Protein AF-0000000085037641 (afdb_homodimer)

Foldseek 3Di:
DDLLPDPQNLQELVLLLLLLLLLLQQQLLCCVQAVHAGQAPLVSLVVQLVVCVVVVVVLSN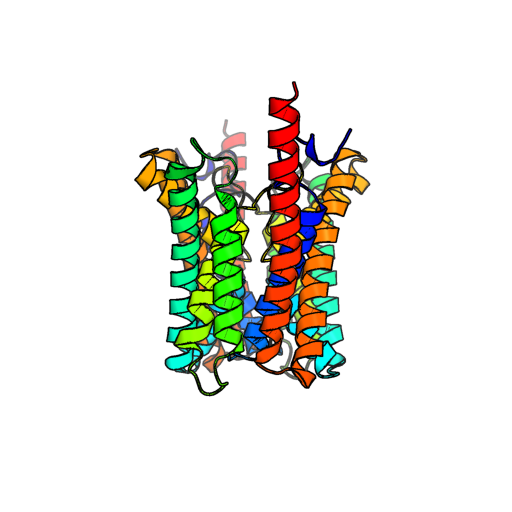LLSVLSVVLLVVLLVVLVVLCVPPVVPDPCSLLVLLVQLLVLLVVQLPDDSPPHSSPNRNSSSNSQSNNQNSSQHHPRDGDGSNDQPVLQVLLVVLVVCCVVVVDPVSPVSNVSSVSSNVSSVNSSVVSNVCCVPSPRNSSNVSSVSSCVSSVVSVVSVVVSVVVVVVD/DDLLPDPQNLQELVLLLLLLLLLLQQQLQCCVQAPHAGQAPLVSLVVQLVVCVVVVVVLSNLLSVLSVVLLVVLLVVLVVLCVPPVVPDPCSLLVLLVQLLVLLVVQLPDDSPPHSSPNRNSSSNSQSNNQNSSQHHPRDGDGSNDQPVLQVLLVVLVVCCVVVVDPVSPVSNVSSVSSNVSSVNSSVVSNVCCVPSPRNSSNVSSVSSCVSSVVSVVSVVVSVVVVVVD

Sequence (460 aa):
MRRYQQAQLFQLREIAMGLTFIGGFIDAYTFGQRGGVLAAGQTGNLIFLSVDIAQHNLPGVLTKLLTVVFFILGVVTVGLLNYRLRPTSHYWRLPTLLAEFVVCLVVGGLPETVPNLIVTPPLAFVMAMQTTAFGHIEGHGYNNVFSTGNLKKATSALTDYFIYRQPGTLTTGIIYGGLVVSFAGGAIISALLQGWLLGRTIWCAAGLLLIVGGYYTWLLFKRQDDAFDQMRRYQQAQLFQLREIAMGLTFIGGFIDAYTFGQRGGVLAAGQTGNLIFLSVDIAQHNLPGVLTKLLTVVFFILGVVTVGLLNYRLRPTSHYWRLPTLLAEFVVCLVVGGLPETVPNLIVTPPLAFVMAMQTTAFGHIEGHGYNNVFSTGNLKKATSALTDYFIYRQPGTLTTGIIYGGLVVSFAGGAIISALLQGWLLGRTIWCAAGLLLIVGGYYTWLLFKRQDDAFDQ

Structure (mmCIF, N/CA/C/O backbone):
data_AF-0000000085037641-model_v1
#
loop_
_entity.id
_entity.type
_entity.pdbx_description
1 polymer 'Predicted membrane protein'
#
loop_
_atom_site.group_PDB
_atom_site.id
_atom_site.type_symbol
_atom_site.label_atom_id
_atom_site.label_alt_id
_atom_site.label_comp_id
_atom_site.label_asym_id
_atom_site.label_entity_id
_atom_site.label_seq_id
_atom_site.pdbx_PDB_ins_code
_atom_site.Cartn_x
_atom_site.Cartn_y
_atom_site.Cartn_z
_atom_site.occupancy
_atom_site.B_iso_or_equiv
_atom_site.auth_seq_id
_atom_site.auth_comp_id
_atom_site.auth_asym_id
_atom_site.auth_atom_id
_atom_site.pdbx_PDB_model_num
ATOM 1 N N . MET A 1 1 ? 13.078 30.5 -12.562 1 53.22 1 MET A N 1
ATOM 2 C CA . MET A 1 1 ? 13.828 30.031 -11.398 1 53.22 1 MET A CA 1
ATOM 3 C C . MET A 1 1 ? 14.445 28.656 -11.664 1 53.22 1 MET A C 1
ATOM 5 O O . MET A 1 1 ? 13.781 27.766 -12.195 1 53.22 1 MET A O 1
ATOM 9 N N . ARG A 1 2 ? 15.719 28.531 -11.617 1 61.59 2 ARG A N 1
ATOM 10 C CA . ARG A 1 2 ? 16.453 27.312 -11.938 1 61.59 2 ARG A CA 1
ATOM 11 C C . ARG A 1 2 ? 16.078 26.188 -10.977 1 61.59 2 ARG A C 1
ATOM 13 O O . ARG A 1 2 ? 15.82 26.422 -9.797 1 61.59 2 ARG A O 1
ATOM 20 N N . ARG A 1 3 ? 15.789 25.031 -11.484 1 70.12 3 ARG A N 1
ATOM 21 C CA . ARG A 1 3 ? 15.344 23.875 -10.711 1 70.12 3 ARG A CA 1
ATOM 22 C C . ARG A 1 3 ? 16.188 23.688 -9.461 1 70.12 3 ARG A C 1
ATOM 24 O O . ARG A 1 3 ? 15.68 23.328 -8.398 1 70.12 3 ARG A O 1
ATOM 31 N N . TYR A 1 4 ? 17.469 24.031 -9.633 1 70.5 4 TYR A N 1
ATOM 32 C CA . TYR A 1 4 ? 18.375 23.812 -8.508 1 70.5 4 TYR A CA 1
ATOM 33 C C . TYR A 1 4 ? 18.156 24.859 -7.426 1 70.5 4 TYR A C 1
ATOM 35 O O . TYR A 1 4 ? 18.672 24.734 -6.316 1 70.5 4 TYR A O 1
ATOM 43 N N . GLN A 1 5 ? 17.359 25.75 -7.719 1 63.84 5 GLN A N 1
ATOM 44 C CA . GLN A 1 5 ? 17.078 26.812 -6.754 1 63.84 5 GLN A CA 1
ATOM 45 C C . GLN A 1 5 ? 15.906 26.422 -5.852 1 63.84 5 GLN A C 1
ATOM 47 O O . GLN A 1 5 ? 15.609 27.125 -4.879 1 63.84 5 GLN A O 1
ATOM 52 N N . GLN A 1 6 ? 15.367 25.297 -6.164 1 70.69 6 GLN A N 1
ATOM 53 C CA . GLN A 1 6 ? 14.273 24.844 -5.301 1 70.69 6 GLN A CA 1
ATOM 54 C C . GLN A 1 6 ? 14.805 24.406 -3.939 1 70.69 6 GLN A C 1
ATOM 56 O O . GLN A 1 6 ? 15.852 23.766 -3.852 1 70.69 6 GLN A O 1
ATOM 61 N N . ALA A 1 7 ? 14.203 24.844 -2.936 1 65.31 7 ALA A N 1
ATOM 62 C CA . ALA A 1 7 ? 14.672 24.672 -1.562 1 65.31 7 ALA A CA 1
ATOM 63 C C . ALA A 1 7 ? 14.828 23.203 -1.219 1 65.31 7 ALA A C 1
ATOM 65 O O . ALA A 1 7 ? 15.797 22.812 -0.568 1 65.31 7 ALA A O 1
ATOM 66 N N . GLN A 1 8 ? 13.906 22.391 -1.736 1 75.75 8 GLN A N 1
ATOM 67 C CA . GLN A 1 8 ? 13.969 20.969 -1.418 1 75.75 8 GLN A CA 1
ATOM 68 C C . GLN A 1 8 ? 14.094 20.141 -2.686 1 75.75 8 GLN A C 1
ATOM 70 O O . GLN A 1 8 ? 13.094 19.656 -3.227 1 75.75 8 GLN A O 1
ATOM 75 N N . LEU A 1 9 ? 15.398 19.906 -3.145 1 77.75 9 LEU A N 1
ATOM 76 C CA . LEU A 1 9 ? 15.719 19.25 -4.406 1 77.75 9 LEU A CA 1
ATOM 77 C C . LEU A 1 9 ? 15.172 17.828 -4.43 1 77.75 9 LEU A C 1
ATOM 79 O O . LEU A 1 9 ? 14.773 17.328 -5.48 1 77.75 9 LEU A O 1
ATOM 83 N N . PHE A 1 10 ? 15.086 17.188 -3.23 1 80.12 10 PHE A N 1
ATOM 84 C CA . PHE A 1 10 ? 14.617 15.805 -3.152 1 80.12 10 PHE A CA 1
ATOM 85 C C . PHE A 1 10 ? 13.109 15.734 -3.361 1 80.12 10 PHE A C 1
ATOM 87 O O . PHE A 1 10 ? 12.547 14.656 -3.543 1 80.12 10 PHE A O 1
ATOM 94 N N . GLN A 1 11 ? 12.516 16.875 -3.502 1 80.56 11 GLN A N 1
ATOM 95 C CA . GLN A 1 11 ? 11.07 16.953 -3.664 1 80.56 11 GLN A CA 1
ATOM 96 C C . GLN A 1 11 ? 10.695 17.266 -5.109 1 80.56 11 GLN A C 1
ATOM 98 O O . GLN A 1 11 ? 9.523 17.5 -5.414 1 80.56 11 GLN A O 1
ATOM 103 N N . LEU A 1 12 ? 11.633 17.266 -5.965 1 86.06 12 LEU A N 1
ATOM 104 C CA . LEU A 1 12 ? 11.352 17.516 -7.375 1 86.06 12 LEU A CA 1
ATOM 105 C C . LEU A 1 12 ? 10.516 16.391 -7.977 1 86.06 12 LEU A C 1
ATOM 107 O O . LEU A 1 12 ? 10.75 15.219 -7.684 1 86.06 12 LEU A O 1
ATOM 111 N N . ARG A 1 13 ? 9.664 16.781 -8.828 1 89.06 13 ARG A N 1
ATOM 112 C CA . ARG A 1 13 ? 8.695 15.867 -9.414 1 89.06 13 ARG A CA 1
ATOM 113 C C . ARG A 1 13 ? 9.383 14.805 -10.25 1 89.06 13 ARG A C 1
ATOM 115 O O . ARG A 1 13 ? 9 13.633 -10.227 1 89.06 13 ARG A O 1
ATOM 122 N N . GLU A 1 14 ? 10.383 15.18 -10.969 1 92.81 14 GLU A N 1
ATOM 123 C CA . GLU A 1 14 ? 11.07 14.242 -11.852 1 92.81 14 GLU A CA 1
ATOM 124 C C . GLU A 1 14 ? 11.797 13.164 -11.047 1 92.81 14 GLU A C 1
ATOM 126 O O . GLU A 1 14 ? 11.859 12.008 -11.469 1 92.81 14 GLU A O 1
ATOM 131 N N . ILE A 1 15 ? 12.336 13.555 -9.906 1 93.94 15 ILE A N 1
ATOM 132 C CA . ILE A 1 15 ? 13.016 12.602 -9.039 1 93.94 15 ILE A CA 1
ATOM 133 C C . ILE A 1 15 ? 12 11.641 -8.438 1 93.94 15 ILE A C 1
ATOM 135 O O . ILE A 1 15 ? 12.211 10.422 -8.422 1 93.94 15 ILE A O 1
ATOM 139 N N . ALA A 1 16 ? 10.891 12.203 -8.008 1 95.12 16 ALA A N 1
ATOM 140 C CA . ALA A 1 16 ? 9.828 11.391 -7.426 1 95.12 16 ALA A CA 1
ATOM 141 C C . ALA A 1 16 ? 9.281 10.391 -8.445 1 95.12 16 ALA A C 1
ATOM 143 O O . ALA A 1 16 ? 9.086 9.219 -8.117 1 95.12 16 ALA A O 1
ATOM 144 N N . MET A 1 17 ? 9.094 10.82 -9.68 1 96.31 17 MET A N 1
ATOM 145 C CA . MET A 1 17 ? 8.578 9.953 -10.734 1 96.31 17 MET A CA 1
ATOM 146 C C . MET A 1 17 ? 9.586 8.867 -11.078 1 96.31 17 MET A C 1
ATOM 148 O O . MET A 1 17 ? 9.211 7.715 -11.312 1 96.31 17 MET A O 1
ATOM 152 N N . GLY A 1 18 ? 10.828 9.258 -11.141 1 97.5 18 GLY A N 1
ATOM 153 C CA . GLY A 1 18 ? 11.883 8.289 -11.414 1 97.5 18 GLY A CA 1
ATOM 154 C C . GLY A 1 18 ? 11.992 7.211 -10.352 1 97.5 18 GLY A C 1
ATOM 155 O O . GLY A 1 18 ? 12.07 6.023 -10.672 1 97.5 18 GLY A O 1
ATOM 156 N N . LEU A 1 19 ? 11.984 7.641 -9.109 1 97.5 19 LEU A N 1
ATOM 157 C CA . LEU A 1 19 ? 12.078 6.695 -8 1 97.5 19 LEU A CA 1
ATOM 158 C C . LEU A 1 19 ? 10.859 5.785 -7.949 1 97.5 19 LEU A C 1
ATOM 160 O O . LEU A 1 19 ? 10.977 4.598 -7.652 1 97.5 19 LEU A O 1
ATOM 164 N N . THR A 1 20 ? 9.688 6.352 -8.25 1 98.12 20 THR A N 1
ATOM 165 C CA . THR A 1 20 ? 8.453 5.566 -8.258 1 98.12 20 THR A CA 1
ATOM 166 C C . THR A 1 20 ? 8.477 4.531 -9.383 1 98.12 20 THR A C 1
ATOM 168 O O . THR A 1 20 ? 8.039 3.396 -9.195 1 98.12 20 THR A O 1
ATOM 171 N N . PHE A 1 21 ? 8.984 4.926 -10.523 1 98.56 21 PHE A N 1
ATOM 172 C CA . PHE A 1 21 ? 9.172 4.004 -11.641 1 98.56 21 PHE A CA 1
ATOM 173 C C . PHE A 1 21 ? 10.086 2.848 -11.234 1 98.56 21 PHE A C 1
ATOM 175 O O . PHE A 1 21 ? 9.773 1.686 -11.508 1 98.56 21 PHE A O 1
ATOM 182 N N . ILE A 1 22 ? 11.156 3.172 -10.594 1 98.62 22 ILE A N 1
ATOM 183 C CA . ILE A 1 22 ? 12.117 2.176 -10.133 1 98.62 22 ILE A CA 1
ATOM 184 C C . ILE A 1 22 ? 11.461 1.259 -9.109 1 98.62 22 ILE A C 1
ATOM 186 O O . ILE A 1 22 ? 11.719 0.053 -9.086 1 98.62 22 ILE A O 1
ATOM 190 N N . GLY A 1 23 ? 10.641 1.843 -8.219 1 98.25 23 GLY A N 1
ATOM 191 C CA . GLY A 1 23 ? 9.914 1.038 -7.254 1 98.25 23 GLY A CA 1
ATOM 192 C C . GLY A 1 23 ? 9.062 -0.041 -7.898 1 98.25 23 GLY A C 1
ATOM 193 O O . GLY A 1 23 ? 9.164 -1.217 -7.543 1 98.25 23 GLY A O 1
ATOM 194 N N . GLY A 1 24 ? 8.219 0.347 -8.875 1 98.62 24 GLY A N 1
ATOM 195 C CA . GLY A 1 24 ? 7.426 -0.625 -9.609 1 98.62 24 GLY A CA 1
ATOM 196 C C . GLY A 1 24 ? 8.266 -1.638 -10.367 1 98.62 24 GLY A C 1
ATOM 197 O O . GLY A 1 24 ? 7.93 -2.824 -10.406 1 98.62 24 GLY A O 1
ATOM 198 N N . PHE A 1 25 ? 9.359 -1.181 -10.914 1 98.81 25 PHE A N 1
ATOM 199 C CA . PHE A 1 25 ? 10.266 -2.021 -11.695 1 98.81 25 PHE A CA 1
ATOM 200 C C . PHE A 1 25 ? 10.844 -3.137 -10.828 1 98.81 25 PHE A C 1
ATOM 202 O O . PHE A 1 25 ? 10.805 -4.309 -11.211 1 98.81 25 PHE A O 1
ATOM 209 N N . ILE A 1 26 ? 11.328 -2.793 -9.672 1 98.62 26 ILE A N 1
ATOM 210 C CA . ILE A 1 26 ? 12.008 -3.748 -8.805 1 98.62 26 ILE A CA 1
ATOM 211 C C . ILE A 1 26 ? 10.992 -4.727 -8.219 1 98.62 26 ILE A C 1
ATOM 213 O O . ILE A 1 26 ? 11.258 -5.93 -8.133 1 98.62 26 ILE A O 1
ATOM 217 N N . ASP A 1 27 ? 9.828 -4.27 -7.809 1 98.62 27 ASP A N 1
ATOM 218 C CA . ASP A 1 27 ? 8.82 -5.168 -7.266 1 98.62 27 ASP A CA 1
ATOM 219 C C . ASP A 1 27 ? 8.344 -6.164 -8.32 1 98.62 27 ASP A C 1
ATOM 221 O O . ASP A 1 27 ? 8.148 -7.344 -8.023 1 98.62 27 ASP A O 1
ATOM 225 N N . ALA A 1 28 ? 8.133 -5.648 -9.539 1 98.31 28 ALA A N 1
ATOM 226 C CA . ALA A 1 28 ? 7.75 -6.57 -10.602 1 98.31 28 ALA A CA 1
ATOM 227 C C . ALA A 1 28 ? 8.844 -7.602 -10.852 1 98.31 28 ALA A C 1
ATOM 229 O O . ALA A 1 28 ? 8.555 -8.781 -11.094 1 98.31 28 ALA A O 1
ATOM 230 N N . TYR A 1 29 ? 10.086 -7.184 -10.805 1 98.19 29 TYR A N 1
ATOM 231 C CA . TYR A 1 29 ? 11.227 -8.078 -10.977 1 98.19 29 TYR A CA 1
ATOM 232 C C . TYR A 1 29 ? 11.227 -9.172 -9.914 1 98.19 29 TYR A C 1
ATOM 234 O O . TYR A 1 29 ? 11.344 -10.352 -10.234 1 98.19 29 TYR A O 1
ATOM 242 N N . THR A 1 30 ? 11.125 -8.758 -8.641 1 97.62 30 THR A N 1
ATOM 243 C CA . THR A 1 30 ? 11.195 -9.75 -7.57 1 97.62 30 THR A CA 1
ATOM 244 C C . THR A 1 30 ? 9.992 -10.68 -7.613 1 97.62 30 THR A C 1
ATOM 246 O O . THR A 1 30 ? 10.117 -11.875 -7.336 1 97.62 30 THR A O 1
ATOM 249 N N . PHE A 1 31 ? 8.883 -10.172 -7.965 1 97.12 31 PHE A N 1
ATOM 250 C CA . PHE A 1 31 ? 7.695 -11.016 -8.047 1 97.12 31 PHE A CA 1
ATOM 251 C C . PHE A 1 31 ? 7.84 -12.047 -9.164 1 97.12 31 PHE A C 1
ATOM 253 O O . PHE A 1 31 ? 7.465 -13.211 -9 1 97.12 31 PHE A O 1
ATOM 260 N N . GLY A 1 32 ? 8.359 -11.703 -10.242 1 94.94 32 GLY A N 1
ATOM 261 C CA . GLY A 1 32 ? 8.461 -12.578 -11.398 1 94.94 32 GLY A CA 1
ATOM 262 C C . GLY A 1 32 ? 9.633 -13.539 -11.32 1 94.94 32 GLY A C 1
ATOM 263 O O . GLY A 1 32 ? 9.508 -14.711 -11.695 1 94.94 32 GLY A O 1
ATOM 264 N N . GLN A 1 33 ? 10.75 -13.031 -10.789 1 95.19 33 GLN A N 1
ATOM 265 C CA . GLN A 1 33 ? 11.977 -13.797 -10.922 1 95.19 33 GLN A CA 1
ATOM 266 C C . GLN A 1 33 ? 12.391 -14.406 -9.586 1 95.19 33 GLN A C 1
ATOM 268 O O . GLN A 1 33 ? 13.234 -15.312 -9.539 1 95.19 33 GLN A O 1
ATOM 273 N N . ARG A 1 34 ? 11.758 -13.906 -8.547 1 94.56 34 ARG A N 1
ATOM 274 C CA . ARG A 1 34 ? 12.297 -14.305 -7.25 1 94.56 34 ARG A CA 1
ATOM 275 C C . ARG A 1 34 ? 11.195 -14.875 -6.359 1 94.56 34 ARG A C 1
ATOM 277 O O . ARG A 1 34 ? 11.133 -14.555 -5.168 1 94.56 34 ARG A O 1
ATOM 284 N N . GLY A 1 35 ? 10.312 -15.648 -6.887 1 91.06 35 GLY A N 1
ATOM 285 C CA . GLY A 1 35 ? 9.422 -16.516 -6.125 1 91.06 35 GLY A CA 1
ATOM 286 C C . GLY A 1 35 ? 8.156 -15.805 -5.684 1 91.06 35 GLY A C 1
ATOM 287 O O . GLY A 1 35 ? 7.574 -16.156 -4.652 1 91.06 35 GLY A O 1
ATOM 288 N N . GLY A 1 36 ? 7.793 -14.773 -6.336 1 93.44 36 GLY A N 1
ATOM 289 C CA . GLY A 1 36 ? 6.52 -14.133 -6.043 1 93.44 36 GLY A CA 1
ATOM 290 C C . GLY A 1 36 ? 6.562 -13.258 -4.805 1 93.44 36 GLY A C 1
ATOM 291 O O . GLY A 1 36 ? 5.559 -13.117 -4.102 1 93.44 36 GLY A O 1
ATOM 292 N N . VAL A 1 37 ? 7.664 -12.766 -4.453 1 95.56 37 VAL A N 1
ATOM 293 C CA . VAL A 1 37 ? 7.859 -11.867 -3.316 1 95.56 37 VAL A CA 1
ATOM 294 C C . VAL A 1 37 ? 7.961 -10.422 -3.807 1 95.56 37 VAL A C 1
ATOM 296 O O . VAL A 1 37 ? 8.5 -10.164 -4.887 1 95.56 37 VAL A O 1
ATOM 299 N N . LEU A 1 38 ? 7.387 -9.562 -3.076 1 97.38 38 LEU A N 1
ATOM 300 C CA . LEU A 1 38 ? 7.559 -8.141 -3.373 1 97.38 38 LEU A CA 1
ATOM 301 C C . LEU A 1 38 ? 8.648 -7.531 -2.502 1 97.38 38 LEU A C 1
ATOM 303 O O . LEU A 1 38 ? 8.664 -7.727 -1.283 1 97.38 38 LEU A O 1
ATOM 307 N N . ALA A 1 39 ? 9.5 -6.766 -3.107 1 97.19 39 ALA A N 1
ATOM 308 C CA . ALA A 1 39 ? 10.578 -6.133 -2.355 1 97.19 39 ALA A CA 1
ATOM 309 C C . ALA A 1 39 ? 10.047 -5.023 -1.452 1 97.19 39 ALA A C 1
ATOM 311 O O . ALA A 1 39 ? 10.445 -4.914 -0.291 1 97.19 39 ALA A O 1
ATOM 312 N N . ALA A 1 40 ? 9.148 -4.262 -1.976 1 95.5 40 ALA A N 1
ATOM 313 C CA . ALA A 1 40 ? 8.68 -3.107 -1.209 1 95.5 40 ALA A CA 1
ATOM 314 C C . ALA A 1 40 ? 7.219 -3.268 -0.812 1 95.5 40 ALA A C 1
ATOM 316 O O . ALA A 1 40 ? 6.773 -2.703 0.191 1 95.5 40 ALA A O 1
ATOM 317 N N . GLY A 1 41 ? 6.379 -3.863 -1.601 1 96.44 41 GLY A N 1
ATOM 318 C CA . GLY A 1 41 ? 4.961 -4.035 -1.333 1 96.44 41 GLY A CA 1
ATOM 319 C C . GLY A 1 41 ? 4.684 -5.016 -0.208 1 96.44 41 GLY A C 1
ATOM 320 O O . GLY A 1 41 ? 4.191 -6.121 -0.448 1 96.44 41 GLY A O 1
ATOM 321 N N . GLN A 1 42 ? 4.824 -4.527 1.034 1 97.19 42 GLN A N 1
ATOM 322 C CA . GLN A 1 42 ? 4.723 -5.426 2.18 1 97.19 42 GLN A CA 1
ATOM 323 C C . GLN A 1 42 ? 3.277 -5.871 2.402 1 97.19 42 GLN A C 1
ATOM 325 O O . GLN A 1 42 ? 3.031 -6.957 2.928 1 97.19 42 GLN A O 1
ATOM 330 N N . THR A 1 43 ? 2.316 -5.066 1.962 1 97.31 43 THR A N 1
ATOM 331 C CA . THR A 1 43 ? 0.929 -5.516 1.985 1 97.31 43 THR A CA 1
ATOM 332 C C . THR A 1 43 ? 0.774 -6.84 1.242 1 97.31 43 THR A C 1
ATOM 334 O O . THR A 1 43 ? 0.216 -7.797 1.78 1 97.31 43 THR A O 1
ATOM 337 N N . GLY A 1 44 ? 1.285 -6.871 0.073 1 97 44 GLY A N 1
ATOM 338 C CA . GLY A 1 44 ? 1.263 -8.102 -0.698 1 97 44 GLY A CA 1
ATOM 339 C C . GLY A 1 44 ? 1.972 -9.25 -0.007 1 97 44 GLY A C 1
ATOM 340 O O . GLY A 1 44 ? 1.444 -10.359 0.06 1 97 44 GLY A O 1
ATOM 341 N N . ASN A 1 45 ? 3.129 -8.969 0.608 1 97.88 45 ASN A N 1
ATOM 342 C CA . ASN A 1 45 ? 3.904 -10.016 1.269 1 97.88 45 ASN A CA 1
ATOM 343 C C . ASN A 1 45 ? 3.158 -10.602 2.465 1 97.88 45 ASN A C 1
ATOM 345 O O . ASN A 1 45 ? 3.279 -11.789 2.756 1 97.88 45 ASN A O 1
ATOM 349 N N . LEU A 1 46 ? 2.418 -9.734 3.152 1 98 46 LEU A N 1
ATOM 350 C CA . LEU A 1 46 ? 1.626 -10.234 4.273 1 98 46 LEU A CA 1
ATOM 351 C C . LEU A 1 46 ? 0.526 -11.172 3.787 1 98 46 LEU A C 1
ATOM 353 O O . LEU A 1 46 ? 0.233 -12.18 4.434 1 98 46 LEU A O 1
ATOM 357 N N . ILE A 1 47 ? -0.047 -10.828 2.658 1 97.94 47 ILE A N 1
ATOM 358 C CA . ILE A 1 47 ? -1.071 -11.688 2.074 1 97.94 47 ILE A CA 1
ATOM 359 C C . ILE A 1 47 ? -0.436 -12.984 1.578 1 97.94 47 ILE A C 1
ATOM 361 O O . ILE A 1 47 ? -0.948 -14.07 1.84 1 97.94 47 ILE A O 1
ATOM 365 N N . PHE A 1 48 ? 0.761 -12.898 0.906 1 97.69 48 PHE A N 1
ATOM 366 C CA . PHE A 1 48 ? 1.464 -14.086 0.429 1 97.69 48 PHE A CA 1
ATOM 367 C C . PHE A 1 48 ? 1.886 -14.969 1.596 1 97.69 48 PHE A C 1
ATOM 369 O O . PHE A 1 48 ? 1.824 -16.188 1.505 1 97.69 48 PHE A O 1
ATOM 376 N N . LEU A 1 49 ? 2.299 -14.312 2.625 1 97.5 49 LEU A N 1
ATOM 377 C CA . LEU A 1 49 ? 2.688 -15.016 3.844 1 97.5 49 LEU A CA 1
ATOM 378 C C . LEU A 1 49 ? 1.529 -15.844 4.387 1 97.5 49 LEU A C 1
ATOM 380 O O . LEU A 1 49 ? 1.722 -16.984 4.805 1 97.5 49 LEU A O 1
ATOM 384 N N . SER A 1 50 ? 0.367 -15.242 4.43 1 97.75 50 SER A N 1
ATOM 385 C CA . SER A 1 50 ? -0.81 -15.945 4.934 1 97.75 50 SER A CA 1
ATOM 386 C C . SER A 1 50 ? -1.1 -17.203 4.117 1 97.75 50 SER A C 1
ATOM 388 O O . SER A 1 50 ? -1.459 -18.234 4.672 1 97.75 50 SER A O 1
ATOM 390 N N . VAL A 1 51 ? -0.922 -17.141 2.83 1 96.12 51 VAL A N 1
ATOM 391 C CA . VAL A 1 51 ? -1.136 -18.281 1.943 1 96.12 51 VAL A CA 1
ATOM 392 C C . VAL A 1 51 ? -0.069 -19.344 2.199 1 96.12 51 VAL A C 1
ATOM 394 O O . VAL A 1 51 ? -0.376 -20.547 2.266 1 96.12 51 VAL A O 1
ATOM 397 N N . ASP A 1 52 ? 1.161 -18.906 2.357 1 97.31 52 ASP A N 1
ATOM 398 C CA . ASP A 1 52 ? 2.254 -19.828 2.629 1 97.31 52 ASP A CA 1
ATOM 399 C C . ASP A 1 52 ? 2.033 -20.562 3.945 1 97.31 52 ASP A C 1
ATOM 401 O O . ASP A 1 52 ? 2.344 -21.75 4.059 1 97.31 52 ASP A O 1
ATOM 405 N N . ILE A 1 53 ? 1.54 -19.859 4.914 1 97.19 53 ILE A N 1
ATOM 406 C CA . ILE A 1 53 ? 1.239 -20.469 6.199 1 97.19 53 ILE A CA 1
ATOM 407 C C . ILE A 1 53 ? 0.158 -21.531 6.02 1 97.19 53 ILE A C 1
ATOM 409 O O . ILE A 1 53 ? 0.311 -22.672 6.48 1 97.19 53 ILE A O 1
ATOM 413 N N . ALA A 1 54 ? -0.891 -21.234 5.324 1 96.69 54 ALA A N 1
ATOM 414 C CA . ALA A 1 54 ? -2.01 -22.141 5.105 1 96.69 54 ALA A CA 1
ATOM 415 C C . ALA A 1 54 ? -1.566 -23.375 4.32 1 96.69 54 ALA A C 1
ATOM 417 O O . ALA A 1 54 ? -2.088 -24.469 4.527 1 96.69 54 ALA A O 1
ATOM 418 N N . GLN A 1 55 ? -0.554 -23.203 3.465 1 96.19 55 GLN A N 1
ATOM 419 C CA . GLN A 1 55 ? -0.093 -24.297 2.602 1 96.19 55 GLN A CA 1
ATOM 420 C C . GLN A 1 55 ? 1.132 -24.984 3.193 1 96.19 55 GLN A C 1
ATOM 422 O O . GLN A 1 55 ? 1.722 -25.859 2.559 1 96.19 55 GLN A O 1
ATOM 427 N N . HIS A 1 56 ? 1.584 -24.578 4.312 1 96.75 56 HIS A N 1
ATOM 428 C CA . HIS A 1 56 ? 2.723 -25.156 5.027 1 96.75 56 HIS A CA 1
ATOM 429 C C . HIS A 1 56 ? 4 -25.047 4.203 1 96.75 56 HIS A C 1
ATOM 431 O O . HIS A 1 56 ? 4.793 -25.984 4.148 1 96.75 56 HIS A O 1
ATOM 437 N N . ASN A 1 57 ? 4.098 -23.953 3.469 1 96.44 57 ASN A N 1
ATOM 438 C CA . ASN A 1 57 ? 5.309 -23.625 2.723 1 96.44 57 ASN A CA 1
ATOM 439 C C . ASN A 1 57 ? 6.305 -22.859 3.582 1 96.44 57 ASN A C 1
ATOM 441 O O . ASN A 1 57 ? 6.398 -21.641 3.484 1 96.44 57 ASN A O 1
ATOM 445 N N . LEU A 1 58 ? 7.113 -23.516 4.305 1 95.81 58 LEU A N 1
ATOM 446 C CA . LEU A 1 58 ? 7.992 -22.922 5.309 1 95.81 58 LEU A CA 1
ATOM 447 C C . LEU A 1 58 ? 9.023 -22.016 4.652 1 95.81 58 LEU A C 1
ATOM 449 O O . LEU A 1 58 ? 9.266 -20.906 5.117 1 95.81 58 LEU A O 1
ATOM 453 N N . PRO A 1 59 ? 9.664 -22.484 3.482 1 94.5 59 PRO A N 1
ATOM 454 C CA . PRO A 1 59 ? 10.609 -21.578 2.834 1 94.5 59 PRO A CA 1
ATOM 455 C C . PRO A 1 59 ? 9.969 -20.266 2.4 1 94.5 59 PRO A C 1
ATOM 457 O O . PRO A 1 59 ? 10.578 -19.203 2.527 1 94.5 59 PRO A O 1
ATOM 460 N N . GLY A 1 60 ? 8.75 -20.328 1.92 1 95.81 60 GLY A N 1
ATOM 461 C CA . GLY A 1 60 ? 8.023 -19.125 1.547 1 95.81 60 GLY A CA 1
ATOM 462 C C . GLY A 1 60 ? 7.727 -18.219 2.727 1 95.81 60 GLY A C 1
ATOM 463 O O . GLY A 1 60 ? 7.867 -17 2.631 1 95.81 60 GLY A O 1
ATOM 464 N N . VAL A 1 61 ? 7.355 -18.859 3.84 1 97.38 61 VAL A N 1
ATOM 465 C CA . VAL A 1 61 ? 7.055 -18.125 5.062 1 97.38 61 VAL A CA 1
ATOM 466 C C . VAL A 1 61 ? 8.297 -17.375 5.531 1 97.38 61 VAL A C 1
ATOM 468 O O . VAL A 1 61 ? 8.227 -16.172 5.812 1 97.38 61 VAL A O 1
ATOM 471 N N . LEU A 1 62 ? 9.391 -18.031 5.543 1 97.38 62 LEU A N 1
ATOM 472 C CA . LEU A 1 62 ? 10.633 -17.438 6.035 1 97.38 62 LEU A CA 1
ATOM 473 C C . LEU A 1 62 ? 11.094 -16.297 5.125 1 97.38 62 LEU A C 1
ATOM 475 O O . LEU A 1 62 ? 11.57 -15.273 5.605 1 97.38 62 LEU A O 1
ATOM 479 N N . THR A 1 63 ? 10.945 -16.516 3.852 1 97.44 63 THR A N 1
ATOM 480 C CA . THR A 1 63 ? 11.359 -15.5 2.893 1 97.44 63 THR A CA 1
ATOM 481 C C . THR A 1 63 ? 10.547 -14.227 3.082 1 97.44 63 THR A C 1
ATOM 483 O O . THR A 1 63 ? 11.109 -13.125 3.123 1 97.44 63 THR A O 1
ATOM 486 N N . LYS A 1 64 ? 9.219 -14.398 3.205 1 97.56 64 LYS A N 1
ATOM 487 C CA . LYS A 1 64 ? 8.359 -13.227 3.363 1 97.56 64 LYS A CA 1
ATOM 488 C C . LYS A 1 64 ? 8.602 -12.547 4.707 1 97.56 64 LYS A C 1
ATOM 490 O O . LYS A 1 64 ? 8.641 -11.32 4.789 1 97.56 64 LYS A O 1
ATOM 495 N N . LEU A 1 65 ? 8.805 -13.305 5.758 1 97.62 65 LEU A N 1
ATOM 496 C CA . LEU A 1 65 ? 9.062 -12.75 7.078 1 97.62 65 LEU A CA 1
ATOM 497 C C . LEU A 1 65 ? 10.367 -11.961 7.086 1 97.62 65 LEU A C 1
ATOM 499 O O . LEU A 1 65 ? 10.43 -10.852 7.621 1 97.62 65 LEU A O 1
ATOM 503 N N . LEU A 1 66 ? 11.375 -12.523 6.492 1 98.19 66 LEU A N 1
ATOM 504 C CA . LEU A 1 66 ? 12.664 -11.852 6.461 1 98.19 66 LEU A CA 1
ATOM 505 C C . LEU A 1 66 ? 12.602 -10.594 5.605 1 98.19 66 LEU A C 1
ATOM 507 O O . LEU A 1 66 ? 13.266 -9.594 5.906 1 98.19 66 LEU A O 1
ATOM 511 N N . THR A 1 67 ? 11.852 -10.672 4.539 1 98.31 67 THR A N 1
ATOM 512 C CA . THR A 1 67 ? 11.68 -9.508 3.68 1 98.31 67 THR A CA 1
ATOM 513 C C . THR A 1 67 ? 11.023 -8.359 4.449 1 98.31 67 THR A C 1
ATOM 515 O O . THR A 1 67 ? 11.461 -7.211 4.359 1 98.31 67 THR A O 1
ATOM 518 N N . VAL A 1 68 ? 10.039 -8.68 5.27 1 98.44 68 VAL A N 1
ATOM 519 C CA . VAL A 1 68 ? 9.352 -7.672 6.074 1 98.44 68 VAL A CA 1
ATOM 520 C C . VAL A 1 68 ? 10.305 -7.113 7.125 1 98.44 68 VAL A C 1
ATOM 522 O O . VAL A 1 68 ? 10.352 -5.898 7.34 1 98.44 68 VAL A O 1
ATOM 525 N N . VAL A 1 69 ? 11.078 -7.961 7.742 1 98.56 69 VAL A N 1
ATOM 526 C CA . VAL A 1 69 ? 12.023 -7.547 8.773 1 98.56 69 VAL A CA 1
ATOM 527 C C . VAL A 1 69 ? 13.07 -6.609 8.172 1 98.56 69 VAL A C 1
ATOM 529 O O . VAL A 1 69 ? 13.406 -5.582 8.766 1 98.56 69 VAL A O 1
ATOM 532 N N . PHE A 1 70 ? 13.594 -6.938 7.023 1 98.75 70 PHE A N 1
ATOM 533 C CA . PHE A 1 70 ? 14.609 -6.109 6.387 1 98.75 70 PHE A CA 1
ATOM 534 C C . PHE A 1 70 ? 14.016 -4.781 5.922 1 98.75 70 PHE A C 1
ATOM 536 O O . PHE A 1 70 ? 14.703 -3.758 5.922 1 98.75 70 PHE A O 1
ATOM 543 N N . PHE A 1 71 ? 12.734 -4.809 5.539 1 98.69 71 PHE A N 1
ATOM 544 C CA . PHE A 1 71 ? 12.055 -3.553 5.262 1 98.69 71 PHE A CA 1
ATOM 545 C C . PHE A 1 71 ? 12.047 -2.656 6.496 1 98.69 71 PHE A C 1
ATOM 547 O O . PHE A 1 71 ? 12.375 -1.472 6.41 1 98.69 71 PHE A O 1
ATOM 554 N N . ILE A 1 72 ? 11.68 -3.244 7.609 1 98.69 72 ILE A N 1
ATOM 555 C CA . ILE A 1 72 ? 11.664 -2.521 8.875 1 98.69 72 ILE A CA 1
ATOM 556 C C . ILE A 1 72 ? 13.055 -1.954 9.164 1 98.69 72 ILE A C 1
ATOM 558 O O . ILE A 1 72 ? 13.188 -0.772 9.492 1 98.69 72 ILE A O 1
ATOM 562 N N . LEU A 1 73 ? 14.047 -2.73 8.984 1 98.69 73 LEU A N 1
ATOM 563 C CA . LEU A 1 73 ? 15.422 -2.312 9.242 1 98.69 73 LEU A CA 1
ATOM 564 C C . LEU A 1 73 ? 15.828 -1.18 8.305 1 98.69 73 LEU A C 1
ATOM 566 O O . LEU A 1 73 ? 16.594 -0.299 8.688 1 98.69 73 LEU A O 1
ATOM 570 N N . GLY A 1 74 ? 15.359 -1.244 7.059 1 98.62 74 GLY A N 1
ATOM 571 C CA . GLY A 1 74 ? 15.625 -0.156 6.133 1 98.62 74 GLY A CA 1
ATOM 572 C C . GLY A 1 74 ? 15.07 1.176 6.602 1 98.62 74 GLY A C 1
ATOM 573 O O . GLY A 1 74 ? 15.758 2.197 6.543 1 98.62 74 GLY A O 1
ATOM 574 N N . VAL A 1 75 ? 13.867 1.148 7.086 1 98.06 75 VAL A N 1
ATOM 575 C CA . VAL A 1 75 ? 13.234 2.359 7.602 1 98.06 75 VAL A CA 1
ATOM 576 C C . VAL A 1 75 ? 14.023 2.879 8.805 1 98.06 75 VAL A C 1
ATOM 578 O O . VAL A 1 75 ? 14.297 4.078 8.898 1 98.06 75 VAL A O 1
ATOM 581 N N . VAL A 1 76 ? 14.422 1.988 9.727 1 98.12 76 VAL A N 1
ATOM 582 C CA . VAL A 1 76 ? 15.195 2.346 10.914 1 98.12 76 VAL A CA 1
ATOM 583 C C . VAL A 1 76 ? 16.516 2.996 10.508 1 98.12 76 VAL A C 1
ATOM 585 O O . VAL A 1 76 ? 16.922 4.008 11.078 1 98.12 76 VAL A O 1
ATOM 588 N N . THR A 1 77 ? 17.125 2.428 9.547 1 97.94 77 THR A N 1
ATOM 589 C CA . THR A 1 77 ? 18.422 2.912 9.094 1 97.94 77 THR A CA 1
ATOM 590 C C . THR A 1 77 ? 18.312 4.352 8.602 1 97.94 77 THR A C 1
ATOM 592 O O . THR A 1 77 ? 19.188 5.18 8.898 1 97.94 77 THR A O 1
ATOM 595 N N . VAL A 1 78 ? 17.297 4.668 7.855 1 96.94 78 VAL A N 1
ATOM 596 C CA . VAL A 1 78 ? 17.141 6.023 7.348 1 96.94 78 VAL A CA 1
ATOM 597 C C . VAL A 1 78 ? 16.875 6.984 8.508 1 96.94 78 VAL A C 1
ATOM 599 O O . VAL A 1 78 ? 17.328 8.125 8.492 1 96.94 78 VAL A O 1
ATOM 602 N N . GLY A 1 79 ? 16.062 6.52 9.516 1 94.94 79 GLY A N 1
ATOM 603 C CA . GLY A 1 79 ? 15.891 7.336 10.703 1 94.94 79 GLY A CA 1
ATOM 604 C C . GLY A 1 79 ? 17.203 7.672 11.391 1 94.94 79 GLY A C 1
ATOM 605 O O . GLY A 1 79 ? 17.422 8.82 11.797 1 94.94 79 GLY A O 1
ATOM 606 N N . LEU A 1 80 ? 18.094 6.758 11.445 1 94.94 80 LEU A N 1
ATOM 607 C CA . LEU A 1 80 ? 19.391 6.949 12.07 1 94.94 80 LEU A CA 1
ATOM 608 C C . LEU A 1 80 ? 20.281 7.84 11.211 1 94.94 80 LEU A C 1
ATOM 610 O O . LEU A 1 80 ? 21 8.695 11.734 1 94.94 80 LEU A O 1
ATOM 614 N N . LEU A 1 81 ? 20.234 7.602 9.922 1 93.88 81 LEU A N 1
ATOM 615 C CA . LEU A 1 81 ? 21.016 8.43 9 1 93.88 81 LEU A CA 1
ATOM 616 C C . LEU A 1 81 ? 20.578 9.883 9.078 1 93.88 81 LEU A C 1
ATOM 618 O O . LEU A 1 81 ? 21.406 10.789 9.086 1 93.88 81 LEU A O 1
ATOM 622 N N . ASN A 1 82 ? 19.281 10.039 9.047 1 91.44 82 ASN A N 1
ATOM 623 C CA . ASN A 1 82 ? 18.734 11.391 9.164 1 91.44 82 ASN A CA 1
ATOM 624 C C . ASN A 1 82 ? 19.188 12.062 10.453 1 91.44 82 ASN A C 1
ATOM 626 O O . ASN A 1 82 ? 19.547 13.25 10.453 1 91.44 82 ASN A O 1
ATOM 630 N N . TYR A 1 83 ? 19.188 11.344 11.555 1 91.06 83 TYR A N 1
ATOM 631 C CA . TYR A 1 83 ? 19.562 11.859 12.867 1 91.06 83 TYR A CA 1
ATOM 632 C C . TYR A 1 83 ? 21.047 12.211 12.906 1 91.06 83 TYR A C 1
ATOM 634 O O . TYR A 1 83 ? 21.422 13.258 13.438 1 91.06 83 TYR A O 1
ATOM 642 N N . ARG A 1 84 ? 21.828 11.5 12.25 1 90.88 84 ARG A N 1
ATOM 643 C CA . ARG A 1 84 ? 23.266 11.648 12.375 1 90.88 84 ARG A CA 1
ATOM 644 C C . ARG A 1 84 ? 23.828 12.562 11.289 1 90.88 84 ARG A C 1
ATOM 646 O O . ARG A 1 84 ? 24.75 13.344 11.531 1 90.88 84 ARG A O 1
ATOM 653 N N . LEU A 1 85 ? 23.281 12.484 10.094 1 87.31 85 LEU A N 1
ATOM 654 C CA . LEU A 1 85 ? 23.953 13.109 8.961 1 87.31 85 LEU A CA 1
ATOM 655 C C . LEU A 1 85 ? 23.219 14.352 8.5 1 87.31 85 LEU A C 1
ATOM 657 O O . LEU A 1 85 ? 23.828 15.289 7.977 1 87.31 85 LEU A O 1
ATOM 661 N N . ARG A 1 86 ? 21.938 14.398 8.672 1 80.25 86 ARG A N 1
ATOM 662 C CA . ARG A 1 86 ? 21.141 15.484 8.125 1 80.25 86 ARG A CA 1
ATOM 663 C C . ARG A 1 86 ? 21.625 16.828 8.648 1 80.25 86 ARG A C 1
ATOM 665 O O . ARG A 1 86 ? 21.75 17.797 7.887 1 80.25 86 ARG A O 1
ATOM 672 N N . PRO A 1 87 ? 21.906 16.875 9.922 1 79 87 PRO A N 1
ATOM 673 C CA . PRO A 1 87 ? 22.359 18.156 10.445 1 79 87 PRO A CA 1
ATOM 674 C C . PRO A 1 87 ? 23.688 18.609 9.836 1 79 87 PRO A C 1
ATOM 676 O O . PRO A 1 87 ? 23.984 19.812 9.836 1 79 87 PRO A O 1
ATOM 679 N N . THR A 1 88 ? 24.375 17.766 9.203 1 78.38 88 THR A N 1
ATOM 680 C CA . THR A 1 88 ? 25.719 18.141 8.805 1 78.38 88 THR A CA 1
ATOM 681 C C . THR A 1 88 ? 25.891 18.016 7.297 1 78.38 88 THR A C 1
ATOM 683 O O . THR A 1 88 ? 26.906 18.453 6.746 1 78.38 88 THR A O 1
ATOM 686 N N . SER A 1 89 ? 24.953 17.422 6.684 1 79.56 89 SER A N 1
ATOM 687 C CA . SER A 1 89 ? 25.188 17.188 5.262 1 79.56 89 SER A CA 1
ATOM 688 C C . SER A 1 89 ? 23.906 17.297 4.457 1 79.56 89 SER A C 1
ATOM 690 O O . SER A 1 89 ? 22.891 16.703 4.824 1 79.56 89 SER A O 1
ATOM 692 N N . HIS A 1 90 ? 24.047 17.953 3.35 1 79.56 90 HIS A N 1
ATOM 693 C CA . HIS A 1 90 ? 22.938 18.047 2.398 1 79.56 90 HIS A CA 1
ATOM 694 C C . HIS A 1 90 ? 22.844 16.781 1.546 1 79.56 90 HIS A C 1
ATOM 696 O O . HIS A 1 90 ? 21.859 16.594 0.834 1 79.56 90 HIS A O 1
ATOM 702 N N . TYR A 1 91 ? 23.828 15.859 1.745 1 83.69 91 TYR A N 1
ATOM 703 C CA . TYR A 1 91 ? 23.938 14.672 0.916 1 83.69 91 TYR A CA 1
ATOM 704 C C . TYR A 1 91 ? 23.484 13.43 1.672 1 83.69 91 TYR A C 1
ATOM 706 O O . TYR A 1 91 ? 23.75 12.305 1.255 1 83.69 91 TYR A O 1
ATOM 714 N N . TRP A 1 92 ? 22.719 13.594 2.691 1 88.44 92 TRP A N 1
ATOM 715 C CA . TRP A 1 92 ? 22.453 12.5 3.619 1 88.44 92 TRP A CA 1
ATOM 716 C C . TRP A 1 92 ? 21.547 11.453 2.98 1 88.44 92 TRP A C 1
ATOM 718 O O . TRP A 1 92 ? 21.469 10.312 3.457 1 88.44 92 TRP A O 1
ATOM 728 N N . ARG A 1 93 ? 20.938 11.75 1.831 1 91.81 93 ARG A N 1
ATOM 729 C CA . ARG A 1 93 ? 20.047 10.82 1.157 1 91.81 93 ARG A CA 1
ATOM 730 C C . ARG A 1 93 ? 20.797 9.977 0.139 1 91.81 93 ARG A C 1
ATOM 732 O O . ARG A 1 93 ? 20.312 8.922 -0.281 1 91.81 93 ARG A O 1
ATOM 739 N N . LEU A 1 94 ? 21.953 10.375 -0.309 1 91.88 94 LEU A N 1
ATOM 740 C CA . LEU A 1 94 ? 22.703 9.758 -1.397 1 91.88 94 LEU A CA 1
ATOM 741 C C . LEU A 1 94 ? 23.141 8.344 -1.029 1 91.88 94 LEU A C 1
ATOM 743 O O . LEU A 1 94 ? 23.125 7.445 -1.875 1 91.88 94 LEU A O 1
ATOM 747 N N . PRO A 1 95 ? 23.453 8.109 0.226 1 93.38 95 PRO A N 1
ATOM 748 C CA . PRO A 1 95 ? 23.828 6.746 0.598 1 93.38 95 PRO A CA 1
ATOM 749 C C . PRO A 1 95 ? 22.703 5.742 0.368 1 93.38 95 PRO A C 1
ATOM 751 O O . PRO A 1 95 ? 22.953 4.57 0.085 1 93.38 95 PRO A O 1
ATOM 754 N N . THR A 1 96 ? 21.453 6.137 0.503 1 95.5 96 THR A N 1
ATOM 755 C CA . THR A 1 96 ? 20.328 5.23 0.277 1 95.5 96 THR A CA 1
ATOM 756 C C . THR A 1 96 ? 20.266 4.801 -1.186 1 95.5 96 THR A C 1
ATOM 758 O O . THR A 1 96 ? 20.062 3.623 -1.483 1 95.5 96 THR A O 1
ATOM 761 N N . LEU A 1 97 ? 20.469 5.723 -2.115 1 96.5 97 LEU A N 1
ATOM 762 C CA . LEU A 1 97 ? 20.453 5.418 -3.543 1 96.5 97 LEU A CA 1
ATOM 763 C C . LEU A 1 97 ? 21.656 4.57 -3.938 1 96.5 97 LEU A C 1
ATOM 765 O O . LEU A 1 97 ? 21.531 3.66 -4.762 1 96.5 97 LEU A O 1
ATOM 769 N N . LEU A 1 98 ? 22.797 4.891 -3.307 1 97.06 98 LEU A N 1
ATOM 770 C CA . LEU A 1 98 ? 24.016 4.125 -3.58 1 97.06 98 LEU A CA 1
ATOM 771 C C . LEU A 1 98 ? 23.875 2.684 -3.107 1 97.06 98 LEU A C 1
ATOM 773 O O . LEU A 1 98 ? 24.281 1.753 -3.805 1 97.06 98 LEU A O 1
ATOM 777 N N . ALA A 1 99 ? 23.344 2.527 -1.915 1 98.12 99 ALA A N 1
ATOM 778 C CA . ALA A 1 99 ? 23.109 1.182 -1.395 1 98.12 99 ALA A CA 1
ATOM 779 C C . ALA A 1 99 ? 22.188 0.388 -2.316 1 98.12 99 ALA A C 1
ATOM 781 O O . ALA A 1 99 ? 22.438 -0.795 -2.574 1 98.12 99 ALA A O 1
ATOM 782 N N . GLU A 1 100 ? 21.156 1.02 -2.787 1 98.38 100 GLU A N 1
ATOM 783 C CA . GLU A 1 100 ? 20.219 0.365 -3.691 1 98.38 100 GLU A CA 1
ATOM 784 C C . GLU A 1 100 ? 20.891 -0.013 -5.008 1 98.38 100 GLU A C 1
ATOM 786 O O . GLU A 1 100 ? 20.656 -1.103 -5.539 1 98.38 100 GLU A O 1
ATOM 791 N N . PHE A 1 101 ? 21.719 0.914 -5.52 1 98.19 101 PHE A N 1
ATOM 792 C CA . PHE A 1 101 ? 22.469 0.653 -6.738 1 98.19 101 PHE A CA 1
ATOM 793 C C . PHE A 1 101 ? 23.344 -0.584 -6.578 1 98.19 101 PHE A C 1
ATOM 795 O O . PHE A 1 101 ? 23.328 -1.483 -7.422 1 98.19 101 PHE A O 1
ATOM 802 N N . VAL A 1 102 ? 24.047 -0.671 -5.508 1 98.62 102 VAL A N 1
ATOM 803 C CA . VAL A 1 102 ? 25 -1.759 -5.254 1 98.62 102 VAL A CA 1
ATOM 804 C C . VAL A 1 102 ? 24.234 -3.074 -5.098 1 98.62 102 VAL A C 1
ATOM 806 O O . VAL A 1 102 ? 24.625 -4.098 -5.66 1 98.62 102 VAL A O 1
ATOM 809 N N . VAL A 1 103 ? 23.156 -3.1 -4.328 1 98.69 103 VAL A N 1
ATOM 810 C CA . VAL A 1 103 ? 22.359 -4.309 -4.109 1 98.69 103 VAL A CA 1
ATOM 811 C C . VAL A 1 103 ? 21.812 -4.809 -5.441 1 98.69 103 VAL A C 1
ATOM 813 O O . VAL A 1 103 ? 21.844 -6.008 -5.723 1 98.69 103 VAL A O 1
ATOM 816 N N . CYS A 1 104 ? 21.297 -3.879 -6.297 1 98.44 104 CYS A N 1
ATOM 817 C CA . CYS A 1 104 ? 20.781 -4.27 -7.602 1 98.44 104 CYS A CA 1
ATOM 818 C C . CYS A 1 104 ? 21.859 -4.895 -8.461 1 98.44 104 CYS A C 1
ATOM 820 O O . CYS A 1 104 ? 21.625 -5.883 -9.156 1 98.44 104 CYS A O 1
ATOM 822 N N . LEU A 1 105 ? 23.094 -4.312 -8.414 1 98.19 105 LEU A N 1
ATOM 823 C CA . LEU A 1 105 ? 24.219 -4.855 -9.18 1 98.19 105 LEU A CA 1
ATOM 824 C C . LEU A 1 105 ? 24.547 -6.273 -8.719 1 98.19 105 LEU A C 1
ATOM 826 O O . LEU A 1 105 ? 24.734 -7.168 -9.547 1 98.19 105 LEU A O 1
ATOM 830 N N . VAL A 1 106 ? 24.625 -6.461 -7.441 1 98.25 106 VAL A N 1
ATOM 831 C CA . VAL A 1 106 ? 25 -7.75 -6.871 1 98.25 106 VAL A CA 1
ATOM 832 C C . VAL A 1 106 ? 23.922 -8.789 -7.188 1 98.25 106 VAL A C 1
ATOM 834 O O . VAL A 1 106 ? 24.234 -9.906 -7.621 1 98.25 106 VAL A O 1
ATOM 837 N N . VAL A 1 107 ? 22.688 -8.469 -6.996 1 97.75 107 VAL A N 1
ATOM 838 C CA . VAL A 1 107 ? 21.562 -9.391 -7.219 1 97.75 107 VAL A CA 1
ATOM 839 C C . VAL A 1 107 ? 21.531 -9.82 -8.688 1 97.75 107 VAL A C 1
ATOM 841 O O . VAL A 1 107 ? 21.297 -10.984 -8.992 1 97.75 107 VAL A O 1
ATOM 844 N N . GLY A 1 108 ? 21.781 -8.867 -9.617 1 96.69 108 GLY A N 1
ATOM 845 C CA . GLY A 1 108 ? 21.766 -9.18 -11.039 1 96.69 108 GLY A CA 1
ATOM 846 C C . GLY A 1 108 ? 22.859 -10.164 -11.438 1 96.69 108 GLY A C 1
ATOM 847 O O . GLY A 1 108 ? 22.75 -10.836 -12.461 1 96.69 108 GLY A O 1
ATOM 848 N N . GLY A 1 109 ? 23.906 -10.266 -10.633 1 96.31 109 GLY A N 1
ATOM 849 C CA . GLY A 1 109 ? 25.016 -11.172 -10.914 1 96.31 109 GLY A CA 1
ATOM 850 C C . GLY A 1 109 ? 24.844 -12.539 -10.273 1 96.31 109 GLY A C 1
ATOM 851 O O . GLY A 1 109 ? 25.609 -13.461 -10.555 1 96.31 109 GLY A O 1
ATOM 852 N N . LEU A 1 110 ? 23.828 -12.695 -9.438 1 95.44 110 LEU A N 1
ATOM 853 C CA . LEU A 1 110 ? 23.594 -13.969 -8.766 1 95.44 110 LEU A CA 1
ATOM 854 C C . LEU A 1 110 ? 22.812 -14.922 -9.664 1 95.44 110 LEU A C 1
ATOM 856 O O . LEU A 1 110 ? 21.875 -14.516 -10.352 1 95.44 110 LEU A O 1
ATOM 860 N N . PRO A 1 111 ? 23.25 -16.203 -9.672 1 92.38 111 PRO A N 1
ATOM 861 C CA . PRO A 1 111 ? 22.469 -17.172 -10.438 1 92.38 111 PRO A CA 1
ATOM 862 C C . PRO A 1 111 ? 21.062 -17.359 -9.875 1 92.38 111 PRO A C 1
ATOM 864 O O . PRO A 1 111 ? 20.797 -17.047 -8.711 1 92.38 111 PRO A O 1
ATOM 867 N N . GLU A 1 112 ? 20.188 -17.844 -10.648 1 87.56 112 GLU A N 1
ATOM 868 C CA . GLU A 1 112 ? 18.781 -18.047 -10.273 1 87.56 112 GLU A CA 1
ATOM 869 C C . GLU A 1 112 ? 18.656 -19.125 -9.203 1 87.56 112 GLU A C 1
ATOM 871 O O . GLU A 1 112 ? 17.625 -19.219 -8.539 1 87.56 112 GLU A O 1
ATOM 876 N N . THR A 1 113 ? 19.734 -19.859 -8.953 1 91.12 113 THR A N 1
ATOM 877 C CA . THR A 1 113 ? 19.703 -20.969 -8.008 1 91.12 113 THR A CA 1
ATOM 878 C C . THR A 1 113 ? 19.844 -20.453 -6.578 1 91.12 113 THR A C 1
ATOM 880 O O . THR A 1 113 ? 19.547 -21.172 -5.621 1 91.12 113 THR A O 1
ATOM 883 N N . VAL A 1 114 ? 20.312 -19.25 -6.523 1 93.94 114 VAL A N 1
ATOM 884 C CA . VAL A 1 114 ? 20.453 -18.688 -5.188 1 93.94 114 VAL A CA 1
ATOM 885 C C . VAL A 1 114 ? 19.062 -18.516 -4.559 1 93.94 114 VAL A C 1
ATOM 887 O O . VAL A 1 114 ? 18.156 -17.984 -5.195 1 93.94 114 VAL A O 1
ATOM 890 N N . PRO A 1 115 ? 18.922 -18.984 -3.354 1 94.88 115 PRO A N 1
ATOM 891 C CA . PRO A 1 115 ? 17.609 -18.922 -2.707 1 94.88 115 PRO A CA 1
ATOM 892 C C . PRO A 1 115 ? 17.078 -17.5 -2.58 1 94.88 115 PRO A C 1
ATOM 894 O O . PRO A 1 115 ? 17.859 -16.562 -2.33 1 94.88 115 PRO A O 1
ATOM 897 N N . ASN A 1 116 ? 15.797 -17.297 -2.715 1 95.06 116 ASN A N 1
ATOM 898 C CA . ASN A 1 116 ? 15.133 -16 -2.602 1 95.06 116 ASN A CA 1
ATOM 899 C C . ASN A 1 116 ? 15.312 -15.398 -1.213 1 95.06 116 ASN A C 1
ATOM 901 O O . ASN A 1 116 ? 15.297 -14.18 -1.057 1 95.06 116 ASN A O 1
ATOM 905 N N . LEU A 1 117 ? 15.562 -16.25 -0.254 1 94.12 117 LEU A N 1
ATOM 906 C CA . LEU A 1 117 ? 15.797 -15.859 1.13 1 94.12 117 LEU A CA 1
ATOM 907 C C . LEU A 1 117 ? 17 -14.922 1.232 1 94.12 117 LEU A C 1
ATOM 909 O O . LEU A 1 117 ? 17.078 -14.094 2.143 1 94.12 117 LEU A O 1
ATOM 913 N N . ILE A 1 118 ? 17.859 -15.008 0.281 1 94.62 118 ILE A N 1
ATOM 914 C CA . ILE A 1 118 ? 19.094 -14.227 0.295 1 94.62 118 ILE A CA 1
ATOM 915 C C . ILE A 1 118 ? 18.938 -13 -0.604 1 94.62 118 ILE A C 1
ATOM 917 O O . ILE A 1 118 ? 19.609 -11.992 -0.403 1 94.62 118 ILE A O 1
ATOM 921 N N . VAL A 1 119 ? 18.062 -13.023 -1.513 1 96.94 119 VAL A N 1
ATOM 922 C CA . VAL A 1 119 ? 17.984 -12.023 -2.574 1 96.94 119 VAL A CA 1
ATOM 923 C C . VAL A 1 119 ? 16.969 -10.953 -2.213 1 96.94 119 VAL A C 1
ATOM 925 O O . VAL A 1 119 ? 17.25 -9.758 -2.312 1 96.94 119 VAL A O 1
ATOM 928 N N . THR A 1 120 ? 15.805 -11.336 -1.718 1 97.75 120 THR A N 1
ATOM 929 C CA . THR A 1 120 ? 14.688 -10.414 -1.594 1 97.75 120 THR A CA 1
ATOM 930 C C . THR A 1 120 ? 14.844 -9.523 -0.36 1 97.75 120 THR A C 1
ATOM 932 O O . THR A 1 120 ? 14.516 -8.336 -0.394 1 97.75 120 THR A O 1
ATOM 935 N N . PRO A 1 121 ? 15.414 -10.016 0.779 1 98.25 121 PRO A N 1
ATOM 936 C CA . PRO A 1 121 ? 15.516 -9.164 1.968 1 98.25 121 PRO A CA 1
ATOM 937 C C . PRO A 1 121 ? 16.422 -7.957 1.754 1 98.25 121 PRO A C 1
ATOM 939 O O . PRO A 1 121 ? 16.047 -6.832 2.088 1 98.25 121 PRO A O 1
ATOM 942 N N . PRO A 1 122 ? 17.609 -8.086 1.124 1 98.56 122 PRO A N 1
ATOM 943 C CA . PRO A 1 122 ? 18.422 -6.895 0.875 1 98.56 122 PRO A CA 1
ATOM 944 C C . PRO A 1 122 ? 17.719 -5.883 -0.029 1 98.56 122 PRO A C 1
ATOM 946 O O . PRO A 1 122 ? 17.891 -4.672 0.139 1 98.56 122 PRO A O 1
ATOM 949 N N . LEU A 1 123 ? 16.969 -6.402 -0.973 1 98.62 123 LEU A N 1
ATOM 950 C CA . LEU A 1 123 ? 16.219 -5.504 -1.84 1 98.62 123 LEU A CA 1
ATOM 951 C C . LEU A 1 123 ? 15.141 -4.773 -1.054 1 98.62 123 LEU A C 1
ATOM 953 O O . LEU A 1 123 ? 14.914 -3.576 -1.256 1 98.62 123 LEU A O 1
ATOM 957 N N . ALA A 1 124 ? 14.461 -5.484 -0.142 1 98.75 124 ALA A N 1
ATOM 958 C CA . ALA A 1 124 ? 13.469 -4.855 0.723 1 98.75 124 ALA A CA 1
ATOM 959 C C . ALA A 1 124 ? 14.102 -3.773 1.591 1 98.75 124 ALA A C 1
ATOM 961 O O . ALA A 1 124 ? 13.523 -2.699 1.773 1 98.75 124 ALA A O 1
ATOM 962 N N . PHE A 1 125 ? 15.281 -4.07 2.064 1 98.75 125 PHE A N 1
ATOM 963 C CA . PHE A 1 125 ? 16.031 -3.15 2.91 1 98.75 125 PHE A CA 1
ATOM 964 C C . PHE A 1 125 ? 16.297 -1.839 2.182 1 98.75 125 PHE A C 1
ATOM 966 O O . PHE A 1 125 ? 15.961 -0.765 2.68 1 98.75 125 PHE A O 1
ATOM 973 N N . VAL A 1 126 ? 16.797 -1.891 0.984 1 98.56 126 VAL A N 1
ATOM 974 C CA . VAL A 1 126 ? 17.234 -0.686 0.28 1 98.56 126 VAL A CA 1
ATOM 975 C C . VAL A 1 126 ? 16.016 0.045 -0.281 1 98.56 126 VAL A C 1
ATOM 977 O O . VAL A 1 126 ? 16 1.275 -0.371 1 98.56 126 VAL A O 1
ATOM 980 N N . MET A 1 127 ? 14.938 -0.656 -0.643 1 98.19 127 MET A N 1
ATOM 981 C CA . MET A 1 127 ? 13.719 -0.008 -1.108 1 98.19 127 MET A CA 1
ATOM 982 C C . MET A 1 127 ? 13.039 0.752 0.026 1 98.19 127 MET A C 1
ATOM 984 O O . MET A 1 127 ? 12.461 1.819 -0.194 1 98.19 127 MET A O 1
ATOM 988 N N . ALA A 1 128 ? 13.102 0.15 1.214 1 98.31 128 ALA A N 1
ATOM 989 C CA . ALA A 1 128 ? 12.586 0.85 2.387 1 98.31 128 ALA A CA 1
ATOM 990 C C . ALA A 1 128 ? 13.391 2.119 2.664 1 98.31 128 ALA A C 1
ATOM 992 O O . ALA A 1 128 ? 12.82 3.152 3.023 1 98.31 128 ALA A O 1
ATOM 993 N N . MET A 1 129 ? 14.703 2.01 2.492 1 97.88 129 MET A N 1
ATOM 994 C CA . MET A 1 129 ? 15.547 3.189 2.664 1 97.88 129 MET A CA 1
ATOM 995 C C . MET A 1 129 ? 15.164 4.281 1.669 1 97.88 129 MET A C 1
ATOM 997 O O . MET A 1 129 ? 15.039 5.449 2.041 1 97.88 129 MET A O 1
ATOM 1001 N N . GLN A 1 130 ? 14.914 3.855 0.426 1 96.44 130 GLN A N 1
ATOM 1002 C CA . GLN A 1 130 ? 14.547 4.797 -0.625 1 96.44 130 GLN A CA 1
ATOM 1003 C C . GLN A 1 130 ? 13.25 5.523 -0.283 1 96.44 130 GLN A C 1
ATOM 1005 O O . GLN A 1 130 ? 13.203 6.758 -0.311 1 96.44 130 GLN A O 1
ATOM 1010 N N . THR A 1 131 ? 12.227 4.812 0.078 1 96.06 131 THR A N 1
ATOM 1011 C CA . THR A 1 131 ? 10.906 5.418 0.269 1 96.06 131 THR A CA 1
ATOM 1012 C C . THR A 1 131 ? 10.891 6.277 1.528 1 96.06 131 THR A C 1
ATOM 1014 O O . THR A 1 131 ? 10.148 7.258 1.604 1 96.06 131 THR A O 1
ATOM 1017 N N . THR A 1 132 ? 11.688 5.969 2.484 1 95.75 132 THR A N 1
ATOM 1018 C CA . THR A 1 132 ? 11.734 6.738 3.723 1 95.75 132 THR A CA 1
ATOM 1019 C C . THR A 1 132 ? 12.555 8.016 3.533 1 95.75 132 THR A C 1
ATOM 1021 O O . THR A 1 132 ? 12.188 9.07 4.047 1 95.75 132 THR A O 1
ATOM 1024 N N . ALA A 1 133 ? 13.625 7.949 2.756 1 94.5 133 ALA A N 1
ATOM 1025 C CA . ALA A 1 133 ? 14.5 9.094 2.533 1 94.5 133 ALA A CA 1
ATOM 1026 C C . ALA A 1 133 ? 13.867 10.094 1.57 1 94.5 133 ALA A C 1
ATOM 1028 O O . ALA A 1 133 ? 14.102 11.297 1.67 1 94.5 133 ALA A O 1
ATOM 1029 N N . PHE A 1 134 ? 13.086 9.578 0.632 1 92.75 134 PHE A N 1
ATOM 1030 C CA . PHE A 1 134 ? 12.453 10.406 -0.386 1 92.75 134 PHE A CA 1
ATOM 1031 C C . PHE A 1 134 ? 10.93 10.375 -0.25 1 92.75 134 PHE A C 1
ATOM 1033 O O . PHE A 1 134 ? 10.227 10.055 -1.208 1 92.75 134 PHE A O 1
ATOM 1040 N N . GLY A 1 135 ? 10.414 10.812 0.828 1 90 135 GLY A N 1
ATOM 1041 C CA . GLY A 1 135 ? 9.008 10.625 1.152 1 90 135 GLY A CA 1
ATOM 1042 C C . GLY A 1 135 ? 8.164 11.859 0.903 1 90 135 GLY A C 1
ATOM 1043 O O . GLY A 1 135 ? 6.973 11.883 1.218 1 90 135 GLY A O 1
ATOM 1044 N N . HIS A 1 136 ? 8.742 12.93 0.346 1 84.88 136 HIS A N 1
ATOM 1045 C CA . HIS A 1 136 ? 7.988 14.148 0.076 1 84.88 136 HIS A CA 1
ATOM 1046 C C . HIS A 1 136 ? 8.172 14.602 -1.368 1 84.88 136 HIS A C 1
ATOM 1048 O O . HIS A 1 136 ? 9.266 14.484 -1.928 1 84.88 136 HIS A O 1
ATOM 1054 N N . ILE A 1 137 ? 7.027 15.031 -1.964 1 78.44 137 ILE A N 1
ATOM 1055 C CA . ILE A 1 137 ? 7.027 15.594 -3.309 1 78.44 137 ILE A CA 1
ATOM 1056 C C . ILE A 1 137 ? 6.23 16.891 -3.32 1 78.44 137 ILE A C 1
ATOM 1058 O O . ILE A 1 137 ? 5.023 16.891 -3.072 1 78.44 137 ILE A O 1
ATOM 1062 N N . GLU A 1 138 ? 6.902 18.016 -3.598 1 78.06 138 GLU A N 1
ATOM 1063 C CA . GLU A 1 138 ? 6.293 19.344 -3.633 1 78.06 138 GLU A CA 1
ATOM 1064 C C . GLU A 1 138 ? 5.523 19.625 -2.35 1 78.06 138 GLU A C 1
ATOM 1066 O O . GLU A 1 138 ? 4.379 20.078 -2.395 1 78.06 138 GLU A O 1
ATOM 1071 N N . GLY A 1 139 ? 6.066 19.203 -1.247 1 75.25 139 GLY A N 1
ATOM 1072 C CA . GLY A 1 139 ? 5.484 19.531 0.049 1 75.25 139 GLY A C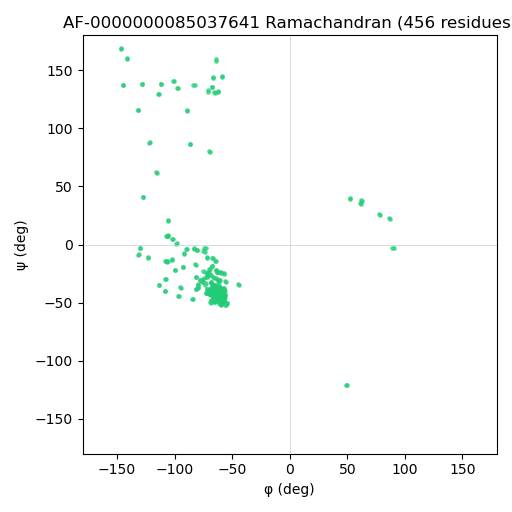A 1
ATOM 1073 C C . GLY A 1 139 ? 4.477 18.5 0.519 1 75.25 139 GLY A C 1
ATOM 1074 O O . GLY A 1 139 ? 3.967 18.578 1.638 1 75.25 139 GLY A O 1
ATOM 1075 N N . HIS A 1 140 ? 4.223 17.469 -0.345 1 80.5 140 HIS A N 1
ATOM 1076 C CA . HIS A 1 140 ? 3.232 16.453 -0.001 1 80.5 140 HIS A CA 1
ATOM 1077 C C . HIS A 1 140 ? 3.893 15.109 0.257 1 80.5 140 HIS A C 1
ATOM 1079 O O . HIS A 1 140 ? 4.812 14.719 -0.465 1 80.5 140 HIS A O 1
ATOM 1085 N N . GLY A 1 141 ? 3.395 14.484 1.275 1 87.25 141 GLY A N 1
ATOM 1086 C CA . GLY A 1 141 ? 3.848 13.125 1.504 1 87.25 141 GLY A CA 1
ATOM 1087 C C . GLY A 1 141 ? 3.389 12.148 0.431 1 87.25 141 GLY A C 1
ATOM 1088 O O . GLY A 1 141 ? 2.264 12.25 -0.06 1 87.25 141 GLY A O 1
ATOM 1089 N N . TYR A 1 142 ? 4.266 11.281 -0.045 1 85.19 142 TYR A N 1
ATOM 1090 C CA . TYR A 1 142 ? 3.914 10.266 -1.032 1 85.19 142 TYR A CA 1
ATOM 1091 C C . TYR A 1 142 ? 4.727 8.992 -0.816 1 85.19 142 TYR A C 1
ATOM 1093 O O . TYR A 1 142 ? 5.613 8.953 0.037 1 85.19 142 TYR A O 1
ATOM 1101 N N . ASN A 1 143 ? 4.332 7.984 -1.479 1 91.19 143 ASN A N 1
ATOM 1102 C CA . ASN A 1 143 ? 5.078 6.73 -1.475 1 91.19 143 ASN A CA 1
ATOM 1103 C C . ASN A 1 143 ? 5.66 6.418 -2.852 1 91.19 143 ASN A C 1
ATOM 1105 O O . ASN A 1 143 ? 4.938 6.434 -3.852 1 91.19 143 ASN A O 1
ATOM 1109 N N . ASN A 1 144 ? 6.926 6.121 -2.842 1 95.19 144 ASN A N 1
ATOM 1110 C CA . ASN A 1 144 ? 7.539 5.918 -4.148 1 95.19 144 ASN A CA 1
ATOM 1111 C C . ASN A 1 144 ? 7.832 4.441 -4.406 1 95.19 144 ASN A C 1
ATOM 1113 O O . ASN A 1 144 ? 8.469 4.094 -5.406 1 95.19 144 ASN A O 1
ATOM 1117 N N . VAL A 1 145 ? 7.355 3.568 -3.508 1 94.62 145 VAL A N 1
ATOM 1118 C CA . VAL A 1 145 ? 7.59 2.156 -3.793 1 94.62 145 VAL A CA 1
ATOM 1119 C C . VAL A 1 145 ? 6.281 1.379 -3.664 1 94.62 145 VAL A C 1
ATOM 1121 O O . VAL A 1 145 ? 6.254 0.163 -3.867 1 94.62 145 VAL A O 1
ATOM 1124 N N . PHE A 1 146 ? 5.227 1.997 -3.293 1 92.06 146 PHE A N 1
ATOM 1125 C CA . PHE A 1 146 ? 3.889 1.422 -3.35 1 92.06 146 PHE A CA 1
ATOM 1126 C C . PHE A 1 146 ? 2.865 2.471 -3.77 1 92.06 146 PHE A C 1
ATOM 1128 O O . PHE A 1 146 ? 3.107 3.672 -3.631 1 92.06 146 PHE A O 1
ATOM 1135 N N . SER A 1 147 ? 1.646 1.971 -4.285 1 95.69 147 SER A N 1
ATOM 1136 C CA . SER A 1 147 ? 0.877 2.928 -5.07 1 95.69 147 SER A CA 1
ATOM 1137 C C . SER A 1 147 ? -0.583 2.963 -4.629 1 95.69 147 SER A C 1
ATOM 1139 O O . SER A 1 147 ? -1.35 3.822 -5.066 1 95.69 147 SER A O 1
ATOM 1141 N N . THR A 1 148 ? -1.035 2.084 -3.762 1 96.5 148 THR A N 1
ATOM 1142 C CA . THR A 1 148 ? -2.445 2.096 -3.389 1 96.5 148 THR A CA 1
ATOM 1143 C C . THR A 1 148 ? -2.818 3.418 -2.729 1 96.5 148 THR A C 1
ATOM 1145 O O . THR A 1 148 ? -3.838 4.023 -3.07 1 96.5 148 THR A O 1
ATOM 1148 N N . GLY A 1 149 ? -1.999 3.826 -1.797 1 94.81 149 GLY A N 1
ATOM 1149 C CA . GLY A 1 149 ? -2.219 5.113 -1.155 1 94.81 149 GLY A CA 1
ATOM 1150 C C . GLY A 1 149 ? -2.176 6.277 -2.125 1 94.81 149 GLY A C 1
ATOM 1151 O O . GLY A 1 149 ? -2.971 7.215 -2.016 1 94.81 149 GLY A O 1
ATOM 1152 N N . ASN A 1 150 ? -1.24 6.25 -3.08 1 96.44 150 ASN A N 1
ATOM 1153 C CA . ASN A 1 150 ? -1.169 7.285 -4.105 1 96.44 150 ASN A CA 1
ATOM 1154 C C . ASN A 1 150 ? -2.436 7.32 -4.957 1 96.44 150 ASN A C 1
ATOM 1156 O O . ASN A 1 150 ? -2.918 8.391 -5.316 1 96.44 150 ASN A O 1
ATOM 1160 N N . LEU A 1 151 ? -2.9 6.152 -5.238 1 97.38 151 LEU A N 1
ATOM 1161 C CA . LEU A 1 151 ? -4.105 6.047 -6.055 1 97.38 151 LEU A CA 1
ATOM 1162 C C . LEU A 1 151 ? -5.309 6.633 -5.324 1 97.38 151 LEU A C 1
ATOM 1164 O O . LEU A 1 151 ? -6.094 7.383 -5.91 1 97.38 151 LEU A O 1
ATOM 1168 N N . LYS A 1 152 ? -5.434 6.262 -4.129 1 96.94 152 LYS A N 1
ATOM 1169 C CA . LYS A 1 152 ? -6.52 6.793 -3.314 1 96.94 152 LYS A CA 1
ATOM 1170 C C . LYS A 1 152 ? -6.43 8.312 -3.199 1 96.94 152 LYS A C 1
ATOM 1172 O O . LYS A 1 152 ? -7.43 9.016 -3.359 1 96.94 152 LYS A O 1
ATOM 1177 N N . LYS A 1 153 ? -5.223 8.82 -2.904 1 95.44 153 LYS A N 1
ATOM 1178 C CA . LYS A 1 153 ? -5.016 10.258 -2.766 1 95.44 153 LYS A CA 1
ATOM 1179 C C . LYS A 1 153 ? -5.309 10.984 -4.074 1 95.44 153 LYS A C 1
ATOM 1181 O O . LYS A 1 153 ? -5.922 12.055 -4.074 1 95.44 153 LYS A O 1
ATOM 1186 N N . ALA A 1 154 ? -4.852 10.445 -5.152 1 96.62 154 ALA A N 1
ATOM 1187 C CA . ALA A 1 154 ? -5.117 11.023 -6.465 1 96.62 154 ALA A CA 1
ATOM 1188 C C . ALA A 1 154 ? -6.617 11.125 -6.727 1 96.62 154 ALA A C 1
ATOM 1190 O O . ALA A 1 154 ? -7.117 12.172 -7.137 1 96.62 154 ALA A O 1
ATOM 1191 N N . THR A 1 155 ? -7.297 10.023 -6.484 1 97.88 155 THR A N 1
ATOM 1192 C CA . THR A 1 155 ? -8.727 9.938 -6.754 1 97.88 155 THR A CA 1
ATOM 1193 C C . THR A 1 155 ? -9.508 10.891 -5.848 1 97.88 155 THR A C 1
ATOM 1195 O O . THR A 1 155 ? -10.406 11.594 -6.305 1 97.88 155 THR A O 1
ATOM 1198 N N . SER A 1 156 ? -9.133 10.914 -4.586 1 96.31 156 SER A N 1
ATOM 1199 C CA . SER A 1 156 ? -9.797 11.812 -3.645 1 96.31 156 SER A CA 1
ATOM 1200 C C . SER A 1 156 ? -9.602 13.273 -4.043 1 96.31 156 SER A C 1
ATOM 1202 O O . SER A 1 156 ? -10.539 14.07 -4.004 1 96.31 156 SER A O 1
ATOM 1204 N N . ALA A 1 157 ? -8.367 13.617 -4.414 1 95.44 157 ALA A N 1
ATOM 1205 C CA . ALA A 1 157 ? -8.055 14.992 -4.797 1 95.44 157 ALA A CA 1
ATOM 1206 C C . ALA A 1 157 ? -8.828 15.398 -6.051 1 95.44 157 ALA A C 1
ATOM 1208 O O . ALA A 1 157 ? -9.352 16.516 -6.133 1 95.44 157 ALA A O 1
ATOM 1209 N N . LEU A 1 158 ? -8.914 14.555 -6.988 1 96.31 158 LEU A N 1
ATOM 1210 C CA . LEU A 1 158 ? -9.656 14.836 -8.211 1 96.31 158 LEU A CA 1
ATOM 1211 C C . LEU A 1 158 ? -11.148 14.938 -7.934 1 96.31 158 LEU A C 1
ATOM 1213 O O . LEU A 1 158 ? -11.836 15.781 -8.508 1 96.31 158 LEU A O 1
ATOM 1217 N N . THR A 1 159 ? -11.625 14.039 -7.094 1 96.25 159 THR A N 1
ATOM 1218 C CA . THR A 1 159 ? -13.031 14.109 -6.699 1 96.25 159 THR A CA 1
ATOM 1219 C C . THR A 1 159 ? -13.336 15.438 -6.02 1 96.25 159 THR A C 1
ATOM 1221 O O . THR A 1 159 ? -14.344 16.078 -6.332 1 96.25 159 THR A O 1
ATOM 1224 N N . ASP A 1 160 ? -12.453 15.828 -5.133 1 94.44 160 ASP A N 1
ATOM 1225 C CA . ASP A 1 160 ? -12.609 17.109 -4.449 1 94.44 160 ASP A CA 1
ATOM 1226 C C . ASP A 1 160 ? -12.594 18.266 -5.441 1 94.44 160 ASP A C 1
ATOM 1228 O O . ASP A 1 160 ? -13.336 19.234 -5.277 1 94.44 160 ASP A O 1
ATOM 1232 N N . TYR A 1 161 ? -11.75 18.188 -6.422 1 94.19 161 TYR A N 1
ATOM 1233 C CA . TYR A 1 161 ? -11.672 19.234 -7.438 1 94.19 161 TYR A CA 1
ATOM 1234 C C . TYR A 1 161 ? -12.992 19.359 -8.195 1 94.19 161 TYR A C 1
ATOM 1236 O O . TYR A 1 161 ? -13.477 20.469 -8.43 1 94.19 161 TYR A O 1
ATOM 1244 N N . PHE A 1 162 ? -13.594 18.297 -8.539 1 94.31 162 PHE A N 1
ATOM 1245 C CA . PHE A 1 162 ? -14.812 18.312 -9.336 1 94.31 162 PHE A CA 1
ATOM 1246 C C . PHE A 1 162 ? -16 18.734 -8.492 1 94.31 162 PHE A C 1
ATOM 1248 O O . PHE A 1 162 ? -16.938 19.391 -8.992 1 94.31 162 PHE A O 1
ATOM 1255 N N . ILE A 1 163 ? -15.961 18.438 -7.227 1 92.81 163 ILE A N 1
ATOM 1256 C CA . ILE A 1 163 ? -17.078 18.766 -6.34 1 92.81 163 ILE A CA 1
ATOM 1257 C C . ILE A 1 163 ? -16.953 20.219 -5.867 1 92.81 163 ILE A C 1
ATOM 1259 O O . ILE A 1 163 ? -17.906 20.984 -5.938 1 92.81 163 ILE A O 1
ATOM 1263 N N . TYR A 1 164 ? -15.719 20.547 -5.434 1 91.69 164 TYR A N 1
ATOM 1264 C CA . TYR A 1 164 ? -15.555 21.844 -4.766 1 91.69 164 TYR A CA 1
ATOM 1265 C C . TYR A 1 164 ? -14.859 22.844 -5.68 1 91.69 164 TYR A C 1
ATOM 1267 O O . TYR A 1 164 ? -14.797 24.031 -5.375 1 91.69 164 TYR A O 1
ATOM 1275 N N . ARG A 1 165 ? -14.258 22.5 -6.738 1 89.12 165 ARG A N 1
ATOM 1276 C CA . ARG A 1 165 ? -13.578 23.328 -7.727 1 89.12 165 ARG A CA 1
ATOM 1277 C C . ARG A 1 165 ? -12.406 24.078 -7.105 1 89.12 165 ARG A C 1
ATOM 1279 O O . ARG A 1 165 ? -12.234 25.281 -7.336 1 89.12 165 ARG A O 1
ATOM 1286 N N . GLN A 1 166 ? -11.695 23.438 -6.207 1 86.06 166 GLN A N 1
ATOM 1287 C CA . GLN A 1 166 ? -10.492 24.016 -5.629 1 86.06 166 GLN A CA 1
ATOM 1288 C C . GLN A 1 166 ? -9.258 23.672 -6.457 1 86.06 166 GLN A C 1
ATOM 1290 O O . GLN A 1 166 ? -8.898 22.5 -6.59 1 86.06 166 GLN A O 1
ATOM 1295 N N . PRO A 1 167 ? -8.672 24.672 -7.012 1 82.56 167 PRO A N 1
ATOM 1296 C CA . PRO A 1 167 ? -7.555 24.422 -7.93 1 82.56 167 PRO A CA 1
ATOM 1297 C C . PRO A 1 167 ? -6.422 23.641 -7.285 1 82.56 167 PRO A C 1
ATOM 1299 O O . PRO A 1 167 ? -5.805 22.797 -7.941 1 82.56 167 PRO A O 1
ATOM 1302 N N . GLY A 1 168 ? -6.031 23.812 -6.066 1 85.06 168 GLY A N 1
ATOM 1303 C CA . GLY A 1 168 ? -4.969 23.109 -5.383 1 85.06 168 GLY A CA 1
ATOM 1304 C C . GLY A 1 168 ? -5.168 21.594 -5.379 1 85.06 168 GLY A C 1
ATOM 1305 O O . GLY A 1 168 ? -4.199 20.844 -5.434 1 85.06 168 GLY A O 1
ATOM 1306 N N . THR A 1 169 ? -6.352 21.203 -5.492 1 89 169 THR A N 1
ATOM 1307 C CA . THR A 1 169 ? -6.652 19.781 -5.434 1 89 169 THR A CA 1
ATOM 1308 C C . THR A 1 169 ? -6.406 19.109 -6.785 1 89 169 THR A C 1
ATOM 1310 O O . THR A 1 169 ? -6.051 17.938 -6.848 1 89 169 THR A O 1
ATOM 1313 N N . LEU A 1 170 ? -6.539 19.891 -7.84 1 92.25 170 LEU A N 1
ATOM 1314 C CA . LEU A 1 170 ? -6.266 19.344 -9.164 1 92.25 170 LEU A CA 1
ATOM 1315 C C . LEU A 1 170 ? -4.789 18.984 -9.305 1 92.25 170 LEU A C 1
ATOM 1317 O O . LEU A 1 170 ? -4.457 17.891 -9.789 1 92.25 170 LEU A O 1
ATOM 1321 N N . THR A 1 171 ? -3.918 19.875 -8.938 1 91.56 171 THR A N 1
ATOM 1322 C CA . THR A 1 171 ? -2.48 19.641 -9 1 91.56 171 THR A CA 1
ATOM 1323 C C . THR A 1 171 ? -2.1 18.406 -8.172 1 91.56 171 THR A C 1
ATOM 1325 O O . THR A 1 171 ? -1.303 17.578 -8.617 1 91.56 171 THR A O 1
ATOM 1328 N N . THR A 1 172 ? -2.674 18.281 -7.02 1 93.12 172 THR A N 1
ATOM 1329 C CA . THR A 1 172 ? -2.434 17.125 -6.156 1 93.12 172 THR A CA 1
ATOM 1330 C C . THR A 1 172 ? -2.855 15.836 -6.848 1 93.12 172 THR A C 1
ATOM 1332 O O . THR A 1 172 ? -2.121 14.852 -6.824 1 93.12 172 THR A O 1
ATOM 1335 N N . GLY A 1 173 ? -4.027 15.867 -7.484 1 95.38 173 GLY A N 1
ATOM 1336 C CA . GLY A 1 173 ? -4.523 14.703 -8.203 1 95.38 173 GLY A CA 1
ATOM 1337 C C . GLY A 1 173 ? -3.623 14.281 -9.352 1 95.38 173 GLY A C 1
ATOM 1338 O O . GLY A 1 173 ? -3.361 13.094 -9.539 1 95.38 173 GLY A O 1
ATOM 1339 N N . ILE A 1 174 ? -3.129 15.242 -10.055 1 94.19 174 ILE A N 1
ATOM 1340 C CA . ILE A 1 174 ? -2.283 14.984 -11.211 1 94.19 174 ILE A CA 1
ATOM 1341 C C . ILE A 1 174 ? -0.937 14.43 -10.758 1 94.19 174 ILE A C 1
ATOM 1343 O O . ILE A 1 174 ? -0.411 13.492 -11.359 1 94.19 174 ILE A O 1
ATOM 1347 N N . ILE A 1 175 ? -0.413 14.961 -9.672 1 93.75 175 ILE A N 1
ATOM 1348 C CA . ILE A 1 175 ? 0.88 14.531 -9.148 1 93.75 175 ILE A CA 1
ATOM 1349 C C . ILE A 1 175 ? 0.789 13.086 -8.68 1 93.75 175 ILE A C 1
ATOM 1351 O O . ILE A 1 175 ? 1.568 12.234 -9.109 1 93.75 175 ILE A O 1
ATOM 1355 N N . TYR A 1 176 ? -0.192 12.773 -7.898 1 96.44 176 TYR A N 1
ATOM 1356 C CA . TYR A 1 176 ? -0.319 11.43 -7.352 1 96.44 176 TYR A CA 1
ATOM 1357 C C . TYR A 1 176 ? -0.74 10.438 -8.43 1 96.44 176 TYR A C 1
ATOM 1359 O O . TYR A 1 176 ? -0.31 9.281 -8.422 1 96.44 176 TYR A O 1
ATOM 1367 N N . GLY A 1 177 ? -1.628 10.906 -9.312 1 97.12 177 GLY A N 1
ATOM 1368 C CA . GLY A 1 177 ? -1.951 10.07 -10.461 1 97.12 177 GLY A CA 1
ATOM 1369 C C . GLY A 1 177 ? -0.743 9.734 -11.312 1 97.12 177 GLY A C 1
ATOM 1370 O O . GLY A 1 177 ? -0.607 8.602 -11.789 1 97.12 177 GLY A O 1
ATOM 1371 N N . GLY A 1 178 ? 0.109 10.734 -11.531 1 97.06 178 GLY A N 1
ATOM 1372 C CA . GLY A 1 178 ? 1.348 10.508 -12.258 1 97.06 178 GLY A CA 1
ATOM 1373 C C . GLY A 1 178 ? 2.258 9.5 -11.586 1 97.06 178 GLY A C 1
ATOM 1374 O O . GLY A 1 178 ? 2.912 8.703 -12.258 1 97.06 178 GLY A O 1
ATOM 1375 N N . LEU A 1 179 ? 2.301 9.516 -10.25 1 97.19 179 LEU A N 1
ATOM 1376 C CA . LEU A 1 179 ? 3.102 8.562 -9.492 1 97.19 179 LEU A CA 1
ATOM 1377 C C . LEU A 1 179 ? 2.596 7.137 -9.711 1 97.19 179 LEU A C 1
ATOM 1379 O O . LEU A 1 179 ? 3.391 6.211 -9.875 1 97.19 179 LEU A O 1
ATOM 1383 N N . VAL A 1 180 ? 1.268 6.98 -9.773 1 98.25 180 VAL A N 1
ATOM 1384 C CA . VAL A 1 180 ? 0.662 5.668 -9.984 1 98.25 180 VAL A CA 1
ATOM 1385 C C . VAL A 1 180 ? 1.017 5.152 -11.375 1 98.25 180 VAL A C 1
ATOM 1387 O O . VAL A 1 180 ? 1.396 3.992 -11.539 1 98.25 180 VAL A O 1
ATOM 1390 N N . VAL A 1 181 ? 0.915 6.031 -12.359 1 98.31 181 VAL A N 1
ATOM 1391 C CA . VAL A 1 181 ? 1.229 5.664 -13.734 1 98.31 181 VAL A CA 1
ATOM 1392 C C . VAL A 1 181 ? 2.713 5.328 -13.859 1 98.31 181 VAL A C 1
ATOM 1394 O O . VAL A 1 181 ? 3.088 4.387 -14.562 1 98.31 181 VAL A O 1
ATOM 1397 N N . SER A 1 182 ? 3.557 6.109 -13.195 1 98.38 182 SER A N 1
ATOM 1398 C CA . SER A 1 182 ? 4.992 5.848 -13.195 1 98.38 182 SER A CA 1
ATOM 1399 C C . SER A 1 182 ? 5.309 4.484 -12.594 1 98.38 182 SER A C 1
ATOM 1401 O O . SER A 1 182 ? 6.094 3.719 -13.156 1 98.38 182 SER A O 1
ATOM 1403 N N . PHE A 1 183 ? 4.684 4.18 -11.5 1 98.56 183 PHE A N 1
ATOM 1404 C CA . PHE A 1 183 ? 4.863 2.887 -10.844 1 98.56 183 PHE A CA 1
ATOM 1405 C C . PHE A 1 183 ? 4.453 1.751 -11.773 1 98.56 183 PHE A C 1
ATOM 1407 O O . PHE A 1 183 ? 5.203 0.788 -11.953 1 98.56 183 PHE A O 1
ATOM 1414 N N . ALA A 1 184 ? 3.244 1.882 -12.328 1 98.62 184 ALA A N 1
ATOM 1415 C CA . ALA A 1 184 ? 2.725 0.87 -13.25 1 98.62 184 ALA A CA 1
ATOM 1416 C C . ALA A 1 184 ? 3.627 0.718 -14.469 1 98.62 184 ALA A C 1
ATOM 1418 O O . ALA A 1 184 ? 3.885 -0.399 -14.922 1 98.62 184 ALA A O 1
ATOM 1419 N N . GLY A 1 185 ? 4.043 1.829 -14.977 1 98.62 185 GLY A N 1
ATOM 1420 C CA . GLY A 1 185 ? 4.957 1.789 -16.109 1 98.62 185 GLY A CA 1
ATOM 1421 C C . GLY A 1 185 ? 6.242 1.04 -15.82 1 98.62 185 GLY A C 1
ATOM 1422 O O . GLY A 1 185 ? 6.688 0.219 -16.625 1 98.62 185 GLY A O 1
ATOM 1423 N N . GLY A 1 186 ? 6.879 1.352 -14.688 1 98.75 186 GLY A N 1
ATOM 1424 C CA . GLY A 1 186 ? 8.062 0.613 -14.273 1 98.75 186 GLY A CA 1
ATOM 1425 C C . GLY A 1 186 ? 7.82 -0.88 -14.148 1 98.75 186 GLY A C 1
ATOM 1426 O O . GLY A 1 186 ? 8.641 -1.685 -14.594 1 98.75 186 GLY A O 1
ATOM 1427 N N . ALA A 1 187 ? 6.688 -1.233 -13.562 1 98.69 187 ALA A N 1
ATOM 1428 C CA . ALA A 1 187 ? 6.34 -2.641 -13.383 1 98.69 187 ALA A CA 1
ATOM 1429 C C . ALA A 1 187 ? 6.168 -3.338 -14.727 1 98.69 187 ALA A C 1
ATOM 1431 O O . ALA A 1 187 ? 6.68 -4.441 -14.93 1 98.69 187 ALA A O 1
ATOM 1432 N N . ILE A 1 188 ? 5.477 -2.68 -15.664 1 98.62 188 ILE A N 1
ATOM 1433 C CA . ILE A 1 188 ? 5.18 -3.266 -16.969 1 98.62 188 ILE A CA 1
ATOM 1434 C C . ILE A 1 188 ? 6.477 -3.447 -17.75 1 98.62 188 ILE A C 1
ATOM 1436 O O . ILE A 1 188 ? 6.723 -4.52 -18.312 1 98.62 188 ILE A O 1
ATOM 1440 N N . ILE A 1 189 ? 7.305 -2.445 -17.781 1 98.75 189 ILE A N 1
ATOM 1441 C CA . ILE A 1 189 ? 8.562 -2.529 -18.516 1 98.75 189 ILE A CA 1
ATOM 1442 C C . ILE A 1 189 ? 9.438 -3.625 -17.906 1 98.75 189 ILE A C 1
ATOM 1444 O O . ILE A 1 189 ? 10.07 -4.395 -18.641 1 98.75 189 ILE A O 1
ATOM 1448 N N . SER A 1 190 ? 9.5 -3.678 -16.594 1 98.75 190 SER A N 1
ATOM 1449 C CA . SER A 1 190 ? 10.25 -4.727 -15.922 1 98.75 190 SER A CA 1
ATOM 1450 C C . SER A 1 190 ? 9.758 -6.113 -16.328 1 98.75 190 SER A C 1
ATOM 1452 O O . SER A 1 190 ? 10.562 -6.977 -16.688 1 98.75 190 SER A O 1
ATOM 1454 N N . ALA A 1 191 ? 8.453 -6.34 -16.297 1 98.44 191 ALA A N 1
ATOM 1455 C CA . ALA A 1 191 ? 7.871 -7.641 -16.609 1 98.44 191 ALA A CA 1
ATOM 1456 C C . ALA A 1 191 ? 8.18 -8.039 -18.062 1 98.44 191 ALA A C 1
ATOM 1458 O O . ALA A 1 191 ? 8.492 -9.195 -18.344 1 98.44 191 ALA A O 1
ATOM 1459 N N . LEU A 1 192 ? 8.156 -7.059 -18.969 1 98.25 192 LEU A N 1
ATOM 1460 C CA . LEU A 1 192 ? 8.438 -7.328 -20.375 1 98.25 192 LEU A CA 1
ATOM 1461 C C . LEU A 1 192 ? 9.914 -7.684 -20.578 1 98.25 192 LEU A C 1
ATOM 1463 O O . LEU A 1 192 ? 10.234 -8.594 -21.344 1 98.25 192 LEU A O 1
ATOM 1467 N N . LEU A 1 193 ? 10.773 -7 -19.891 1 98.31 193 LEU A N 1
ATOM 1468 C CA . LEU A 1 193 ? 12.211 -7.219 -20.031 1 98.31 193 LEU A CA 1
ATOM 1469 C C . LEU A 1 193 ? 12.625 -8.555 -19.438 1 98.31 193 LEU A C 1
ATOM 1471 O O . LEU A 1 193 ? 13.625 -9.148 -19.844 1 98.31 193 LEU A O 1
ATOM 1475 N N . GLN A 1 194 ? 11.875 -9.055 -18.547 1 97.25 194 GLN A N 1
ATOM 1476 C CA . GLN A 1 194 ? 12.219 -10.297 -17.859 1 97.25 194 GLN A CA 1
ATOM 1477 C C . GLN A 1 194 ? 12.133 -11.492 -18.812 1 97.25 194 GLN A C 1
ATOM 1479 O O . GLN A 1 194 ? 12.766 -12.523 -18.578 1 97.25 194 GLN A O 1
ATOM 1484 N N . GLY A 1 195 ? 11.328 -11.398 -19.844 1 95.12 195 GLY A N 1
ATOM 1485 C CA . GLY A 1 195 ? 11.273 -12.445 -20.844 1 95.12 195 GLY A CA 1
ATOM 1486 C C . GLY A 1 195 ? 12.578 -12.633 -21.594 1 95.12 195 GLY A C 1
ATOM 1487 O O . GLY A 1 195 ? 12.859 -13.719 -22.109 1 95.12 195 GLY A O 1
ATOM 1488 N N . TRP A 1 196 ? 13.406 -11.508 -21.594 1 95.62 196 TRP A N 1
ATOM 1489 C CA . TRP A 1 196 ? 14.656 -11.531 -22.344 1 95.62 196 TRP A CA 1
ATOM 1490 C C . TRP A 1 196 ? 15.852 -11.602 -21.406 1 95.62 196 TRP A C 1
ATOM 1492 O O . TRP A 1 196 ? 16.781 -12.383 -21.641 1 95.62 196 TRP A O 1
ATOM 1502 N N . LEU A 1 197 ? 15.797 -10.867 -20.297 1 95.75 197 LEU A N 1
ATOM 1503 C CA . LEU A 1 197 ? 16.984 -10.695 -19.453 1 95.75 197 LEU A CA 1
ATOM 1504 C C . LEU A 1 197 ? 16.906 -11.578 -18.219 1 95.75 197 LEU A C 1
ATOM 1506 O O . LEU A 1 197 ? 17.891 -11.766 -17.516 1 95.75 197 LEU A O 1
ATOM 1510 N N . LEU A 1 198 ? 15.758 -12.141 -17.953 1 94.88 198 LEU A N 1
ATOM 1511 C CA . LEU A 1 198 ? 15.555 -13 -16.797 1 94.88 198 LEU A CA 1
ATOM 1512 C C . LEU A 1 198 ? 16.078 -12.352 -15.531 1 94.88 198 LEU A C 1
ATOM 1514 O O . LEU A 1 198 ? 15.703 -11.227 -15.195 1 94.88 198 LEU A O 1
ATOM 1518 N N . GLY A 1 199 ? 16.953 -12.93 -14.898 1 93.81 199 GLY A N 1
ATOM 1519 C CA . GLY A 1 199 ? 17.469 -12.43 -13.633 1 93.81 199 GLY A CA 1
ATOM 1520 C C . GLY A 1 199 ? 18.297 -11.172 -13.781 1 93.81 199 GLY A C 1
ATOM 1521 O O . GLY A 1 199 ? 18.438 -10.391 -12.836 1 93.81 199 GLY A O 1
ATOM 1522 N N . ARG A 1 200 ? 18.828 -10.867 -14.953 1 97 200 ARG A N 1
ATOM 1523 C CA . ARG A 1 200 ? 19.688 -9.711 -15.18 1 97 200 ARG A CA 1
ATOM 1524 C C . ARG A 1 200 ? 18.875 -8.453 -15.414 1 97 200 ARG A C 1
ATOM 1526 O O . ARG A 1 200 ? 19.422 -7.348 -15.477 1 97 200 ARG A O 1
ATOM 1533 N N . THR A 1 201 ? 17.547 -8.586 -15.438 1 98.12 201 THR A N 1
ATOM 1534 C CA . THR A 1 201 ? 16.656 -7.453 -15.617 1 98.12 201 THR A CA 1
ATOM 1535 C C . THR A 1 201 ? 16.906 -6.391 -14.555 1 98.12 201 THR A C 1
ATOM 1537 O O . THR A 1 201 ? 16.797 -5.191 -14.828 1 98.12 201 THR A O 1
ATOM 1540 N N . ILE A 1 202 ? 17.297 -6.785 -13.391 1 98.38 202 ILE A N 1
ATOM 1541 C CA . ILE A 1 202 ? 17.453 -5.879 -12.266 1 98.38 202 ILE A CA 1
ATOM 1542 C C . ILE A 1 202 ? 18.609 -4.922 -12.531 1 98.38 202 ILE A C 1
ATOM 1544 O O . ILE A 1 202 ? 18.719 -3.869 -11.898 1 98.38 202 ILE A O 1
ATOM 1548 N N . TRP A 1 203 ? 19.5 -5.242 -13.469 1 98.56 203 TRP A N 1
ATOM 1549 C CA . TRP A 1 203 ? 20.594 -4.332 -13.836 1 98.56 203 TRP A CA 1
ATOM 1550 C C . TRP A 1 203 ? 20.047 -3.072 -14.5 1 98.56 203 TRP A C 1
ATOM 1552 O O . TRP A 1 203 ? 20.656 -2.008 -14.43 1 98.56 203 TRP A O 1
ATOM 1562 N N . CYS A 1 204 ? 18.891 -3.176 -15.148 1 98.56 204 CYS A N 1
ATOM 1563 C CA . CYS A 1 204 ? 18.234 -1.992 -15.695 1 98.56 204 CYS A CA 1
ATOM 1564 C C . CYS A 1 204 ? 17.828 -1.031 -14.586 1 98.56 204 CYS A C 1
ATOM 1566 O O . CYS A 1 204 ? 17.922 0.187 -14.75 1 98.56 204 CYS A O 1
ATOM 1568 N N . ALA A 1 205 ? 17.359 -1.57 -13.461 1 98.5 205 ALA A N 1
ATOM 1569 C CA . ALA A 1 205 ? 17.047 -0.734 -12.305 1 98.5 205 ALA A CA 1
ATOM 1570 C C . ALA A 1 205 ? 18.297 -0.028 -11.789 1 98.5 205 ALA A C 1
ATOM 1572 O O . ALA A 1 205 ? 18.234 1.135 -11.383 1 98.5 205 ALA A O 1
ATOM 1573 N N . ALA A 1 206 ? 19.422 -0.753 -11.797 1 98.38 206 ALA A N 1
ATOM 1574 C CA . ALA A 1 206 ? 20.688 -0.146 -11.391 1 98.38 206 ALA A CA 1
ATOM 1575 C C . ALA A 1 206 ? 21.031 1.032 -12.297 1 98.38 206 ALA A C 1
ATOM 1577 O O . ALA A 1 206 ? 21.469 2.084 -11.812 1 98.38 206 ALA A O 1
ATOM 1578 N N . GLY A 1 207 ? 20.859 0.775 -13.594 1 98.31 207 GLY A N 1
ATOM 1579 C CA . GLY A 1 207 ? 21.094 1.858 -14.531 1 98.31 207 GLY A CA 1
ATOM 1580 C C . GLY A 1 207 ? 20.203 3.062 -14.289 1 98.31 207 GLY A C 1
ATOM 1581 O O . GLY A 1 207 ? 20.672 4.203 -14.328 1 98.31 207 GLY A O 1
ATOM 1582 N N . LEU A 1 208 ? 18.938 2.857 -14.062 1 98.19 208 LEU A N 1
ATOM 1583 C CA . LEU A 1 208 ? 17.984 3.93 -13.789 1 98.19 208 LEU A CA 1
ATOM 1584 C C . LEU A 1 208 ? 18.359 4.672 -12.508 1 98.19 208 LEU A C 1
ATOM 1586 O O . LEU A 1 208 ? 18.219 5.895 -12.438 1 98.19 208 LEU A O 1
ATOM 1590 N N . LEU A 1 209 ? 18.812 3.914 -11.516 1 98 209 LEU A N 1
ATOM 1591 C CA . LEU A 1 209 ? 19.25 4.516 -10.258 1 98 209 LEU A CA 1
ATOM 1592 C C . LEU A 1 209 ? 20.453 5.43 -10.469 1 98 209 LEU A C 1
ATOM 1594 O O . LEU A 1 209 ? 20.562 6.477 -9.828 1 98 209 LEU A O 1
ATOM 1598 N N . LEU A 1 210 ? 21.328 5.027 -11.336 1 96.94 210 LEU A N 1
ATOM 1599 C CA . LEU A 1 210 ? 22.484 5.859 -11.672 1 96.94 210 LEU A CA 1
ATOM 1600 C C . LEU A 1 210 ? 22.047 7.172 -12.305 1 96.94 210 LEU A C 1
ATOM 1602 O O . LEU A 1 210 ? 22.625 8.227 -12.023 1 96.94 210 LEU A O 1
ATOM 1606 N N . ILE A 1 211 ? 21.062 7.074 -13.141 1 97.06 211 ILE A N 1
ATOM 1607 C CA . ILE A 1 211 ? 20.578 8.258 -13.836 1 97.06 211 ILE A CA 1
ATOM 1608 C C . ILE A 1 211 ? 19.891 9.195 -12.836 1 97.06 211 ILE A C 1
ATOM 1610 O O . ILE A 1 211 ? 20.219 10.383 -12.773 1 97.06 211 ILE A O 1
ATOM 1614 N N . VAL A 1 212 ? 18.969 8.648 -12.016 1 95.94 212 VAL A N 1
ATOM 1615 C CA . VAL A 1 212 ? 18.219 9.453 -11.062 1 95.94 212 VAL A CA 1
ATOM 1616 C C . VAL A 1 212 ? 19.156 9.961 -9.969 1 95.94 212 VAL A C 1
ATOM 1618 O O . VAL A 1 212 ? 19.109 11.133 -9.594 1 95.94 212 VAL A O 1
ATOM 1621 N N . GLY A 1 213 ? 19.969 9.047 -9.422 1 94.25 213 GLY A N 1
ATOM 1622 C CA . GLY A 1 213 ? 20.938 9.438 -8.406 1 94.25 213 GLY A CA 1
ATOM 1623 C C . GLY A 1 213 ? 21.953 10.438 -8.914 1 94.25 213 GLY A C 1
ATOM 1624 O O . GLY A 1 213 ? 22.328 11.367 -8.195 1 94.25 213 GLY A O 1
ATOM 1625 N N . GLY A 1 214 ? 22.438 10.234 -10.117 1 93.94 214 GLY A N 1
ATOM 1626 C CA . GLY A 1 214 ? 23.359 11.188 -10.727 1 93.94 214 GLY A CA 1
ATOM 1627 C C . GLY A 1 214 ? 22.734 12.562 -10.914 1 93.94 214 GLY A C 1
ATOM 1628 O O . GLY A 1 214 ? 23.391 13.578 -10.664 1 93.94 214 GLY A O 1
ATOM 1629 N N . TYR A 1 215 ? 21.562 12.547 -11.43 1 93 215 TYR A N 1
ATOM 1630 C CA . TYR A 1 215 ? 20.844 13.805 -11.602 1 93 215 TYR A CA 1
ATOM 1631 C C . TYR A 1 215 ? 20.688 14.523 -10.273 1 93 215 TYR A C 1
ATOM 1633 O O . TYR A 1 215 ? 20.906 15.734 -10.18 1 93 215 TYR A O 1
ATOM 1641 N N . TYR A 1 216 ? 20.281 13.805 -9.234 1 91.12 216 TYR A N 1
ATOM 1642 C CA . TYR A 1 216 ? 20.125 14.367 -7.902 1 91.12 216 TYR A CA 1
ATOM 1643 C C . TYR A 1 216 ? 21.438 14.93 -7.379 1 91.12 216 TYR A C 1
ATOM 1645 O O . TYR A 1 216 ? 21.469 16.031 -6.828 1 91.12 216 TYR A O 1
ATOM 1653 N N . THR A 1 217 ? 22.516 14.234 -7.574 1 89.75 217 THR A N 1
ATOM 1654 C CA . THR A 1 217 ? 23.828 14.672 -7.137 1 89.75 217 THR A CA 1
ATOM 1655 C C . THR A 1 217 ? 24.266 15.93 -7.891 1 89.75 217 THR A C 1
ATOM 1657 O O . THR A 1 217 ? 24.859 16.828 -7.305 1 89.75 217 THR A O 1
ATOM 1660 N N . TRP A 1 218 ? 24 15.891 -9.133 1 90.44 218 TRP A N 1
ATOM 1661 C CA . TRP A 1 218 ? 24.328 17.031 -9.961 1 90.44 218 TRP A CA 1
ATOM 1662 C C . TRP A 1 218 ? 23.609 18.281 -9.484 1 90.44 218 TRP A C 1
ATOM 1664 O O . TRP A 1 218 ? 24.203 19.375 -9.406 1 90.44 218 TRP A O 1
ATOM 1674 N N . LEU A 1 219 ? 22.375 18.172 -9.164 1 88.38 219 LEU A N 1
ATOM 1675 C CA . LEU A 1 219 ? 21.578 19.297 -8.672 1 88.38 219 LEU A CA 1
ATOM 1676 C C . LEU A 1 219 ? 22.141 19.812 -7.344 1 88.38 219 LEU A C 1
ATOM 1678 O O . LEU A 1 219 ? 22.141 21.016 -7.094 1 88.38 219 LEU A O 1
ATOM 1682 N N . LEU A 1 220 ? 22.531 18.891 -6.48 1 86.44 220 LEU A N 1
ATOM 1683 C CA . LEU A 1 220 ? 23.094 19.266 -5.188 1 86.44 220 LEU A CA 1
ATOM 1684 C C . LEU A 1 220 ? 24.406 20.031 -5.363 1 86.44 220 LEU A C 1
ATOM 1686 O O . LEU A 1 220 ? 24.672 21 -4.652 1 86.44 220 LEU A O 1
ATOM 1690 N N . PHE A 1 221 ? 25.203 19.641 -6.254 1 85.12 221 PHE A N 1
ATOM 1691 C CA . PHE A 1 221 ? 26.484 20.281 -6.531 1 85.12 221 PHE A CA 1
ATOM 1692 C C . PHE A 1 221 ? 26.281 21.672 -7.086 1 85.12 221 PHE A C 1
ATOM 1694 O O . PHE A 1 221 ? 27 22.609 -6.727 1 85.12 221 PHE A O 1
ATOM 1701 N N . LYS A 1 222 ? 25.375 21.797 -7.969 1 85.5 222 LYS A N 1
ATOM 1702 C CA . LYS A 1 222 ? 25.109 23.094 -8.57 1 85.5 222 LYS A CA 1
ATOM 1703 C C . LYS A 1 222 ? 24.578 24.078 -7.535 1 85.5 222 LYS A C 1
ATOM 1705 O O . LYS A 1 222 ? 24.859 25.266 -7.605 1 85.5 222 LYS A O 1
ATOM 1710 N N . ARG A 1 223 ? 23.797 23.578 -6.648 1 82.25 223 ARG A N 1
ATOM 1711 C CA . ARG A 1 223 ? 23.281 24.422 -5.578 1 82.25 223 ARG A CA 1
ATOM 1712 C C . ARG A 1 223 ? 24.406 24.922 -4.676 1 82.25 223 ARG A C 1
ATOM 1714 O O . ARG A 1 223 ? 24.406 26.078 -4.242 1 82.25 223 ARG A O 1
ATOM 1721 N N . GLN A 1 224 ? 25.297 24.062 -4.332 1 79 224 GLN A N 1
ATOM 1722 C CA . GLN A 1 224 ? 26.438 24.438 -3.496 1 79 224 GLN A CA 1
ATOM 1723 C C . GLN A 1 224 ? 27.328 25.453 -4.207 1 79 224 GLN A C 1
ATOM 1725 O O . GLN A 1 224 ? 27.844 26.375 -3.58 1 79 224 GLN A O 1
ATOM 1730 N N . ASP A 1 225 ? 27.547 25.219 -5.461 1 75.81 225 ASP A N 1
ATOM 1731 C CA . ASP A 1 225 ? 28.359 26.141 -6.25 1 75.81 225 ASP A CA 1
ATOM 1732 C C . ASP A 1 225 ? 27.719 27.531 -6.316 1 75.81 225 ASP A C 1
ATOM 1734 O O . ASP A 1 225 ? 28.422 28.547 -6.27 1 75.81 225 ASP A O 1
ATOM 1738 N N . ASP A 1 226 ? 26.438 27.516 -6.52 1 72.31 226 ASP A N 1
ATOM 1739 C CA . ASP A 1 226 ? 25.719 28.781 -6.57 1 72.31 226 ASP A CA 1
ATOM 1740 C C . ASP A 1 226 ? 25.766 29.5 -5.219 1 72.31 226 ASP A C 1
ATOM 1742 O O . ASP A 1 226 ? 25.797 30.719 -5.156 1 72.31 226 ASP A O 1
ATOM 1746 N N . ALA A 1 227 ? 25.734 28.766 -4.152 1 69.38 227 ALA A N 1
ATOM 1747 C CA . ALA A 1 227 ? 25.797 29.359 -2.814 1 69.38 227 ALA A CA 1
ATOM 1748 C C . ALA A 1 227 ? 27.172 29.969 -2.549 1 69.38 227 ALA A C 1
ATOM 1750 O O . ALA A 1 227 ? 27.281 30.984 -1.862 1 69.38 227 ALA A O 1
ATOM 1751 N N . PHE A 1 228 ? 28.203 29.406 -3.08 1 68.81 228 PHE A N 1
ATOM 1752 C CA . PHE A 1 228 ? 29.562 29.922 -2.936 1 68.81 228 PHE A CA 1
ATOM 1753 C C . PHE A 1 228 ? 29.75 31.172 -3.785 1 68.81 228 PHE A C 1
ATOM 1755 O O . PHE A 1 228 ? 30.5 32.062 -3.416 1 68.81 228 PHE A O 1
ATOM 1762 N N . ASP A 1 229 ? 29.094 31.141 -4.887 1 63.66 229 ASP A N 1
ATOM 1763 C CA . ASP A 1 229 ? 29.234 32.312 -5.758 1 63.66 229 ASP A CA 1
ATOM 1764 C C . ASP A 1 229 ? 28.469 33.5 -5.203 1 63.66 229 ASP A C 1
ATOM 1766 O O . ASP A 1 229 ? 28.797 34.656 -5.508 1 63.66 229 ASP A O 1
ATOM 1770 N N . GLN A 1 230 ? 27.453 33.281 -4.375 1 53.88 230 GLN A N 1
ATOM 1771 C CA . GLN A 1 230 ? 26.797 34.406 -3.746 1 53.88 230 GLN A CA 1
ATOM 1772 C C . GLN A 1 230 ? 27.5 34.781 -2.445 1 53.88 230 GLN A C 1
ATOM 1774 O O . GLN A 1 230 ? 27.734 33.938 -1.584 1 53.88 230 GLN A O 1
ATOM 1779 N N . MET B 1 1 ? -14.484 8.711 30.938 1 51.25 1 MET B N 1
ATOM 1780 C CA . MET B 1 1 ? -15.242 9.258 29.812 1 51.25 1 MET B CA 1
ATOM 1781 C C . MET B 1 1 ? -15.75 8.148 28.906 1 51.25 1 MET B C 1
ATOM 1783 O O . MET B 1 1 ? -15 7.227 28.578 1 51.25 1 MET B O 1
ATOM 1787 N N . ARG B 1 2 ? -17.016 8 28.75 1 59.97 2 ARG B N 1
ATOM 1788 C CA . ARG B 1 2 ? -17.641 6.918 28 1 59.97 2 ARG B CA 1
ATOM 1789 C C . ARG B 1 2 ? -17.219 6.965 26.531 1 59.97 2 ARG B C 1
ATOM 1791 O O . ARG B 1 2 ? -17.016 8.047 25.969 1 59.97 2 ARG B O 1
ATOM 1798 N N . ARG B 1 3 ? -16.797 5.863 25.969 1 67.62 3 ARG B N 1
ATOM 1799 C CA . ARG B 1 3 ? -16.297 5.758 24.609 1 67.62 3 ARG B CA 1
ATOM 1800 C C . ARG B 1 3 ? -17.172 6.535 23.641 1 67.62 3 ARG B C 1
ATOM 1802 O O . ARG B 1 3 ? -16.656 7.164 22.703 1 67.62 3 ARG B O 1
ATOM 1809 N N . TYR B 1 4 ? -18.469 6.512 23.953 1 67.81 4 TYR B N 1
ATOM 1810 C CA . TYR B 1 4 ? -19.391 7.176 23.031 1 67.81 4 TYR B CA 1
ATOM 1811 C C . TYR B 1 4 ? -19.281 8.688 23.156 1 67.81 4 TYR B C 1
ATOM 1813 O O . TYR B 1 4 ? -19.812 9.422 22.328 1 67.81 4 TYR B O 1
ATOM 1821 N N . GLN B 1 5 ? -18.562 9.086 24.062 1 61.97 5 GLN B N 1
ATOM 1822 C CA . GLN B 1 5 ? -18.391 10.523 24.281 1 61.97 5 GLN B CA 1
ATOM 1823 C C . GLN B 1 5 ? -17.219 11.055 23.453 1 61.97 5 GLN B C 1
ATOM 1825 O O . GLN B 1 5 ? -17 12.266 23.391 1 61.97 5 GLN B O 1
ATOM 1830 N N . GLN B 1 6 ? -16.578 10.133 22.812 1 69.06 6 GLN B N 1
ATOM 1831 C CA . GLN B 1 6 ? -15.484 10.594 21.969 1 69.06 6 GLN B CA 1
ATOM 1832 C C . GLN B 1 6 ? -16.016 11.328 20.734 1 69.06 6 GLN B C 1
ATOM 1834 O O . GLN B 1 6 ? -17.016 10.914 20.141 1 69.06 6 GLN B O 1
ATOM 1839 N N . ALA B 1 7 ? -15.508 12.438 20.453 1 63.62 7 ALA B N 1
ATOM 1840 C CA . ALA B 1 7 ? -16 13.359 19.438 1 63.62 7 ALA B CA 1
ATOM 1841 C C . ALA B 1 7 ? -16.062 12.68 18.078 1 63.62 7 ALA B C 1
ATOM 1843 O O . ALA B 1 7 ? -17.016 12.867 17.312 1 63.62 7 ALA B O 1
ATOM 1844 N N . GLN B 1 8 ? -15.07 11.836 17.812 1 74.56 8 GLN B N 1
ATOM 1845 C CA . GLN B 1 8 ? -15.047 11.188 16.516 1 74.56 8 GLN B CA 1
ATOM 1846 C C . GLN B 1 8 ? -15.062 9.664 16.656 1 74.56 8 GLN B C 1
ATOM 1848 O O . GLN B 1 8 ? -14.016 9.023 16.672 1 74.56 8 GLN B O 1
ATOM 1853 N N . LEU B 1 9 ? -16.328 9.086 16.734 1 77.19 9 LEU B N 1
ATOM 1854 C CA . LEU B 1 9 ? -16.547 7.672 17.016 1 77.19 9 LEU B CA 1
ATOM 1855 C C . LEU B 1 9 ? -15.898 6.797 15.945 1 77.19 9 LEU B C 1
ATOM 1857 O O . LEU B 1 9 ? -15.43 5.699 16.25 1 77.19 9 LEU B O 1
ATOM 1861 N N . PHE B 1 10 ? -15.82 7.309 14.695 1 79.56 10 PHE B N 1
ATOM 1862 C CA . PHE B 1 10 ? -15.242 6.535 13.602 1 79.56 10 PHE B CA 1
ATOM 1863 C C . PHE B 1 10 ? -13.727 6.445 13.742 1 79.56 10 PHE B C 1
ATOM 1865 O O . PHE B 1 10 ? -13.086 5.66 13.039 1 79.56 10 PHE B O 1
ATOM 1872 N N . GLN B 1 11 ? -13.219 7.086 14.719 1 80.44 11 GLN B N 1
ATOM 1873 C CA . GLN B 1 11 ? -11.773 7.121 14.938 1 80.44 11 GLN B CA 1
ATOM 1874 C C . GLN B 1 11 ? -11.375 6.234 16.109 1 80.44 11 GLN B C 1
ATOM 1876 O O . GLN B 1 11 ? -10.219 6.25 16.547 1 80.44 11 GLN B O 1
ATOM 1881 N N . LEU B 1 12 ? -12.289 5.496 16.609 1 85.44 12 LEU B N 1
ATOM 1882 C CA . LEU B 1 12 ? -11.977 4.594 17.703 1 85.44 12 LEU B CA 1
ATOM 1883 C C . LEU B 1 12 ? -11.031 3.486 17.25 1 85.44 12 LEU B C 1
ATOM 1885 O O . LEU B 1 12 ? -11.18 2.951 16.141 1 85.44 12 LEU B O 1
ATOM 1889 N N . ARG B 1 13 ? -10.188 3.146 18.141 1 88.62 13 ARG B N 1
ATOM 1890 C CA . ARG B 1 13 ? -9.125 2.191 17.828 1 88.62 13 ARG B CA 1
ATOM 1891 C C . ARG B 1 13 ? -9.703 0.813 17.516 1 88.62 13 ARG B C 1
ATOM 1893 O O . ARG B 1 13 ? -9.219 0.123 16.625 1 88.62 13 ARG B O 1
ATOM 1900 N N . GLU B 1 14 ? -10.688 0.417 18.234 1 92.5 14 GLU B N 1
ATOM 1901 C CA . GLU B 1 14 ? -11.266 -0.91 18.047 1 92.5 14 GLU B CA 1
ATOM 1902 C C . GLU B 1 14 ? -11.938 -1.031 16.672 1 92.5 14 GLU B C 1
ATOM 1904 O O . GLU B 1 14 ? -11.898 -2.092 16.047 1 92.5 14 GLU B O 1
ATOM 1909 N N . ILE B 1 15 ? -12.555 0.053 16.234 1 93.69 15 ILE B N 1
ATOM 1910 C CA . ILE B 1 15 ? -13.188 0.057 14.922 1 93.69 15 ILE B CA 1
ATOM 1911 C C . ILE B 1 15 ? -12.125 -0.003 13.836 1 93.69 15 ILE B C 1
ATOM 1913 O O . ILE B 1 15 ? -12.242 -0.781 12.883 1 93.69 15 ILE B O 1
ATOM 1917 N N . ALA B 1 16 ? -11.078 0.777 14.047 1 94.88 16 ALA B N 1
ATOM 1918 C CA . ALA B 1 16 ? -9.977 0.795 13.086 1 94.88 16 ALA B CA 1
ATOM 1919 C C . ALA B 1 16 ? -9.32 -0.577 12.984 1 94.88 16 ALA B C 1
ATOM 1921 O O . ALA B 1 16 ? -9.039 -1.058 11.875 1 94.88 16 ALA B O 1
ATOM 1922 N N . MET B 1 17 ? -9.117 -1.245 14.102 1 96.19 17 MET B N 1
ATOM 1923 C CA . MET B 1 17 ? -8.492 -2.566 14.125 1 96.19 17 MET B CA 1
ATOM 1924 C C . MET B 1 17 ? -9.398 -3.604 13.469 1 96.19 17 MET B C 1
ATOM 1926 O O . MET B 1 17 ? -8.922 -4.484 12.75 1 96.19 17 MET B O 1
ATOM 1930 N N . GLY B 1 18 ? -10.672 -3.496 13.766 1 97.38 18 GLY B N 1
ATOM 1931 C CA . GLY B 1 18 ? -11.625 -4.406 13.156 1 97.38 18 GLY B CA 1
ATOM 1932 C C . GLY B 1 18 ? -11.695 -4.277 11.648 1 97.38 18 GLY B C 1
ATOM 1933 O O . GLY B 1 18 ? -11.664 -5.281 10.938 1 97.38 18 GLY B O 1
ATOM 1934 N N . LEU B 1 19 ? -11.773 -3.041 11.18 1 97.44 19 LEU B N 1
ATOM 1935 C CA . LEU B 1 19 ? -11.836 -2.793 9.742 1 97.44 19 LEU B CA 1
ATOM 1936 C C . LEU B 1 19 ? -10.547 -3.236 9.062 1 97.44 19 LEU B C 1
ATOM 1938 O O . LEU B 1 19 ? -10.586 -3.771 7.949 1 97.44 19 LEU B O 1
ATOM 1942 N N . THR B 1 20 ? -9.414 -3.021 9.727 1 98.06 20 THR B N 1
ATOM 1943 C CA . THR B 1 20 ? -8.125 -3.428 9.172 1 98.06 20 THR B CA 1
ATOM 1944 C C . THR B 1 20 ? -8.023 -4.949 9.094 1 98.06 20 THR B C 1
ATOM 1946 O O . THR B 1 20 ? -7.504 -5.492 8.117 1 98.06 20 THR B O 1
ATOM 1949 N N . PHE B 1 21 ? -8.516 -5.617 10.109 1 98.56 21 PHE B N 1
ATOM 1950 C CA . PHE B 1 21 ? -8.594 -7.074 10.109 1 98.56 21 PHE B CA 1
ATOM 1951 C C . PHE B 1 21 ? -9.422 -7.57 8.93 1 98.56 21 PHE B C 1
ATOM 1953 O O . PHE B 1 21 ? -9.016 -8.492 8.219 1 98.56 21 PHE B O 1
ATOM 1960 N N . ILE B 1 22 ? -10.539 -6.957 8.727 1 98.56 22 ILE B N 1
ATOM 1961 C CA . ILE B 1 22 ? -11.438 -7.312 7.633 1 98.56 22 ILE B CA 1
ATOM 1962 C C . ILE B 1 22 ? -10.75 -7.051 6.293 1 98.56 22 ILE B C 1
ATOM 1964 O O . ILE B 1 22 ? -10.914 -7.82 5.344 1 98.56 22 ILE B O 1
ATOM 1968 N N . GLY B 1 23 ? -10.008 -5.934 6.211 1 98.25 23 GLY B N 1
ATOM 1969 C CA . GLY B 1 23 ? -9.25 -5.641 5.004 1 98.25 23 GLY B CA 1
ATOM 1970 C C . GLY B 1 23 ? -8.297 -6.758 4.617 1 98.25 23 GLY B C 1
ATOM 1971 O O . GLY B 1 23 ? -8.328 -7.238 3.482 1 98.25 23 GLY B O 1
ATOM 1972 N N . GLY B 1 24 ? -7.453 -7.199 5.57 1 98.62 24 GLY B N 1
ATOM 1973 C CA . GLY B 1 24 ? -6.555 -8.32 5.32 1 98.62 24 GLY B CA 1
ATOM 1974 C C . GLY B 1 24 ? -7.285 -9.602 4.988 1 98.62 24 GLY B C 1
ATOM 1975 O O . GLY B 1 24 ? -6.855 -10.359 4.117 1 98.62 24 GLY B O 1
ATOM 1976 N N . PHE B 1 25 ? -8.398 -9.812 5.648 1 98.81 25 PHE B N 1
ATOM 1977 C CA . PHE B 1 25 ? -9.203 -11.016 5.465 1 98.81 25 PHE B CA 1
ATOM 1978 C C . PHE B 1 25 ? -9.719 -11.109 4.035 1 98.81 25 PHE B C 1
ATOM 1980 O O . PHE B 1 25 ? -9.57 -12.141 3.377 1 98.81 25 PHE B O 1
ATOM 1987 N N . ILE B 1 26 ? -10.281 -10.039 3.543 1 98.62 26 ILE B N 1
ATOM 1988 C CA . ILE B 1 26 ? -10.914 -10.031 2.23 1 98.62 26 ILE B CA 1
ATOM 1989 C C . ILE B 1 26 ? -9.844 -10.125 1.142 1 98.62 26 ILE B C 1
ATOM 1991 O O . ILE B 1 26 ? -10.016 -10.836 0.152 1 98.62 26 ILE B O 1
ATOM 1995 N N . ASP B 1 27 ? -8.742 -9.422 1.276 1 98.62 27 ASP B N 1
ATOM 1996 C CA . ASP B 1 27 ? -7.68 -9.5 0.277 1 98.62 27 ASP B CA 1
ATOM 1997 C C . ASP B 1 27 ? -7.094 -10.906 0.2 1 98.62 27 ASP B C 1
ATOM 1999 O O . ASP B 1 27 ? -6.816 -11.406 -0.89 1 98.62 27 ASP B O 1
ATOM 2003 N N . ALA B 1 28 ? -6.871 -11.5 1.375 1 98.31 28 ALA B N 1
ATOM 2004 C CA . ALA B 1 28 ? -6.379 -12.875 1.362 1 98.31 28 ALA B CA 1
ATOM 2005 C C . ALA B 1 28 ? -7.379 -13.805 0.688 1 98.31 28 ALA B C 1
ATOM 2007 O O . ALA B 1 28 ? -6.988 -14.719 -0.048 1 98.31 28 ALA B O 1
ATOM 2008 N N . TYR B 1 29 ? -8.656 -13.594 0.931 1 98.12 29 TYR B N 1
ATOM 2009 C CA . TYR B 1 29 ? -9.711 -14.391 0.3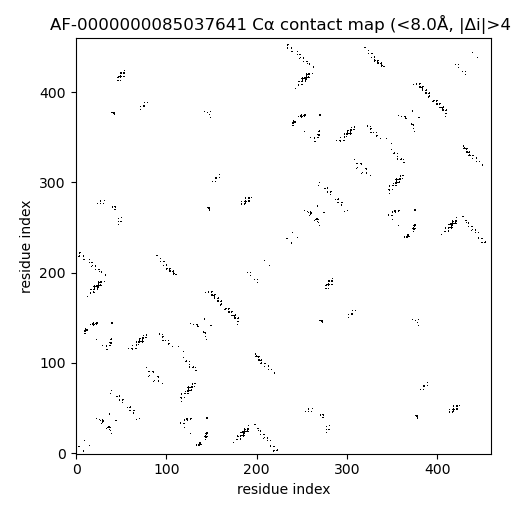13 1 98.12 29 TYR B CA 1
ATOM 2010 C C . TYR B 1 29 ? -9.672 -14.266 -1.205 1 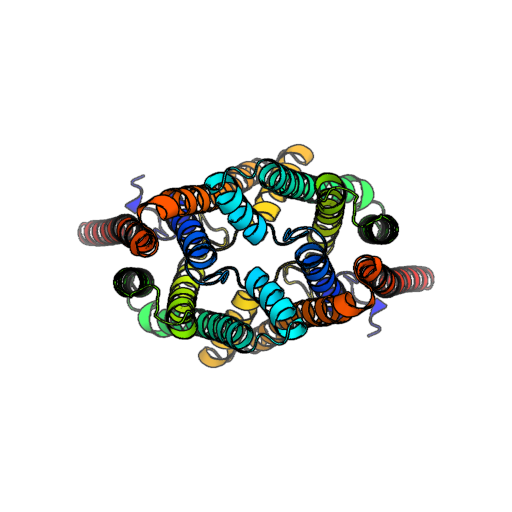98.12 29 TYR B C 1
ATOM 2012 O O . TYR B 1 29 ? -9.68 -15.273 -1.917 1 98.12 29 TYR B O 1
ATOM 2020 N N . THR B 1 30 ? -9.641 -13.016 -1.697 1 97.62 30 THR B N 1
ATOM 2021 C CA . THR B 1 30 ? -9.68 -12.828 -3.143 1 97.62 30 THR B CA 1
ATOM 2022 C C . THR B 1 30 ? -8.406 -13.359 -3.789 1 97.62 30 THR B C 1
ATOM 2024 O O . THR B 1 30 ? -8.445 -13.914 -4.891 1 97.62 30 THR B O 1
ATOM 2027 N N . PHE B 1 31 ? -7.32 -13.219 -3.135 1 97.06 31 PHE B N 1
ATOM 2028 C CA . PHE B 1 31 ? -6.07 -13.727 -3.689 1 97.06 31 PHE B CA 1
ATOM 2029 C C . PHE B 1 31 ? -6.098 -15.25 -3.771 1 97.06 31 PHE B C 1
ATOM 2031 O O . PHE B 1 31 ? -5.637 -15.828 -4.758 1 97.06 31 PHE B O 1
ATOM 2038 N N . GLY B 1 32 ? -6.598 -15.906 -2.838 1 94.88 32 GLY B N 1
ATOM 2039 C CA . GLY B 1 32 ? -6.59 -17.359 -2.773 1 94.88 32 GLY B CA 1
ATOM 2040 C C . GLY B 1 32 ? -7.688 -18 -3.605 1 94.88 32 GLY B C 1
ATOM 2041 O O . GLY B 1 32 ? -7.457 -19.016 -4.27 1 94.88 32 GLY B O 1
ATOM 2042 N N . GLN B 1 33 ? -8.859 -17.359 -3.596 1 95.25 33 GLN B N 1
ATOM 2043 C CA . GLN B 1 33 ? -10.023 -18.031 -4.152 1 95.25 33 GLN B CA 1
ATOM 2044 C C . GLN B 1 33 ? -10.43 -17.422 -5.488 1 95.25 33 GLN B C 1
ATOM 2046 O O . GLN B 1 33 ? -11.203 -18.031 -6.242 1 95.25 33 GLN B O 1
ATOM 2051 N N . ARG B 1 34 ? -9.875 -16.266 -5.738 1 94.56 34 ARG B N 1
ATOM 2052 C CA . ARG B 1 34 ? -10.422 -15.562 -6.895 1 94.56 34 ARG B CA 1
ATOM 2053 C C . ARG B 1 34 ? -9.312 -15.148 -7.855 1 94.56 34 ARG B C 1
ATOM 2055 O O . ARG B 1 34 ? -9.32 -14.023 -8.375 1 94.56 34 ARG B O 1
ATOM 2062 N N . GLY B 1 35 ? -8.367 -15.969 -8.086 1 91 35 GLY B N 1
ATOM 2063 C CA . GLY B 1 35 ? -7.434 -15.859 -9.195 1 91 35 GLY B CA 1
ATOM 2064 C C . GLY B 1 35 ? -6.238 -14.977 -8.891 1 91 35 GLY B C 1
ATOM 2065 O O . GLY B 1 35 ? -5.676 -14.352 -9.797 1 91 35 GLY B O 1
ATOM 2066 N N . GLY B 1 36 ? -5.922 -14.805 -7.672 1 93.5 36 GLY B N 1
ATOM 2067 C CA . GLY B 1 36 ? -4.719 -14.07 -7.316 1 93.5 36 GLY B CA 1
ATOM 2068 C C . GLY B 1 36 ? -4.875 -12.57 -7.441 1 93.5 36 GLY B C 1
ATOM 2069 O O . GLY B 1 36 ? -3.916 -11.867 -7.766 1 93.5 36 GLY B O 1
ATOM 2070 N N . VAL B 1 37 ? -6.031 -12.07 -7.32 1 95.62 37 VAL B N 1
ATOM 2071 C CA . VAL B 1 37 ? -6.336 -10.641 -7.367 1 95.62 37 VAL B CA 1
ATOM 2072 C C . VAL B 1 37 ? -6.535 -10.109 -5.949 1 95.62 37 VAL B C 1
ATOM 2074 O O . VAL B 1 37 ? -7.047 -10.812 -5.082 1 95.62 37 VAL B O 1
ATOM 2077 N N . LEU B 1 38 ? -6.059 -8.953 -5.73 1 97.44 38 LEU B N 1
ATOM 2078 C CA . LEU B 1 38 ? -6.328 -8.297 -4.457 1 97.44 38 LEU B CA 1
ATOM 2079 C C . LEU B 1 38 ? -7.496 -7.32 -4.586 1 97.44 38 LEU B C 1
ATOM 2081 O O . LEU B 1 38 ? -7.535 -6.512 -5.512 1 97.44 38 LEU B O 1
ATOM 2085 N N . ALA B 1 39 ? -8.375 -7.367 -3.645 1 97.19 39 ALA B N 1
ATOM 2086 C CA . ALA B 1 39 ? -9.531 -6.477 -3.678 1 97.19 39 ALA B CA 1
ATOM 2087 C C . ALA B 1 39 ? -9.125 -5.035 -3.381 1 97.19 39 ALA B C 1
ATOM 2089 O O . ALA B 1 39 ? -9.586 -4.102 -4.043 1 97.19 39 ALA B O 1
ATOM 2090 N N . ALA B 1 40 ? -8.266 -4.887 -2.424 1 95.56 40 ALA B N 1
ATOM 2091 C CA . ALA B 1 40 ? -7.918 -3.529 -2.01 1 95.56 40 ALA B CA 1
ATOM 2092 C C . ALA B 1 40 ? -6.461 -3.213 -2.332 1 95.56 40 ALA B C 1
ATOM 2094 O O . ALA B 1 40 ? -6.102 -2.049 -2.521 1 95.56 40 ALA B O 1
ATOM 2095 N N . GLY B 1 41 ? -5.551 -4.121 -2.26 1 96.44 41 GLY B N 1
ATOM 2096 C CA . GLY B 1 41 ? -4.133 -3.916 -2.514 1 96.44 41 GLY B CA 1
ATOM 2097 C C . GLY B 1 41 ? -3.82 -3.65 -3.973 1 96.44 41 GLY B C 1
ATOM 2098 O O . GLY B 1 41 ? -3.236 -4.496 -4.652 1 96.44 41 GLY B O 1
ATOM 2099 N N . GLN B 1 42 ? -4.047 -2.4 -4.395 1 97.19 42 GLN B N 1
ATOM 2100 C CA . GLN B 1 42 ? -3.918 -2.08 -5.812 1 97.19 42 GLN B CA 1
ATOM 2101 C C . GLN B 1 42 ? -2.453 -2.074 -6.242 1 97.19 42 GLN B C 1
ATOM 2103 O O . GLN B 1 42 ? -2.143 -2.34 -7.406 1 97.19 42 GLN B O 1
ATOM 2108 N N . THR B 1 43 ? -1.545 -1.828 -5.309 1 97.38 43 THR B N 1
ATOM 2109 C CA . THR B 1 43 ? -0.128 -1.985 -5.617 1 97.38 43 THR B CA 1
ATOM 2110 C C . THR B 1 43 ? 0.157 -3.385 -6.156 1 97.38 43 THR B C 1
ATOM 2112 O O . THR B 1 43 ? 0.769 -3.537 -7.215 1 97.38 43 THR B O 1
ATOM 2115 N N . GLY B 1 44 ? -0.309 -4.34 -5.453 1 97 44 GLY B N 1
ATOM 2116 C CA . GLY B 1 44 ? -0.163 -5.711 -5.906 1 97 44 GLY B CA 1
ATOM 2117 C C . GLY B 1 44 ? -0.807 -5.965 -7.258 1 97 44 GLY B C 1
ATOM 2118 O O . GLY B 1 44 ? -0.196 -6.574 -8.133 1 97 44 GLY B O 1
ATOM 2119 N N . ASN B 1 45 ? -2.002 -5.406 -7.48 1 97.88 45 ASN B N 1
ATOM 2120 C CA . ASN B 1 45 ? -2.719 -5.625 -8.734 1 97.88 45 ASN B CA 1
ATOM 2121 C C . ASN B 1 45 ? -1.975 -5.016 -9.914 1 97.88 45 ASN B C 1
ATOM 2123 O O . ASN B 1 45 ? -2.018 -5.555 -11.023 1 97.88 45 ASN B O 1
ATOM 2127 N N . LEU B 1 46 ? -1.329 -3.879 -9.656 1 98 46 LEU B N 1
ATOM 2128 C CA . LEU B 1 46 ? -0.542 -3.271 -10.719 1 98 46 LEU B CA 1
ATOM 2129 C C . LEU B 1 46 ? 0.644 -4.156 -11.094 1 98 46 LEU B C 1
ATOM 2131 O O . LEU B 1 46 ? 0.989 -4.273 -12.273 1 98 46 LEU B O 1
ATOM 2135 N N . ILE B 1 47 ? 1.23 -4.762 -10.094 1 98 47 ILE B N 1
ATOM 2136 C CA . ILE B 1 47 ? 2.34 -5.676 -10.352 1 98 47 ILE B CA 1
ATOM 2137 C C . ILE B 1 47 ? 1.824 -6.93 -11.055 1 98 47 ILE B C 1
ATOM 2139 O O . ILE B 1 47 ? 2.41 -7.383 -12.039 1 98 47 ILE B O 1
ATOM 2143 N N . PHE B 1 48 ? 0.652 -7.484 -10.602 1 97.75 48 PHE B N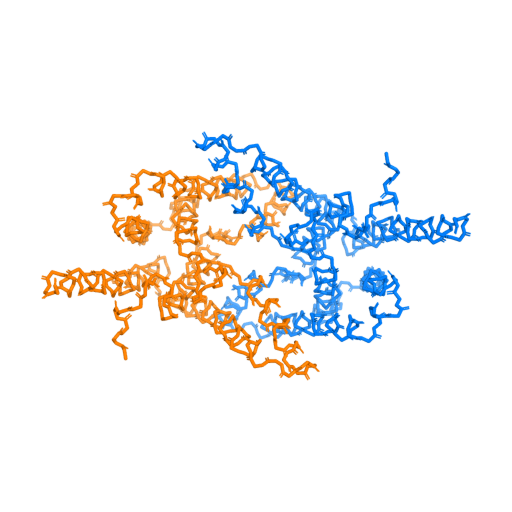 1
ATOM 2144 C CA . PHE B 1 48 ? 0.062 -8.656 -11.234 1 97.75 48 PHE B CA 1
ATOM 2145 C C . PHE B 1 48 ? -0.335 -8.359 -12.672 1 97.75 48 PHE B C 1
ATOM 2147 O O . PHE B 1 48 ? -0.176 -9.203 -13.555 1 97.75 48 PHE B O 1
ATOM 2154 N N . LEU B 1 49 ? -0.835 -7.184 -12.844 1 97.62 49 LEU B N 1
ATOM 2155 C CA . LEU B 1 49 ? -1.213 -6.719 -14.172 1 97.62 49 LEU B CA 1
ATOM 2156 C C . LEU B 1 49 ? -0.014 -6.738 -15.117 1 97.62 49 LEU B C 1
ATOM 2158 O O . LEU B 1 49 ? -0.13 -7.164 -16.266 1 97.62 49 LEU B O 1
ATOM 2162 N N . SER B 1 50 ? 1.097 -6.238 -14.641 1 97.88 50 SER B N 1
ATOM 2163 C CA . SER B 1 50 ? 2.305 -6.203 -15.453 1 97.88 50 SER B CA 1
ATOM 2164 C C . SER B 1 50 ? 2.725 -7.605 -15.883 1 97.88 50 SER B C 1
ATOM 2166 O O . SER B 1 50 ? 3.141 -7.812 -17.031 1 97.88 50 SER B O 1
ATOM 2168 N N . VAL B 1 51 ? 2.594 -8.578 -15.031 1 96.19 51 VAL B N 1
ATOM 2169 C CA . VAL B 1 51 ? 2.932 -9.961 -15.328 1 96.19 51 VAL B CA 1
ATOM 2170 C C . VAL B 1 51 ? 1.943 -10.523 -16.344 1 96.19 51 VAL B C 1
ATOM 2172 O O . VAL B 1 51 ? 2.34 -11.211 -17.297 1 96.19 51 VAL B O 1
ATOM 2175 N N . ASP B 1 52 ? 0.68 -10.219 -16.156 1 97.38 52 ASP B N 1
ATOM 2176 C CA . ASP B 1 52 ? -0.347 -10.688 -17.078 1 97.38 52 ASP B CA 1
ATOM 2177 C C . ASP B 1 52 ? -0.117 -10.125 -18.484 1 97.38 52 ASP B C 1
ATOM 2179 O O . ASP B 1 52 ? -0.336 -10.82 -19.469 1 97.38 52 ASP B O 1
ATOM 2183 N N . ILE B 1 53 ? 0.287 -8.898 -18.531 1 97.31 53 ILE B N 1
ATOM 2184 C CA . ILE B 1 53 ? 0.587 -8.273 -19.812 1 97.31 53 ILE B CA 1
ATOM 2185 C C . ILE B 1 53 ? 1.755 -9 -20.469 1 97.31 53 ILE B C 1
ATOM 2187 O O . ILE B 1 53 ? 1.674 -9.383 -21.641 1 97.31 53 ILE B O 1
ATOM 2191 N N . ALA B 1 54 ? 2.793 -9.258 -19.75 1 96.69 54 ALA B N 1
ATOM 2192 C CA . ALA B 1 54 ? 3.988 -9.914 -20.281 1 96.69 54 ALA B CA 1
ATOM 2193 C C . ALA B 1 54 ? 3.674 -11.336 -20.734 1 96.69 54 ALA B C 1
ATOM 2195 O O . ALA B 1 54 ? 4.273 -11.828 -21.688 1 96.69 54 ALA B O 1
ATOM 2196 N N . GLN B 1 55 ? 2.689 -11.961 -20.109 1 96.19 55 GLN B N 1
ATOM 2197 C CA . GLN B 1 55 ? 2.348 -13.352 -20.406 1 96.19 55 GLN B CA 1
ATOM 2198 C C . GLN B 1 55 ? 1.158 -13.43 -21.359 1 96.19 55 GLN B C 1
ATOM 2200 O O . GLN B 1 55 ? 0.662 -14.523 -21.656 1 96.19 55 GLN B O 1
ATOM 2205 N N . HIS B 1 56 ? 0.63 -12.359 -21.781 1 96.75 56 HIS B N 1
ATOM 2206 C CA . HIS B 1 56 ? -0.487 -12.258 -22.719 1 96.75 56 HIS B CA 1
ATOM 2207 C C . HIS B 1 56 ? -1.736 -12.93 -22.156 1 96.75 56 HIS B C 1
ATOM 2209 O O . HIS B 1 56 ? -2.449 -13.625 -22.875 1 96.75 56 HIS B O 1
ATOM 2215 N N . ASN B 1 57 ? -1.888 -12.805 -20.859 1 96.44 57 ASN B N 1
ATOM 2216 C CA . ASN B 1 57 ? -3.092 -13.266 -20.172 1 96.44 57 ASN B CA 1
ATOM 2217 C C . ASN B 1 57 ? -4.18 -12.195 -20.172 1 96.44 57 ASN B C 1
ATOM 2219 O O . ASN B 1 57 ? -4.367 -11.5 -19.172 1 96.44 57 ASN B O 1
ATOM 2223 N N . LEU B 1 58 ? -4.969 -12.125 -21.156 1 95.88 58 LEU B N 1
ATOM 2224 C CA . LEU B 1 58 ? -5.926 -11.047 -21.375 1 95.88 58 LEU B CA 1
ATOM 2225 C C . LEU B 1 58 ? -7.004 -11.055 -20.297 1 95.88 58 LEU B C 1
ATOM 2227 O O . LEU B 1 58 ? -7.344 -10.008 -19.75 1 95.88 58 LEU B O 1
ATOM 2231 N N . PRO B 1 59 ? -7.555 -12.297 -19.938 1 94.56 59 PRO B N 1
ATOM 2232 C CA . PRO B 1 59 ? -8.547 -12.297 -18.859 1 94.56 59 PRO B CA 1
ATOM 2233 C C . PRO B 1 59 ? -7.996 -11.734 -17.547 1 94.56 59 PRO B C 1
ATOM 2235 O O . PRO B 1 59 ? -8.695 -11.016 -16.844 1 94.56 59 PRO B O 1
ATOM 2238 N N . GLY B 1 60 ? -6.758 -12.055 -17.25 1 95.81 60 GLY B N 1
ATOM 2239 C CA . GLY B 1 60 ? -6.125 -11.516 -16.062 1 95.81 60 GLY B CA 1
ATOM 2240 C C . GLY B 1 60 ? -5.941 -10.016 -16.109 1 95.81 60 GLY B C 1
ATOM 2241 O O . GLY B 1 60 ? -6.176 -9.32 -15.117 1 95.81 60 GLY B O 1
ATOM 2242 N N . VAL B 1 61 ? -5.559 -9.539 -17.281 1 97.38 61 VAL B N 1
ATOM 2243 C CA . VAL B 1 61 ? -5.359 -8.109 -17.5 1 97.38 61 VAL B CA 1
ATOM 2244 C C . VAL B 1 61 ? -6.672 -7.363 -17.266 1 97.38 61 VAL B C 1
ATOM 2246 O O . VAL B 1 61 ? -6.711 -6.375 -16.531 1 97.38 61 VAL B O 1
ATOM 2249 N N . LEU B 1 62 ? -7.711 -7.855 -17.812 1 97.38 62 LEU B N 1
ATOM 2250 C CA . LEU B 1 62 ? -9.016 -7.203 -17.719 1 97.38 62 LEU B CA 1
ATOM 2251 C C . LEU B 1 62 ? -9.523 -7.215 -16.281 1 97.38 62 LEU B C 1
ATOM 2253 O O . LEU B 1 62 ? -10.094 -6.23 -15.812 1 97.38 62 LEU B O 1
ATOM 2257 N N . THR B 1 63 ? -9.32 -8.32 -15.633 1 97.44 63 THR B N 1
ATOM 2258 C CA . THR B 1 63 ? -9.773 -8.438 -14.25 1 97.44 63 THR B CA 1
ATOM 2259 C C . THR B 1 63 ? -9.07 -7.422 -13.359 1 97.44 63 THR B C 1
ATOM 2261 O O . THR B 1 63 ? -9.711 -6.738 -12.562 1 97.44 63 THR B O 1
ATOM 2264 N N . LYS B 1 64 ? -7.727 -7.328 -13.531 1 97.62 64 LYS B N 1
ATOM 2265 C CA . LYS B 1 64 ? -6.973 -6.395 -12.695 1 97.62 64 LYS B CA 1
ATOM 2266 C C . LYS B 1 64 ? -7.32 -4.949 -13.039 1 97.62 64 LYS B C 1
ATOM 2268 O O . LYS B 1 64 ? -7.457 -4.109 -12.148 1 97.62 64 LYS B O 1
ATOM 2273 N N . LEU B 1 65 ? -7.5 -4.645 -14.297 1 97.69 65 LEU B N 1
ATOM 2274 C CA . LEU B 1 65 ? -7.855 -3.295 -14.719 1 97.69 65 LEU B CA 1
ATOM 2275 C C . LEU B 1 65 ? -9.219 -2.893 -14.164 1 97.69 65 LEU B C 1
ATOM 2277 O O . LEU B 1 65 ? -9.383 -1.781 -13.656 1 97.69 65 LEU B O 1
ATOM 2281 N N . LEU B 1 66 ? -10.156 -3.785 -14.266 1 98.19 66 LEU B N 1
ATOM 2282 C CA . LEU B 1 66 ? -11.492 -3.488 -13.773 1 98.19 66 LEU B CA 1
ATOM 2283 C C . LEU B 1 66 ? -11.5 -3.342 -12.258 1 98.19 66 LEU B C 1
ATOM 2285 O O . LEU B 1 66 ? -12.25 -2.531 -11.711 1 98.19 66 LEU B O 1
ATOM 2289 N N . THR B 1 67 ? -10.703 -4.152 -11.609 1 98.31 67 THR B N 1
ATOM 2290 C CA . THR B 1 67 ? -10.594 -4.059 -10.156 1 98.31 67 THR B CA 1
ATOM 2291 C C . THR B 1 67 ? -10.062 -2.691 -9.742 1 98.31 67 THR B C 1
ATOM 2293 O O . THR B 1 67 ? -10.586 -2.068 -8.82 1 98.31 67 THR B O 1
ATOM 2296 N N . VAL B 1 68 ? -9.086 -2.182 -10.469 1 98.44 68 VAL B N 1
ATOM 2297 C CA . VAL B 1 68 ? -8.508 -0.872 -10.188 1 98.44 68 VAL B CA 1
ATOM 2298 C C . VAL B 1 68 ? -9.539 0.218 -10.461 1 98.44 68 VAL B C 1
ATOM 2300 O O . VAL B 1 68 ? -9.695 1.148 -9.672 1 98.44 68 VAL B O 1
ATOM 2303 N N . VAL B 1 69 ? -10.266 0.09 -11.539 1 98.56 69 VAL B N 1
ATOM 2304 C CA . VAL B 1 69 ? -11.281 1.072 -11.914 1 98.56 69 VAL B CA 1
ATOM 2305 C C . VAL B 1 69 ? -12.367 1.122 -10.852 1 98.56 69 VAL B C 1
ATOM 2307 O O . VAL B 1 69 ? -12.805 2.205 -10.453 1 98.56 69 VAL B O 1
ATOM 2310 N N . PHE B 1 70 ? -12.812 -0.01 -10.391 1 98.75 70 PHE B N 1
ATOM 2311 C CA . PHE B 1 70 ? -13.867 -0.053 -9.383 1 98.75 70 PHE B CA 1
ATOM 2312 C C . PHE B 1 70 ? -13.367 0.479 -8.047 1 98.75 70 PHE B C 1
ATOM 2314 O O . PHE B 1 70 ? -14.133 1.073 -7.285 1 98.75 70 PHE B O 1
ATOM 2321 N N . PHE B 1 71 ? -12.078 0.264 -7.777 1 98.69 71 PHE B N 1
ATOM 2322 C CA . PHE B 1 71 ? -11.484 0.903 -6.609 1 98.69 71 PHE B CA 1
ATOM 2323 C C . PHE B 1 71 ? -11.594 2.42 -6.707 1 98.69 71 PHE B C 1
ATOM 2325 O O . PHE B 1 71 ? -12.008 3.082 -5.754 1 98.69 71 PHE B O 1
ATOM 2332 N N . ILE B 1 72 ? -11.219 2.936 -7.852 1 98.69 72 ILE B N 1
ATOM 2333 C CA . ILE B 1 72 ? -11.305 4.371 -8.109 1 98.69 72 ILE B CA 1
ATOM 2334 C C . ILE B 1 72 ? -12.742 4.844 -7.902 1 98.69 72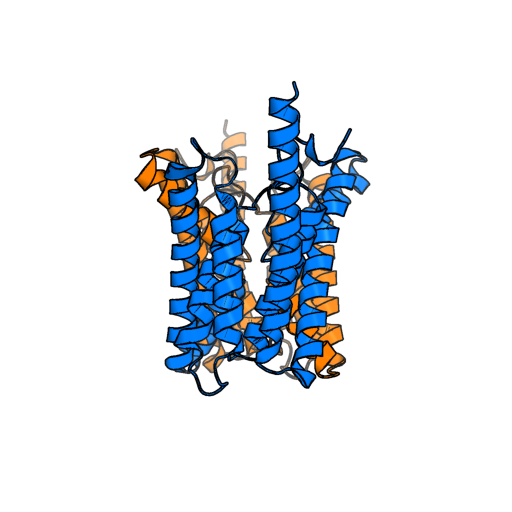 ILE B C 1
ATOM 2336 O O . ILE B 1 72 ? -12.984 5.832 -7.203 1 98.69 72 ILE B O 1
ATOM 2340 N N . LEU B 1 73 ? -13.672 4.133 -8.43 1 98.69 73 LEU B N 1
ATOM 2341 C CA . LEU B 1 73 ? -15.078 4.492 -8.32 1 98.69 73 LEU B CA 1
ATOM 2342 C C . LEU B 1 73 ? -15.539 4.457 -6.867 1 98.69 73 LEU B C 1
ATOM 2344 O O . LEU B 1 73 ? -16.391 5.25 -6.461 1 98.69 73 LEU B O 1
ATOM 2348 N N . GLY B 1 74 ? -15.016 3.5 -6.105 1 98.56 74 GLY B N 1
ATOM 2349 C CA . GLY B 1 74 ? -15.336 3.457 -4.684 1 98.56 74 GLY B CA 1
ATOM 2350 C C . GLY B 1 74 ? -14.906 4.707 -3.939 1 98.56 74 GLY B C 1
ATOM 2351 O O . GLY B 1 74 ? -15.672 5.254 -3.143 1 98.56 74 GLY B O 1
ATOM 2352 N N . VAL B 1 75 ? -13.719 5.16 -4.223 1 98.06 75 VAL B N 1
ATOM 2353 C CA . VAL B 1 75 ? -13.203 6.371 -3.598 1 98.06 75 VAL B CA 1
ATOM 2354 C C . VAL B 1 75 ? -14.07 7.566 -3.994 1 98.06 75 VAL B C 1
ATOM 2356 O O . VAL B 1 75 ? -14.445 8.383 -3.146 1 98.06 75 VAL B O 1
ATOM 2359 N N . VAL B 1 76 ? -14.438 7.676 -5.285 1 98.12 76 VAL B N 1
ATOM 2360 C CA . VAL B 1 76 ? -15.273 8.758 -5.797 1 98.12 76 VAL B CA 1
ATOM 2361 C C . VAL B 1 76 ? -16.625 8.742 -5.082 1 98.12 76 VAL B C 1
ATOM 2363 O O . VAL B 1 76 ? -17.125 9.797 -4.684 1 98.12 76 VAL B O 1
ATOM 2366 N N . THR B 1 77 ? -17.156 7.598 -4.93 1 97.94 77 THR B N 1
ATOM 2367 C CA . THR B 1 77 ? -18.469 7.453 -4.312 1 97.94 77 THR B CA 1
ATOM 2368 C C . THR B 1 77 ? -18.453 7.996 -2.889 1 97.94 77 THR B C 1
ATOM 2370 O O . THR B 1 77 ? -19.391 8.68 -2.477 1 97.94 77 THR B O 1
ATOM 2373 N N . VAL B 1 78 ? -17.438 7.703 -2.137 1 96.94 78 VAL B N 1
ATOM 2374 C CA . VAL B 1 78 ? -17.375 8.188 -0.761 1 96.94 78 VAL B CA 1
ATOM 2375 C C . VAL B 1 78 ? -17.219 9.703 -0.753 1 96.94 78 VAL B C 1
ATOM 2377 O O . VAL B 1 78 ? -17.766 10.391 0.115 1 96.94 78 VAL B O 1
ATOM 2380 N N . GLY B 1 79 ? -16.422 10.258 -1.713 1 94.88 79 GLY B N 1
ATOM 2381 C CA . GLY B 1 79 ? -16.359 11.703 -1.841 1 94.88 79 GLY B CA 1
ATOM 2382 C C . GLY B 1 79 ? -17.719 12.344 -2.066 1 94.88 79 GLY B C 1
ATOM 2383 O O . GLY B 1 79 ? -18.031 13.367 -1.452 1 94.88 79 GLY B O 1
ATOM 2384 N N . LEU B 1 80 ? -18.531 11.734 -2.846 1 94.88 80 LEU B N 1
ATOM 2385 C CA . LEU B 1 80 ? -19.859 12.234 -3.145 1 94.88 80 LEU B CA 1
ATOM 2386 C C . LEU B 1 80 ? -20.781 12.07 -1.941 1 94.88 80 LEU B C 1
ATOM 2388 O O . LEU B 1 80 ? -21.594 12.961 -1.645 1 94.88 80 LEU B O 1
ATOM 2392 N N . LEU B 1 81 ? -20.672 10.938 -1.296 1 93.81 81 LEU B N 1
ATOM 2393 C CA . LEU B 1 81 ? -21.469 10.688 -0.1 1 93.81 81 LEU B CA 1
ATOM 2394 C C . LEU B 1 81 ? -21.141 11.711 0.986 1 93.81 81 LEU B C 1
ATOM 2396 O O . LEU B 1 81 ? -22.047 12.227 1.646 1 93.81 81 LEU B O 1
ATOM 2400 N N . ASN B 1 82 ? -19.875 11.891 1.171 1 91.38 82 ASN B N 1
ATOM 2401 C CA . ASN B 1 82 ? -19.438 12.883 2.152 1 91.38 82 ASN B CA 1
ATOM 2402 C C . ASN B 1 82 ? -20 14.266 1.832 1 91.38 82 ASN B C 1
ATOM 2404 O O . ASN B 1 82 ? -20.438 14.992 2.73 1 91.38 82 ASN B O 1
ATOM 2408 N N . TYR B 1 83 ? -19.969 14.656 0.585 1 91.12 83 TYR B N 1
ATOM 2409 C CA . TYR B 1 83 ? -20.438 15.961 0.134 1 91.12 83 TYR B CA 1
ATOM 2410 C C . TYR B 1 83 ? -21.938 16.094 0.327 1 91.12 83 TYR B C 1
ATOM 2412 O O . TYR B 1 83 ? -22.422 17.141 0.782 1 91.12 83 TYR B O 1
ATOM 2420 N N . ARG B 1 84 ? -22.641 15.086 0.159 1 90.88 84 ARG B N 1
ATOM 2421 C CA . ARG B 1 84 ? -24.109 15.164 0.142 1 90.88 84 ARG B CA 1
ATOM 2422 C C . ARG B 1 84 ? -24.688 14.859 1.518 1 90.88 84 ARG B C 1
ATOM 2424 O O . ARG B 1 84 ? -25.672 15.477 1.933 1 90.88 84 ARG B O 1
ATOM 2431 N N . LEU B 1 85 ? -24.109 13.938 2.236 1 87.38 85 LEU B N 1
ATOM 2432 C CA . LEU B 1 85 ? -24.781 13.406 3.412 1 87.38 85 LEU B CA 1
ATOM 2433 C C . LEU B 1 85 ? -24.125 13.898 4.691 1 87.38 85 LEU B C 1
ATOM 2435 O O . LEU B 1 85 ? -24.781 14.039 5.727 1 87.38 85 LEU B O 1
ATOM 2439 N N . ARG B 1 86 ? -22.859 14.156 4.668 1 80.25 86 ARG B N 1
ATOM 2440 C CA . ARG B 1 86 ? -22.125 14.5 5.883 1 80.25 86 ARG B CA 1
ATOM 2441 C C . ARG B 1 86 ? -22.734 15.719 6.566 1 80.25 86 ARG B C 1
ATOM 2443 O O . ARG B 1 86 ? -22.906 15.727 7.789 1 80.25 86 ARG B O 1
ATOM 2450 N N . PRO B 1 87 ? -23.078 16.688 5.766 1 79.06 87 PRO B N 1
ATOM 2451 C CA . PRO B 1 87 ? -23.656 17.875 6.41 1 79.06 87 PRO B CA 1
ATOM 2452 C C . PRO B 1 87 ? -24.984 17.594 7.094 1 79.06 87 PRO B C 1
ATOM 2454 O O . PRO B 1 87 ? -25.391 18.328 8 1 79.06 87 PRO B O 1
ATOM 2457 N N . THR B 1 88 ? -25.578 16.5 6.816 1 77.94 88 THR B N 1
ATOM 2458 C CA . THR B 1 88 ? -26.938 16.328 7.297 1 77.94 88 THR B CA 1
ATOM 2459 C C . THR B 1 88 ? -27.062 15.086 8.164 1 77.94 88 THR B C 1
ATOM 2461 O O . THR B 1 88 ? -28.078 14.867 8.82 1 77.94 88 THR B O 1
ATOM 2464 N N . SER B 1 89 ? -26.047 14.312 8.133 1 79.31 89 SER B N 1
ATOM 2465 C CA . SER B 1 89 ? -26.219 13.047 8.852 1 79.31 89 SER B CA 1
ATOM 2466 C C . SER B 1 89 ? -24.906 12.602 9.508 1 79.31 89 SER B C 1
ATOM 2468 O O . SER B 1 89 ? -23.859 12.594 8.859 1 79.31 89 SER B O 1
ATOM 2470 N N . HIS B 1 90 ? -25.062 12.156 10.711 1 79.44 90 HIS B N 1
ATOM 2471 C CA . HIS B 1 90 ? -23.938 11.57 11.438 1 79.44 90 HIS B CA 1
ATOM 2472 C C . HIS B 1 90 ? -23.703 10.125 11.016 1 79.44 90 HIS B C 1
ATOM 2474 O O . HIS B 1 90 ? -22.672 9.531 11.359 1 79.44 90 HIS B O 1
ATOM 2480 N N . TYR B 1 91 ? -24.609 9.609 10.141 1 83 91 TYR B N 1
ATOM 2481 C CA . TYR B 1 91 ? -24.594 8.211 9.742 1 83 91 TYR B CA 1
ATOM 2482 C C . TYR B 1 91 ? -24.062 8.039 8.328 1 83 91 TYR B C 1
ATOM 2484 O O . TYR B 1 91 ? -24.219 6.984 7.719 1 83 91 TYR B O 1
ATOM 2492 N N . TRP B 1 92 ? -23.359 8.992 7.84 1 88.19 92 TRP B N 1
ATOM 2493 C CA . TRP B 1 92 ? -23.047 9.031 6.414 1 88.19 92 TRP B CA 1
ATOM 2494 C C . TRP B 1 92 ? -22.031 7.949 6.051 1 88.19 92 TRP B C 1
ATOM 2496 O O . TRP B 1 92 ? -21.891 7.598 4.875 1 88.19 92 TRP B O 1
ATOM 2506 N N . ARG B 1 93 ? -21.406 7.293 7.027 1 91.62 93 ARG B N 1
ATOM 2507 C CA . ARG B 1 93 ? -20.422 6.254 6.77 1 91.62 93 ARG B CA 1
ATOM 2508 C C . ARG B 1 93 ? -21.062 4.875 6.738 1 91.62 93 ARG B C 1
ATOM 2510 O O . ARG B 1 93 ? -20.484 3.922 6.215 1 91.62 93 ARG B O 1
ATOM 2517 N N . LEU B 1 94 ? -22.234 4.691 7.297 1 91.75 94 LEU B N 1
ATOM 2518 C CA . LEU B 1 94 ? -22.891 3.404 7.488 1 91.75 94 LEU B CA 1
ATOM 2519 C C . LEU B 1 94 ? -23.219 2.752 6.148 1 91.75 94 LEU B C 1
ATOM 2521 O O . LEU B 1 94 ? -23.094 1.534 6 1 91.75 94 LEU B O 1
ATOM 2525 N N . PRO B 1 95 ? -23.562 3.549 5.156 1 93.19 95 PRO B N 1
ATOM 2526 C CA . PRO B 1 95 ? -23.844 2.936 3.854 1 93.19 95 PRO B CA 1
ATOM 2527 C C . PRO B 1 95 ? -22.625 2.209 3.275 1 93.19 95 PRO B C 1
ATOM 2529 O O . PRO B 1 95 ? -22.781 1.228 2.545 1 93.19 95 PRO B O 1
ATOM 2532 N N . THR B 1 96 ? -21.422 2.662 3.537 1 95.38 96 THR B N 1
ATOM 2533 C CA . THR B 1 96 ? -20.234 2.002 3.029 1 95.38 96 THR B CA 1
ATOM 2534 C C . THR B 1 96 ? -20.078 0.608 3.635 1 95.38 96 THR B C 1
ATOM 2536 O O . THR B 1 96 ? -19.781 -0.354 2.926 1 95.38 96 THR B O 1
ATOM 2539 N N . LEU B 1 97 ? -20.328 0.462 4.93 1 96.38 97 LEU B N 1
ATOM 2540 C CA . LEU B 1 97 ? -20.234 -0.826 5.609 1 96.38 97 LEU B CA 1
ATOM 2541 C C . LEU B 1 97 ? -21.344 -1.762 5.164 1 96.38 97 LEU B C 1
ATOM 2543 O O . LEU B 1 97 ? -21.125 -2.963 4.996 1 96.38 97 LEU B O 1
ATOM 2547 N N . LEU B 1 98 ? -22.531 -1.159 4.969 1 97 98 LEU B N 1
ATOM 2548 C CA . LEU B 1 98 ? -23.672 -1.949 4.516 1 97 98 LEU B CA 1
ATOM 2549 C C . LEU B 1 98 ? -23.438 -2.488 3.109 1 97 98 LEU B C 1
ATOM 2551 O O . LEU B 1 98 ? -23.75 -3.646 2.822 1 97 98 LEU B O 1
ATOM 2555 N N . ALA B 1 99 ? -22.938 -1.632 2.238 1 98.06 99 ALA B N 1
ATOM 2556 C CA . ALA B 1 99 ? -22.625 -2.068 0.881 1 98.06 99 ALA B CA 1
ATOM 2557 C C . ALA B 1 99 ? -21.609 -3.207 0.892 1 98.06 99 ALA B C 1
ATOM 2559 O O . ALA B 1 99 ? -21.75 -4.176 0.137 1 98.06 99 ALA B O 1
ATOM 2560 N N . GLU B 1 100 ? -20.609 -3.092 1.721 1 98.31 100 GLU B N 1
ATOM 2561 C CA . GLU B 1 100 ? -19.594 -4.129 1.83 1 98.31 100 GLU B CA 1
ATOM 2562 C C . GLU B 1 100 ? -20.188 -5.434 2.354 1 98.31 100 GLU B C 1
ATOM 2564 O O . GLU B 1 100 ? -19.844 -6.512 1.864 1 98.31 100 GLU B O 1
ATOM 2569 N N . PHE B 1 101 ? -21.062 -5.301 3.357 1 98.12 101 PHE B N 1
ATOM 2570 C CA . PHE B 1 101 ? -21.75 -6.465 3.906 1 98.12 101 PHE B CA 1
ATOM 2571 C C . PHE B 1 101 ? -22.531 -7.195 2.82 1 98.12 101 PHE B C 1
ATOM 2573 O O . PHE B 1 101 ? -22.406 -8.414 2.668 1 98.12 101 PHE B O 1
ATOM 2580 N N . VAL B 1 102 ? -23.266 -6.484 2.047 1 98.56 102 VAL B N 1
ATOM 2581 C CA . VAL B 1 102 ? -24.125 -7.055 1.013 1 98.56 102 VAL B CA 1
ATOM 2582 C C . VAL B 1 102 ? -23.266 -7.711 -0.068 1 98.56 102 VAL B C 1
ATOM 2584 O O . VAL B 1 102 ? -23.562 -8.82 -0.509 1 98.56 102 VAL B O 1
ATOM 2587 N N . VAL B 1 103 ? -22.219 -7.043 -0.535 1 98.62 103 VAL B N 1
ATOM 2588 C CA . VAL B 1 103 ? -21.344 -7.582 -1.574 1 98.62 103 VAL B CA 1
ATOM 2589 C C . VAL B 1 103 ? -20.703 -8.875 -1.089 1 98.62 103 VAL B C 1
ATOM 2591 O O . VAL B 1 103 ? -20.641 -9.859 -1.833 1 98.62 103 VAL B O 1
ATOM 2594 N N . CYS B 1 104 ? -20.25 -8.906 0.191 1 98.38 104 CYS B N 1
ATOM 2595 C CA . CYS B 1 104 ? -19.641 -10.117 0.739 1 98.38 104 CYS B CA 1
ATOM 2596 C C . CYS B 1 104 ? -20.641 -11.266 0.772 1 98.38 104 CYS B C 1
ATOM 2598 O O . CYS B 1 104 ? -20.297 -12.406 0.462 1 98.38 104 CYS B O 1
ATOM 2600 N N . LEU B 1 105 ? -21.922 -10.953 1.147 1 98.12 105 LEU B N 1
ATOM 2601 C CA . LEU B 1 105 ? -22.953 -11.969 1.177 1 98.12 105 LEU B CA 1
ATOM 2602 C C . LEU B 1 105 ? -23.203 -12.547 -0.215 1 98.12 105 LEU B C 1
ATOM 2604 O O . LEU B 1 105 ? -23.281 -13.766 -0.382 1 98.12 105 LEU B O 1
ATOM 2608 N N . VAL B 1 106 ? -23.297 -11.688 -1.184 1 98.25 106 VAL B N 1
ATOM 2609 C CA . VAL B 1 106 ? -23.594 -12.094 -2.553 1 98.25 106 VAL B CA 1
ATOM 2610 C C . VAL B 1 106 ? -22.438 -12.914 -3.111 1 98.25 106 VAL B C 1
ATOM 2612 O O . VAL B 1 106 ? -22.641 -13.977 -3.699 1 98.25 106 VAL B O 1
ATOM 2615 N N . VAL B 1 107 ? -21.234 -12.469 -2.941 1 97.75 107 VAL B N 1
ATOM 2616 C CA . VAL B 1 107 ? -20.047 -13.141 -3.467 1 97.75 107 VAL B CA 1
ATOM 2617 C C . VAL B 1 107 ? -19.922 -14.531 -2.857 1 97.75 107 VAL B C 1
ATOM 2619 O O . VAL B 1 107 ? -19.578 -15.492 -3.551 1 97.75 107 VAL B O 1
ATOM 2622 N N . GLY B 1 108 ? -20.203 -14.672 -1.54 1 96.69 108 GLY B N 1
ATOM 2623 C CA . GLY B 1 108 ? -20.109 -15.961 -0.875 1 96.69 108 GLY B CA 1
ATOM 2624 C C . GLY B 1 108 ? -21.109 -16.969 -1.415 1 96.69 108 GLY B C 1
ATOM 2625 O O . GLY B 1 108 ? -20.906 -18.188 -1.278 1 96.69 108 GLY B O 1
ATOM 2626 N N . GLY B 1 109 ? -22.172 -16.5 -2.041 1 96.31 109 GLY B N 1
ATOM 2627 C CA . GLY B 1 109 ? -23.188 -17.375 -2.602 1 96.31 109 GLY B CA 1
ATOM 2628 C C . GLY B 1 109 ? -22.938 -17.734 -4.051 1 96.31 109 GLY B C 1
ATOM 2629 O O . GLY B 1 109 ? -23.609 -18.609 -4.609 1 96.31 109 GLY B O 1
ATOM 2630 N N . LEU B 1 110 ? -21.953 -17.109 -4.676 1 95.5 110 LEU B N 1
ATOM 2631 C CA . LEU B 1 110 ? -21.641 -17.375 -6.078 1 95.5 110 LEU B CA 1
ATOM 2632 C C . LEU B 1 110 ? -20.766 -18.625 -6.211 1 95.5 110 LEU B C 1
ATOM 2634 O O . LEU B 1 110 ? -19.844 -18.812 -5.422 1 95.5 110 LEU B O 1
ATOM 2638 N N . PRO B 1 111 ? -21.094 -19.469 -7.203 1 92.44 111 PRO B N 1
ATOM 2639 C CA . PRO B 1 111 ? -20.219 -20.609 -7.438 1 92.44 111 PRO B CA 1
ATOM 2640 C C . PRO B 1 111 ? -18.812 -20.203 -7.891 1 92.44 111 PRO B C 1
ATOM 2642 O O . PRO B 1 111 ? -18.625 -19.078 -8.375 1 92.44 111 PRO B O 1
ATOM 2645 N N . GLU B 1 112 ? -17.875 -21.016 -7.73 1 87.75 112 GLU B N 1
ATOM 2646 C CA . GLU B 1 112 ? -16.484 -20.75 -8.07 1 87.75 112 GLU B CA 1
ATOM 2647 C C . GLU B 1 112 ? -16.297 -20.609 -9.578 1 87.75 112 GLU B C 1
ATOM 2649 O O . GLU B 1 112 ? -15.289 -20.078 -10.039 1 87.75 112 GLU B O 1
ATOM 2654 N N . THR B 1 113 ? -17.328 -20.969 -10.336 1 91.12 113 THR B N 1
ATOM 2655 C CA . THR B 1 113 ? -17.234 -20.938 -11.797 1 91.12 113 THR B CA 1
ATOM 2656 C C . THR B 1 113 ? -17.484 -19.531 -12.328 1 91.12 113 THR B C 1
ATOM 2658 O O . THR B 1 113 ? -17.156 -19.234 -13.477 1 91.12 113 THR B O 1
ATOM 2661 N N . VAL B 1 114 ? -18.047 -18.766 -11.461 1 93.88 114 VAL B N 1
ATOM 2662 C CA . VAL B 1 114 ? -18.266 -17.391 -11.883 1 93.88 114 VAL B CA 1
ATOM 2663 C C . VAL B 1 114 ? -16.922 -16.688 -12.102 1 93.88 114 VAL B C 1
ATOM 2665 O O . VAL B 1 114 ? -16.031 -16.766 -11.258 1 93.88 114 VAL B O 1
ATOM 2668 N N . PRO B 1 115 ? -16.797 -16.047 -13.234 1 94.75 115 PRO B N 1
ATOM 2669 C CA . PRO B 1 115 ? -15.516 -15.406 -13.547 1 94.75 115 PRO B CA 1
ATOM 2670 C C . PRO B 1 115 ? -15.109 -14.367 -12.516 1 94.75 115 PRO B C 1
ATOM 2672 O O . PRO B 1 115 ? -15.961 -13.648 -11.984 1 94.75 115 PRO B O 1
ATOM 2675 N N . ASN B 1 116 ? -13.836 -14.234 -12.242 1 95.06 116 ASN B N 1
ATOM 2676 C CA . ASN B 1 116 ? -13.281 -13.281 -11.289 1 95.06 116 ASN B CA 1
ATOM 2677 C C . ASN B 1 116 ? -13.562 -11.844 -11.719 1 95.06 116 ASN B C 1
ATOM 2679 O O . ASN B 1 116 ? -13.648 -10.945 -10.883 1 95.06 116 ASN B O 1
ATOM 2683 N N . LEU B 1 117 ? -13.781 -11.664 -12.984 1 94.12 117 LEU B N 1
ATOM 2684 C CA . LEU B 1 117 ? -14.094 -10.367 -13.57 1 94.12 117 LEU B CA 1
ATOM 2685 C C . LEU B 1 117 ? -15.375 -9.789 -12.969 1 94.12 117 LEU B C 1
ATOM 2687 O O . LEU B 1 117 ? -15.539 -8.57 -12.906 1 94.12 117 LEU B O 1
ATOM 2691 N N . ILE B 1 118 ? -16.188 -10.648 -12.461 1 94.62 118 ILE B N 1
ATOM 2692 C CA . ILE B 1 118 ? -17.484 -10.242 -11.914 1 94.62 118 ILE B CA 1
ATOM 2693 C C . ILE B 1 118 ? -17.391 -10.141 -10.391 1 94.62 118 ILE B C 1
ATOM 2695 O O . ILE B 1 118 ? -18.141 -9.391 -9.766 1 94.62 118 ILE B O 1
ATOM 2699 N N . VAL B 1 119 ? -16.484 -10.781 -9.797 1 96.94 119 VAL B N 1
ATOM 2700 C CA . VAL B 1 119 ? -16.453 -10.961 -8.344 1 96.94 119 VAL B CA 1
ATOM 2701 C C . VAL B 1 119 ? -15.539 -9.922 -7.715 1 96.94 119 VAL B C 1
ATOM 2703 O O . VAL B 1 119 ? -15.906 -9.266 -6.738 1 96.94 119 VAL B O 1
ATOM 2706 N N . THR B 1 120 ? -14.359 -9.688 -8.281 1 97.75 120 THR B N 1
ATOM 2707 C CA . THR B 1 120 ? -13.32 -8.922 -7.602 1 97.75 120 THR B CA 1
ATOM 2708 C C . THR B 1 120 ? -13.594 -7.426 -7.715 1 97.75 120 THR B C 1
ATOM 2710 O O . THR B 1 120 ? -13.359 -6.672 -6.77 1 97.75 120 THR B O 1
ATOM 2713 N N . PRO B 1 121 ? -14.172 -6.906 -8.836 1 98.25 121 PRO B N 1
ATOM 2714 C CA . PRO B 1 121 ? -14.375 -5.461 -8.945 1 98.25 121 PRO B CA 1
ATOM 2715 C C . PRO B 1 121 ? -15.367 -4.926 -7.914 1 98.25 121 PRO B C 1
ATOM 2717 O O . PRO B 1 121 ? -15.086 -3.926 -7.246 1 98.25 121 PRO B O 1
ATOM 2720 N N . PRO B 1 122 ? -16.516 -5.594 -7.656 1 98.56 122 PRO B N 1
ATOM 2721 C CA . PRO B 1 122 ? -17.406 -5.09 -6.605 1 98.56 122 PRO B CA 1
ATOM 2722 C C . PRO B 1 122 ? -16.75 -5.086 -5.227 1 98.56 122 PRO B C 1
ATOM 2724 O O . PRO B 1 122 ? -17.016 -4.203 -4.414 1 98.56 122 PRO B O 1
ATOM 2727 N N . LEU B 1 123 ? -15.938 -6.078 -4.992 1 98.62 123 LEU B N 1
ATOM 2728 C CA . LEU B 1 123 ? -15.219 -6.117 -3.725 1 98.62 123 LEU B CA 1
ATOM 2729 C C . LEU B 1 123 ? -14.227 -4.961 -3.625 1 98.62 123 LEU B C 1
ATOM 2731 O O . LEU B 1 123 ? -14.102 -4.34 -2.568 1 98.62 123 LEU B O 1
ATOM 2735 N N . ALA B 1 124 ? -13.531 -4.664 -4.73 1 98.75 124 ALA B N 1
ATOM 2736 C CA . ALA B 1 124 ? -12.625 -3.52 -4.762 1 98.75 124 ALA B CA 1
ATOM 2737 C C . ALA B 1 124 ? -13.367 -2.215 -4.508 1 98.75 124 ALA B C 1
ATOM 2739 O O . ALA B 1 124 ? -12.883 -1.346 -3.779 1 98.75 124 ALA B O 1
ATOM 2740 N N . PHE B 1 125 ? -14.547 -2.133 -5.078 1 98.75 125 PHE B N 1
ATOM 2741 C CA . PHE B 1 125 ? -15.398 -0.958 -4.941 1 98.75 125 PHE B CA 1
ATOM 2742 C C . PHE B 1 125 ? -15.742 -0.704 -3.477 1 98.75 125 PHE B C 1
ATOM 2744 O O . PHE B 1 125 ? -15.5 0.389 -2.959 1 98.75 125 PHE B O 1
ATOM 2751 N N . VAL B 1 126 ? -16.188 -1.698 -2.77 1 98.5 126 VAL B N 1
ATOM 2752 C CA . VAL B 1 126 ? -16.672 -1.507 -1.41 1 98.5 126 VAL B CA 1
ATOM 2753 C C . VAL B 1 126 ? -15.5 -1.377 -0.447 1 98.5 126 VAL B C 1
ATOM 2755 O O . VAL B 1 126 ? -15.586 -0.663 0.555 1 98.5 126 VAL B O 1
ATOM 2758 N N . MET B 1 127 ? -14.359 -2.023 -0.717 1 98.12 127 MET B N 1
ATOM 2759 C CA . MET B 1 127 ? -13.172 -1.875 0.121 1 98.12 127 MET B CA 1
ATOM 2760 C C . MET B 1 127 ? -12.602 -0.467 0.005 1 98.12 127 MET B C 1
ATOM 2762 O O . MET B 1 127 ? -12.094 0.086 0.986 1 98.12 127 MET B O 1
ATOM 2766 N N . ALA B 1 128 ? -12.664 0.058 -1.219 1 98.31 128 ALA B N 1
ATOM 2767 C CA . ALA B 1 128 ? -12.25 1.445 -1.412 1 98.31 128 ALA B CA 1
ATOM 2768 C C . ALA B 1 128 ? -13.156 2.4 -0.639 1 98.31 128 ALA B C 1
ATOM 2770 O O . ALA B 1 128 ? -12.68 3.377 -0.054 1 98.31 128 ALA B O 1
ATOM 2771 N N . MET B 1 129 ? -14.453 2.098 -0.658 1 97.81 129 MET B N 1
ATOM 2772 C CA . MET B 1 129 ? -15.391 2.912 0.11 1 97.81 129 MET B CA 1
ATOM 2773 C C . MET B 1 129 ? -15.055 2.869 1.597 1 97.81 129 MET B C 1
ATOM 2775 O O . MET B 1 129 ? -15.039 3.906 2.264 1 97.81 129 MET B O 1
ATOM 2779 N N . GLN B 1 130 ? -14.734 1.666 2.074 1 96.38 130 GLN B N 1
ATOM 2780 C CA . GLN B 1 130 ? -14.398 1.484 3.482 1 96.38 130 GLN B CA 1
ATOM 2781 C C . GLN B 1 130 ? -13.18 2.312 3.871 1 96.38 130 GLN B C 1
ATOM 2783 O O . GLN B 1 130 ? -13.219 3.074 4.836 1 96.38 130 GLN B O 1
ATOM 2788 N N . THR B 1 131 ? -12.109 2.217 3.127 1 95.88 131 THR B N 1
ATOM 2789 C CA . THR B 1 131 ? -10.852 2.85 3.518 1 95.88 131 THR B CA 1
ATOM 2790 C C . THR B 1 131 ? -10.945 4.367 3.375 1 95.88 131 THR B C 1
ATOM 2792 O O . THR B 1 131 ? -10.281 5.105 4.105 1 95.88 131 THR B O 1
ATOM 2795 N N . THR B 1 132 ? -11.758 4.84 2.502 1 95.69 132 THR B N 1
ATOM 2796 C CA . THR B 1 132 ? -11.914 6.277 2.305 1 95.69 132 THR B CA 1
ATOM 2797 C C . THR B 1 132 ? -12.82 6.875 3.377 1 95.69 132 THR B C 1
ATOM 2799 O O . THR B 1 132 ? -12.562 7.973 3.877 1 95.69 132 THR B O 1
ATOM 2802 N N . ALA B 1 133 ? -13.859 6.156 3.777 1 94.38 133 ALA B N 1
ATOM 2803 C CA . ALA B 1 133 ? -14.812 6.645 4.77 1 94.38 133 ALA B CA 1
ATOM 2804 C C . ALA B 1 133 ? -14.219 6.586 6.176 1 94.38 133 ALA B C 1
ATOM 2806 O O . ALA B 1 133 ? -14.555 7.406 7.031 1 94.38 133 ALA B O 1
ATOM 2807 N N . PHE B 1 134 ? -13.367 5.594 6.402 1 92.56 134 PHE B N 1
ATOM 2808 C CA . PHE B 1 134 ? -12.766 5.387 7.715 1 92.56 134 PHE B CA 1
ATOM 2809 C C . PHE B 1 134 ? -11.258 5.586 7.652 1 92.56 134 PHE B C 1
ATOM 2811 O O . PHE B 1 134 ? -10.492 4.699 8.039 1 92.56 134 PHE B O 1
ATOM 2818 N N . GLY B 1 135 ? -10.805 6.738 7.332 1 89.62 135 GLY B N 1
ATOM 2819 C CA . GLY B 1 135 ? -9.398 6.977 7.035 1 89.62 135 GLY B CA 1
ATOM 2820 C C . GLY B 1 135 ? -8.648 7.637 8.172 1 89.62 135 GLY B C 1
ATOM 2821 O O . GLY B 1 135 ? -7.473 7.984 8.031 1 89.62 135 GLY B O 1
ATOM 2822 N N . HIS B 1 136 ? -9.297 7.832 9.328 1 84.31 136 HIS B N 1
ATOM 2823 C CA . HIS B 1 136 ? -8.633 8.461 10.461 1 84.31 136 HIS B CA 1
ATOM 2824 C C . HIS B 1 136 ? -8.789 7.629 11.727 1 84.31 136 HIS B C 1
ATOM 2826 O O . HIS B 1 136 ? -9.844 7.031 11.953 1 84.31 136 HIS B O 1
ATOM 2832 N N . ILE B 1 137 ? -7.664 7.535 12.477 1 77.31 137 ILE B N 1
ATOM 2833 C CA . ILE B 1 137 ? -7.656 6.863 13.773 1 77.31 137 ILE B CA 1
ATOM 2834 C C . ILE B 1 137 ? -6.961 7.742 14.812 1 77.31 137 ILE B C 1
ATOM 2836 O O . ILE B 1 137 ? -5.77 8.039 14.688 1 77.31 137 ILE B O 1
ATOM 2840 N N . GLU B 1 138 ? -7.707 8.18 15.82 1 77.88 138 GLU B N 1
ATOM 2841 C CA . GLU B 1 138 ? -7.199 9.039 16.891 1 77.88 138 GLU B CA 1
ATOM 2842 C C . GLU B 1 138 ? -6.5 10.266 16.312 1 77.88 138 GLU B C 1
ATOM 2844 O O . GLU B 1 138 ? -5.391 10.609 16.734 1 77.88 138 GLU B O 1
ATOM 2849 N N . GLY B 1 139 ? -7.055 10.82 15.273 1 74.62 139 GLY B N 1
ATOM 2850 C CA . GLY B 1 139 ? -6.547 12.062 14.711 1 74.62 139 GLY B CA 1
ATOM 2851 C C . GLY B 1 139 ? -5.48 11.844 13.656 1 74.62 139 GLY B C 1
ATOM 2852 O O . GLY B 1 139 ? -5.02 12.797 13.031 1 74.62 139 GLY B O 1
ATOM 2853 N N . HIS B 1 140 ? -5.117 10.555 13.43 1 80.25 140 HIS B N 1
ATOM 2854 C CA . HIS B 1 140 ? -4.066 10.25 12.461 1 80.25 140 HIS B CA 1
ATOM 2855 C C . HIS B 1 140 ? -4.633 9.539 11.234 1 80.25 140 HIS B C 1
ATOM 2857 O O . HIS B 1 140 ? -5.492 8.664 11.359 1 80.25 140 HIS B O 1
ATOM 2863 N N . GLY B 1 141 ? -4.129 9.961 10.125 1 87.19 141 GLY B N 1
ATOM 2864 C CA . GLY B 1 141 ? -4.484 9.234 8.914 1 87.19 141 GLY B CA 1
ATOM 2865 C C . GLY B 1 141 ? -3.91 7.832 8.867 1 87.19 141 GLY B C 1
ATOM 2866 O O . GLY B 1 141 ? -2.775 7.605 9.289 1 87.19 141 GLY B O 1
ATOM 2867 N N . TYR B 1 142 ? -4.699 6.848 8.477 1 85.38 142 TYR B N 1
ATOM 2868 C CA . TYR B 1 142 ? -4.23 5.473 8.336 1 85.38 142 TYR B CA 1
ATOM 2869 C C . TYR B 1 142 ? -4.945 4.766 7.191 1 85.38 142 TYR B C 1
ATOM 2871 O O . TYR B 1 142 ? -5.855 5.332 6.578 1 85.38 142 TYR B O 1
ATOM 2879 N N . ASN B 1 143 ? -4.449 3.646 6.852 1 91.19 143 ASN B N 1
ATOM 2880 C CA . ASN B 1 143 ? -5.094 2.797 5.855 1 91.19 143 ASN B CA 1
ATOM 2881 C C . ASN B 1 143 ? -5.594 1.494 6.473 1 91.19 143 ASN B C 1
ATOM 2883 O O . ASN B 1 143 ? -4.844 0.789 7.145 1 91.19 143 ASN B O 1
ATOM 2887 N N . ASN B 1 144 ? -6.836 1.211 6.195 1 95.12 144 ASN B N 1
ATOM 2888 C CA . ASN B 1 144 ? -7.383 0.029 6.852 1 95.12 144 ASN B CA 1
ATOM 2889 C C . ASN B 1 144 ? -7.547 -1.131 5.871 1 95.12 144 ASN B C 1
ATOM 2891 O O . ASN B 1 144 ? -8.109 -2.168 6.223 1 95.12 144 ASN B O 1
ATOM 2895 N N . VAL B 1 145 ? -7.035 -0.952 4.645 1 94.56 145 VAL B N 1
ATOM 2896 C CA . VAL B 1 145 ? -7.152 -2.086 3.732 1 94.56 145 VAL B CA 1
ATOM 2897 C C . VAL B 1 145 ? -5.793 -2.381 3.1 1 94.56 145 VAL B C 1
ATOM 2899 O O . VAL B 1 145 ? -5.664 -3.305 2.291 1 94.56 145 VAL B O 1
ATOM 2902 N N . PHE B 1 146 ? -4.801 -1.618 3.373 1 92.12 146 PHE B N 1
ATOM 2903 C CA . PHE B 1 146 ? -3.42 -1.924 3.016 1 92.12 146 PHE B CA 1
ATOM 2904 C C . PHE B 1 146 ? -2.467 -1.5 4.125 1 92.12 146 PHE B C 1
ATOM 2906 O O . PHE B 1 146 ? -2.807 -0.65 4.953 1 92.12 146 PHE B O 1
ATOM 2913 N N . SER B 1 147 ? -1.198 -2.111 4.109 1 95.75 147 SER B N 1
ATOM 2914 C CA . SER B 1 147 ? -0.477 -2.053 5.375 1 95.75 147 SER B CA 1
ATOM 2915 C C . SER B 1 147 ? 0.958 -1.577 5.176 1 95.75 147 SER B C 1
ATOM 2917 O O . SER B 1 147 ? 1.669 -1.302 6.145 1 95.75 147 SER B O 1
ATOM 2919 N N . THR B 1 148 ? 1.454 -1.44 3.967 1 96.56 148 THR B N 1
ATOM 2920 C CA . THR B 1 148 ? 2.844 -1.037 3.789 1 96.56 148 THR B CA 1
ATOM 2921 C C . THR B 1 148 ? 3.088 0.342 4.395 1 96.56 148 THR B C 1
ATOM 2923 O O . THR B 1 148 ? 4.066 0.543 5.117 1 96.56 148 THR B O 1
ATOM 2926 N N . GLY B 1 149 ? 2.207 1.256 4.082 1 94.81 149 GLY B N 1
ATOM 2927 C CA . GLY B 1 149 ? 2.303 2.582 4.668 1 94.81 149 GLY B CA 1
ATOM 2928 C C . GLY B 1 149 ? 2.203 2.574 6.184 1 94.81 149 GLY B C 1
ATOM 2929 O O . GLY B 1 149 ? 2.918 3.316 6.859 1 94.81 149 GLY B O 1
ATOM 2930 N N . ASN B 1 150 ? 1.308 1.746 6.734 1 96.44 150 ASN B N 1
ATOM 2931 C CA . ASN B 1 150 ? 1.191 1.608 8.18 1 96.44 150 ASN B CA 1
ATOM 2932 C C . ASN B 1 150 ? 2.48 1.073 8.797 1 96.44 150 ASN B C 1
ATOM 2934 O O . ASN B 1 150 ? 2.893 1.518 9.875 1 96.44 150 ASN B O 1
ATOM 2938 N N . LEU B 1 151 ? 3.047 0.158 8.109 1 97.38 151 LEU B N 1
ATOM 2939 C CA . LEU B 1 151 ? 4.285 -0.444 8.586 1 97.38 151 LEU B CA 1
ATOM 2940 C C . LEU B 1 151 ? 5.414 0.583 8.617 1 97.38 151 LEU B C 1
ATOM 2942 O O . LEU B 1 151 ? 6.156 0.667 9.602 1 97.38 151 LEU B O 1
ATOM 2946 N N . LYS B 1 152 ? 5.516 1.275 7.57 1 96.94 152 LYS B N 1
ATOM 2947 C CA . LYS B 1 152 ? 6.531 2.324 7.5 1 96.94 152 LYS B CA 1
ATOM 2948 C C . LYS B 1 152 ? 6.316 3.369 8.594 1 96.94 152 LYS B C 1
ATOM 2950 O O . LYS B 1 152 ? 7.266 3.77 9.266 1 96.94 152 LYS B O 1
ATOM 2955 N N . LYS B 1 153 ? 5.066 3.822 8.75 1 95.44 153 LYS B N 1
ATOM 2956 C CA . LYS B 1 153 ? 4.742 4.824 9.766 1 95.44 153 LYS B CA 1
ATOM 2957 C C . LYS B 1 153 ? 5.023 4.305 11.172 1 95.44 153 LYS B C 1
ATOM 2959 O O . LYS B 1 153 ? 5.555 5.031 12.016 1 95.44 153 LYS B O 1
ATOM 2964 N N . ALA B 1 154 ? 4.652 3.1 11.422 1 96.62 154 ALA B N 1
ATOM 2965 C CA . ALA B 1 154 ? 4.922 2.484 12.719 1 96.62 154 ALA B CA 1
ATOM 2966 C C . ALA B 1 154 ? 6.418 2.459 13.016 1 96.62 154 ALA B C 1
ATOM 2968 O O . ALA B 1 154 ? 6.852 2.85 14.102 1 96.62 154 ALA B O 1
ATOM 2969 N N . THR B 1 155 ? 7.172 2 12.039 1 97.88 155 THR B N 1
ATOM 2970 C CA . THR B 1 155 ? 8.617 1.852 12.203 1 97.88 155 THR B CA 1
ATOM 2971 C C . THR B 1 155 ? 9.281 3.213 12.383 1 97.88 155 THR B C 1
ATOM 2973 O O . THR B 1 155 ? 10.141 3.377 13.25 1 97.88 155 THR B O 1
ATOM 2976 N N . SER B 1 156 ? 8.859 4.168 11.578 1 96.38 156 SER B N 1
ATOM 2977 C CA . SER B 1 156 ? 9.414 5.512 11.695 1 96.38 156 SER B CA 1
ATOM 2978 C C . SER B 1 156 ? 9.125 6.117 13.062 1 96.38 156 SER B C 1
ATOM 2980 O O . SER B 1 156 ? 10 6.727 13.68 1 96.38 156 SER B O 1
ATOM 2982 N N . ALA B 1 157 ? 7.879 5.953 13.516 1 95.44 157 ALA B N 1
ATOM 2983 C CA . ALA B 1 157 ? 7.48 6.508 14.805 1 95.44 157 ALA B CA 1
ATOM 2984 C C . ALA B 1 157 ? 8.266 5.859 15.945 1 95.44 157 ALA B C 1
ATOM 2986 O O . ALA B 1 157 ? 8.703 6.547 16.875 1 95.44 157 ALA B O 1
ATOM 2987 N N . LEU B 1 158 ? 8.445 4.613 15.898 1 96.31 158 LEU B N 1
ATOM 2988 C CA . LEU B 1 158 ? 9.203 3.908 16.922 1 96.31 158 LEU B CA 1
ATOM 2989 C C . LEU B 1 158 ? 10.68 4.301 16.875 1 96.31 158 LEU B C 1
ATOM 2991 O O . LEU B 1 158 ? 11.32 4.449 17.922 1 96.31 158 LEU B O 1
ATOM 2995 N N . THR B 1 159 ? 11.195 4.41 15.672 1 96.25 159 THR B N 1
ATOM 2996 C CA . THR B 1 159 ? 12.57 4.867 15.516 1 96.25 159 THR B CA 1
ATOM 2997 C C . THR B 1 159 ? 12.75 6.258 16.125 1 96.25 159 THR B C 1
ATOM 2999 O O . THR B 1 159 ? 13.719 6.504 16.844 1 96.25 159 THR B O 1
ATOM 3002 N N . ASP B 1 160 ? 11.812 7.113 15.82 1 94.5 160 ASP B N 1
ATOM 3003 C CA . ASP B 1 160 ? 11.844 8.469 16.375 1 94.5 160 ASP B CA 1
ATOM 3004 C C . ASP B 1 160 ? 11.773 8.438 17.891 1 94.5 160 ASP B C 1
ATOM 3006 O O . ASP B 1 160 ? 12.43 9.242 18.562 1 94.5 160 ASP B O 1
ATOM 3010 N N . TYR B 1 161 ? 10.977 7.582 18.438 1 94.25 161 TYR B N 1
ATOM 3011 C CA . TYR B 1 161 ? 10.852 7.461 19.875 1 94.25 161 TYR B CA 1
ATOM 3012 C C . TYR B 1 161 ? 12.18 7.062 20.5 1 94.25 161 TYR B C 1
ATOM 3014 O O . TYR B 1 161 ? 12.586 7.617 21.531 1 94.25 161 TYR B O 1
ATOM 3022 N N . PHE B 1 162 ? 12.867 6.156 19.922 1 94.31 162 PHE B N 1
ATOM 3023 C CA . PHE B 1 162 ? 14.109 5.652 20.5 1 94.31 162 PHE B CA 1
ATOM 3024 C C . PHE B 1 162 ? 15.234 6.664 20.328 1 94.31 162 PHE B C 1
ATOM 3026 O O . PHE B 1 162 ? 16.125 6.762 21.172 1 94.31 162 PHE B O 1
ATOM 3033 N N . ILE B 1 163 ? 15.172 7.453 19.297 1 92.75 163 ILE B N 1
ATOM 3034 C CA . ILE B 1 163 ? 16.219 8.43 19.016 1 92.75 163 ILE B CA 1
ATOM 3035 C C . ILE B 1 163 ? 15.961 9.703 19.812 1 92.75 163 ILE B C 1
ATOM 3037 O O . ILE B 1 163 ? 16.859 10.211 20.484 1 92.75 163 ILE B O 1
ATOM 3041 N N . TYR B 1 164 ? 14.711 10.156 19.766 1 91.69 164 TYR B N 1
ATOM 3042 C CA . TYR B 1 164 ? 14.422 11.469 20.312 1 91.69 164 TYR B CA 1
ATOM 3043 C C . TYR B 1 164 ? 13.68 11.352 21.641 1 91.69 164 TYR B C 1
ATOM 3045 O O . TYR B 1 164 ? 13.523 12.344 22.359 1 91.69 164 TYR B O 1
ATOM 3053 N N . ARG B 1 165 ? 13.133 10.258 22.031 1 89.19 165 ARG B N 1
ATOM 3054 C CA . ARG B 1 165 ? 12.43 9.977 23.281 1 89.19 165 ARG B CA 1
ATOM 3055 C C . ARG B 1 165 ? 11.18 10.844 23.406 1 89.19 165 ARG B C 1
ATOM 3057 O O . ARG B 1 165 ? 10.922 11.414 24.469 1 89.19 165 ARG B O 1
ATOM 3064 N N . GLN B 1 166 ? 10.5 11.062 22.312 1 86 166 GLN B N 1
ATOM 3065 C CA . GLN B 1 166 ? 9.234 11.789 22.344 1 86 166 GLN B CA 1
ATOM 3066 C C . GLN B 1 166 ? 8.055 10.844 22.562 1 86 166 GLN B C 1
ATOM 3068 O O . GLN B 1 166 ? 7.801 9.961 21.734 1 86 166 GLN B O 1
ATOM 3073 N N . PRO B 1 167 ? 7.41 11.016 23.672 1 82.44 167 PRO B N 1
ATOM 3074 C CA . PRO B 1 167 ? 6.348 10.078 24.031 1 82.44 167 PRO B CA 1
ATOM 3075 C C . PRO B 1 167 ? 5.254 9.984 22.969 1 82.44 167 PRO B C 1
ATOM 3077 O O . PRO B 1 167 ?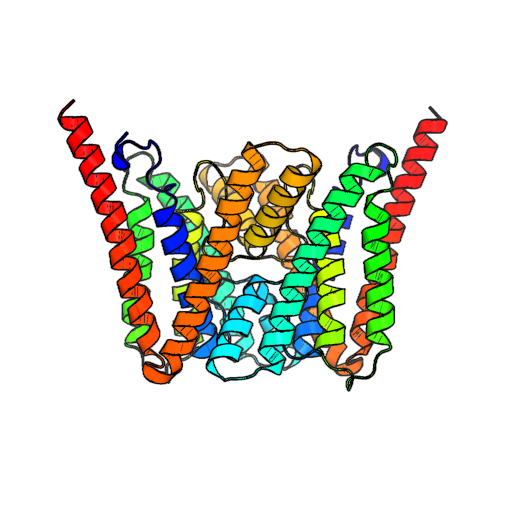 4.723 8.898 22.719 1 82.44 167 PRO B O 1
ATOM 3080 N N . GLY B 1 168 ? 4.82 11 22.312 1 85 168 GLY B N 1
ATOM 3081 C CA . GLY B 1 168 ? 3.793 10.984 21.281 1 85 168 GLY B CA 1
ATOM 3082 C C . GLY B 1 168 ? 4.109 10.047 20.125 1 85 168 GLY B C 1
ATOM 3083 O O . GLY B 1 168 ? 3.203 9.445 19.547 1 85 168 GLY B O 1
ATOM 3084 N N . THR B 1 169 ? 5.324 9.797 19.938 1 88.81 169 THR B N 1
ATOM 3085 C CA . THR B 1 169 ? 5.734 8.953 18.828 1 88.81 169 THR B CA 1
ATOM 3086 C C . THR B 1 169 ? 5.586 7.477 19.172 1 88.81 169 THR B C 1
ATOM 3088 O O . THR B 1 169 ? 5.332 6.645 18.297 1 88.81 169 THR B O 1
ATOM 3091 N N . LEU B 1 170 ? 5.691 7.18 20.469 1 92.12 170 LEU B N 1
ATOM 3092 C CA . LEU B 1 170 ? 5.508 5.789 20.875 1 92.12 170 LEU B CA 1
ATOM 3093 C C . LEU B 1 170 ? 4.07 5.34 20.625 1 92.12 170 LEU B C 1
ATOM 3095 O O . LEU B 1 170 ? 3.84 4.25 20.094 1 92.12 170 LEU B O 1
ATOM 3099 N N . THR B 1 171 ? 3.113 6.121 21.047 1 91.38 171 THR B N 1
ATOM 3100 C CA . THR B 1 171 ? 1.703 5.812 20.859 1 91.38 171 THR B CA 1
ATOM 3101 C C . THR B 1 171 ? 1.394 5.629 19.375 1 91.38 171 THR B C 1
ATOM 3103 O O . THR B 1 171 ? 0.68 4.699 18.984 1 91.38 171 THR B O 1
ATOM 3106 N N . THR B 1 172 ? 1.938 6.477 18.547 1 93 172 THR B N 1
ATOM 3107 C CA . THR B 1 172 ? 1.758 6.391 17.109 1 93 172 THR B CA 1
ATOM 3108 C C . THR B 1 172 ? 2.307 5.066 16.578 1 93 172 THR B C 1
ATOM 3110 O O . THR B 1 172 ? 1.652 4.398 15.773 1 93 172 THR B O 1
ATOM 3113 N N . GLY B 1 173 ? 3.5 4.688 17.047 1 95.25 173 GLY B N 1
ATOM 3114 C CA . GLY B 1 173 ? 4.109 3.434 16.641 1 95.25 173 GLY B CA 1
ATOM 3115 C C . GLY B 1 173 ? 3.285 2.217 17.016 1 95.25 173 GLY B C 1
ATOM 3116 O O . GLY B 1 173 ? 3.129 1.294 16.203 1 95.25 173 GLY B O 1
ATOM 3117 N N . ILE B 1 174 ? 2.738 2.256 18.172 1 94.06 174 ILE B N 1
ATOM 3118 C CA . ILE B 1 174 ? 1.958 1.135 18.688 1 94.06 174 ILE B CA 1
ATOM 3119 C C . ILE B 1 174 ? 0.643 1.026 17.922 1 94.06 174 ILE B C 1
ATOM 3121 O O . ILE B 1 174 ? 0.216 -0.074 17.562 1 94.06 174 ILE B O 1
ATOM 3125 N N . ILE B 1 175 ? 0.038 2.162 17.625 1 93.56 175 ILE B N 1
ATOM 3126 C CA . ILE B 1 175 ? -1.235 2.186 16.906 1 93.56 175 ILE B CA 1
ATOM 3127 C C . ILE B 1 175 ? -1.047 1.632 15.5 1 93.56 175 ILE B C 1
ATOM 3129 O O . ILE B 1 175 ? -1.74 0.695 15.094 1 93.56 175 ILE B O 1
ATOM 3133 N N . TYR B 1 176 ? -0.073 2.104 14.797 1 96.38 176 TYR B N 1
ATOM 3134 C CA . TYR B 1 176 ? 0.141 1.679 13.422 1 96.38 176 TYR B CA 1
ATOM 3135 C C . TYR B 1 176 ? 0.678 0.254 13.367 1 96.38 176 TYR B C 1
ATOM 3137 O O . TYR B 1 176 ? 0.339 -0.509 12.461 1 96.38 176 TYR B O 1
ATOM 3145 N N . GLY B 1 177 ? 1.555 -0.065 14.328 1 97.12 177 GLY B N 1
ATOM 3146 C CA . GLY B 1 177 ? 1.984 -1.451 14.43 1 97.12 177 GLY B CA 1
ATOM 3147 C C . GLY B 1 177 ? 0.838 -2.414 14.672 1 97.12 177 GLY B C 1
ATOM 3148 O O . GLY B 1 177 ? 0.81 -3.51 14.109 1 97.12 177 GLY B O 1
ATOM 3149 N N . GLY B 1 178 ? -0.078 -2.006 15.547 1 96.94 178 GLY B N 1
ATOM 3150 C CA . GLY B 1 178 ? -1.269 -2.805 15.797 1 96.94 178 GLY B CA 1
ATOM 3151 C C . GLY B 1 178 ? -2.119 -3.004 14.555 1 96.94 178 GLY B C 1
ATOM 3152 O O . GLY B 1 178 ? -2.684 -4.078 14.344 1 96.94 178 GLY B O 1
ATOM 3153 N N . LEU B 1 179 ? -2.217 -1.963 13.711 1 97.12 179 LEU B N 1
ATOM 3154 C CA . LEU B 1 179 ? -2.967 -2.053 12.469 1 97.12 179 LEU B CA 1
ATOM 3155 C C . LEU B 1 179 ? -2.342 -3.082 11.531 1 97.12 179 LEU B C 1
ATOM 3157 O O . LEU B 1 179 ? -3.055 -3.855 10.883 1 97.12 179 LEU B O 1
ATOM 3161 N N . VAL B 1 180 ? -1 -3.125 11.492 1 98.25 180 VAL B N 1
ATOM 3162 C CA . VAL B 1 180 ? -0.285 -4.07 10.641 1 98.25 180 VAL B CA 1
ATOM 3163 C C . VAL B 1 180 ? -0.549 -5.496 11.117 1 98.25 180 VAL B C 1
ATOM 3165 O O . VAL B 1 180 ? -0.831 -6.387 10.312 1 98.25 180 VAL B O 1
ATOM 3168 N N . VAL B 1 181 ? -0.487 -5.695 12.422 1 98.31 181 VAL B N 1
ATOM 3169 C CA . VAL B 1 181 ? -0.722 -7.012 13.008 1 98.31 181 VAL B CA 1
ATOM 3170 C C . VAL B 1 181 ? -2.17 -7.434 12.766 1 98.31 181 VAL B C 1
ATOM 3172 O O . VAL B 1 181 ? -2.445 -8.602 12.477 1 98.31 181 VAL B O 1
ATOM 3175 N N . SER B 1 182 ? -3.098 -6.492 12.922 1 98.31 182 SER B N 1
ATOM 3176 C CA . SER B 1 182 ? -4.508 -6.773 12.672 1 98.31 182 SER B CA 1
ATOM 3177 C C . SER B 1 182 ? -4.738 -7.199 11.219 1 98.31 182 SER B C 1
ATOM 3179 O O . SER B 1 182 ? -5.445 -8.18 10.961 1 98.31 182 SER B O 1
ATOM 3181 N N . PHE B 1 183 ? -4.133 -6.492 10.312 1 98.56 183 PHE B N 1
ATOM 3182 C CA . PHE B 1 183 ? -4.234 -6.824 8.898 1 98.56 183 PHE B CA 1
ATOM 3183 C C . PHE B 1 183 ? -3.703 -8.227 8.633 1 98.56 183 PHE B C 1
ATOM 3185 O O . PHE B 1 183 ? -4.367 -9.039 7.98 1 98.56 183 PHE B O 1
ATOM 3192 N N . ALA B 1 184 ? -2.49 -8.484 9.133 1 98.62 184 ALA B N 1
ATOM 3193 C CA . ALA B 1 184 ? -1.858 -9.789 8.953 1 98.62 184 ALA B CA 1
ATOM 3194 C C . ALA B 1 1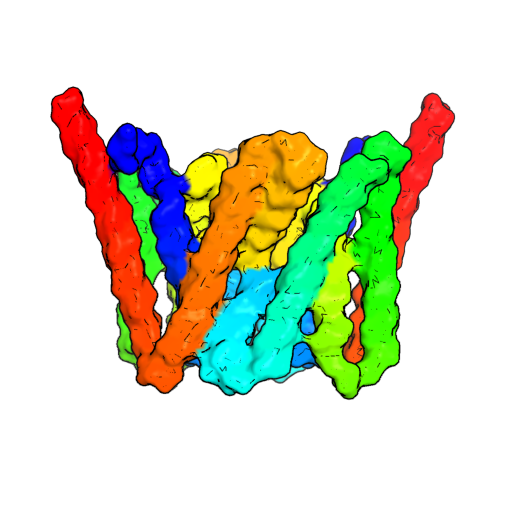84 ? -2.701 -10.898 9.586 1 98.62 184 ALA B C 1
ATOM 3196 O O . ALA B 1 184 ? -2.852 -11.977 9.008 1 98.62 184 ALA B O 1
ATOM 3197 N N . GLY B 1 185 ? -3.18 -10.617 10.75 1 98.62 185 GLY B N 1
ATOM 3198 C CA . GLY B 1 185 ? -4.043 -11.586 11.406 1 98.62 185 GLY B CA 1
ATOM 3199 C C . GLY B 1 185 ? -5.273 -11.938 10.594 1 98.62 185 GLY B C 1
ATOM 3200 O O . GLY B 1 185 ? -5.621 -13.117 10.461 1 98.62 185 GLY B O 1
ATOM 3201 N N . GLY B 1 186 ? -5.977 -10.93 10.094 1 98.75 186 GLY B N 1
ATOM 3202 C CA . GLY B 1 186 ? -7.113 -11.172 9.211 1 98.75 186 GLY B CA 1
ATOM 3203 C C . GLY B 1 186 ? -6.758 -12 7.996 1 98.75 186 GLY B C 1
ATOM 3204 O O . GLY B 1 186 ? -7.496 -12.922 7.633 1 98.75 186 GLY B O 1
ATOM 3205 N N . ALA B 1 187 ? -5.629 -11.68 7.391 1 98.69 187 ALA B N 1
ATOM 3206 C CA . ALA B 1 187 ? -5.176 -12.406 6.207 1 98.69 187 ALA B CA 1
ATOM 3207 C C . ALA B 1 187 ? -4.898 -13.867 6.535 1 98.69 187 ALA B C 1
ATOM 3209 O O . ALA B 1 187 ? -5.316 -14.766 5.801 1 98.69 187 ALA B O 1
ATOM 3210 N N . ILE B 1 188 ? -4.23 -14.117 7.668 1 98.62 188 ILE B N 1
ATOM 3211 C CA . ILE B 1 188 ? -3.842 -15.469 8.062 1 98.62 188 ILE B CA 1
ATOM 3212 C C . ILE B 1 188 ? -5.09 -16.297 8.375 1 98.62 188 ILE B C 1
ATOM 3214 O O . ILE B 1 188 ? -5.234 -17.422 7.895 1 98.62 188 ILE B O 1
ATOM 3218 N N . ILE B 1 189 ? -5.992 -15.742 9.133 1 98.75 189 ILE B N 1
ATOM 3219 C CA . ILE B 1 189 ? -7.211 -16.453 9.484 1 98.75 189 ILE B CA 1
ATOM 3220 C C . ILE B 1 189 ? -8.023 -16.766 8.227 1 98.75 189 ILE B C 1
ATOM 3222 O O . ILE B 1 189 ? -8.562 -17.859 8.078 1 98.75 189 ILE B O 1
ATOM 3226 N N . SER B 1 190 ? -8.125 -15.797 7.348 1 98.75 190 SER B N 1
ATOM 3227 C CA . SER B 1 190 ? -8.82 -15.992 6.078 1 98.75 190 SER B CA 1
ATOM 3228 C C . SER B 1 190 ? -8.203 -17.141 5.289 1 98.75 190 SER B C 1
ATOM 3230 O O . SER B 1 190 ? -8.922 -18.031 4.824 1 98.75 190 SER B O 1
ATOM 3232 N N . ALA B 1 191 ? -6.887 -17.156 5.141 1 98.44 191 ALA B N 1
ATOM 3233 C CA . ALA B 1 191 ? -6.195 -18.188 4.367 1 98.44 191 ALA B CA 1
ATOM 3234 C C . ALA B 1 191 ? -6.418 -19.578 4.973 1 98.44 191 ALA B C 1
ATOM 3236 O O . ALA B 1 191 ? -6.625 -20.547 4.246 1 98.44 191 ALA B O 1
ATOM 3237 N N . LEU B 1 192 ? -6.434 -19.656 6.316 1 98.25 192 LEU B N 1
ATOM 3238 C CA . LEU B 1 192 ? -6.645 -20.922 7 1 98.25 192 LEU B CA 1
ATOM 3239 C C . LEU B 1 192 ? -8.07 -21.422 6.797 1 98.25 192 LEU B C 1
ATOM 3241 O O . LEU B 1 192 ? -8.297 -22.609 6.578 1 98.25 192 LEU B O 1
ATOM 3245 N N . LEU B 1 193 ? -9.016 -20.531 6.844 1 98.31 193 LEU B N 1
ATOM 3246 C CA . LEU B 1 193 ? -10.422 -20.891 6.719 1 98.31 193 LEU B CA 1
ATOM 3247 C C . LEU B 1 193 ? -10.75 -21.312 5.289 1 98.31 193 LEU B C 1
ATOM 3249 O O . LEU B 1 193 ? -11.688 -22.078 5.066 1 98.31 193 LEU B O 1
ATOM 3253 N N . GLN B 1 194 ? -10 -20.875 4.363 1 97.31 194 GLN B N 1
ATOM 3254 C CA . GLN B 1 194 ? -10.266 -21.156 2.959 1 97.31 194 GLN B CA 1
ATOM 3255 C C . GLN B 1 194 ? -10.055 -22.641 2.654 1 97.31 194 GLN B C 1
ATOM 3257 O O . GLN B 1 194 ? -10.617 -23.172 1.691 1 97.31 194 GLN B O 1
ATOM 3262 N N . GLY B 1 195 ? -9.219 -23.328 3.412 1 95.12 195 GLY B N 1
ATOM 3263 C CA . GLY B 1 195 ? -9.047 -24.766 3.244 1 95.12 195 GLY B CA 1
ATOM 3264 C C . GLY B 1 195 ? -10.305 -25.547 3.535 1 95.12 195 GLY B C 1
ATOM 3265 O O . GLY B 1 195 ? -10.492 -26.656 3.012 1 95.12 195 GLY B O 1
ATOM 3266 N N . TRP B 1 196 ? -11.211 -24.906 4.367 1 95.69 196 TRP B N 1
ATOM 3267 C CA . TRP B 1 196 ? -12.43 -25.594 4.785 1 95.69 196 TRP B CA 1
ATOM 3268 C C . TRP B 1 196 ? -13.656 -25 4.09 1 95.69 196 TRP B C 1
ATOM 3270 O O . TRP B 1 196 ? -14.516 -25.75 3.604 1 95.69 196 TRP B O 1
ATOM 3280 N N . LEU B 1 197 ? -13.703 -23.672 3.949 1 95.75 197 LEU B N 1
ATOM 3281 C CA . LEU B 1 197 ? -14.922 -23.016 3.506 1 95.75 197 LEU B CA 1
ATOM 3282 C C . LEU B 1 197 ? -14.82 -22.625 2.037 1 95.75 197 LEU B C 1
ATOM 3284 O O . LEU B 1 197 ? -15.828 -22.266 1.413 1 95.75 197 LEU B O 1
ATOM 3288 N N . LEU B 1 198 ? -13.648 -22.672 1.482 1 94.88 198 LEU B N 1
ATOM 3289 C CA . LEU B 1 198 ? -13.414 -22.312 0.087 1 94.88 198 LEU B CA 1
ATOM 3290 C C . LEU B 1 198 ? -14.047 -20.969 -0.241 1 94.88 198 LEU B C 1
ATOM 3292 O O . LEU B 1 198 ? -13.773 -19.969 0.426 1 94.88 198 LEU B O 1
ATOM 3296 N N . GLY B 1 199 ? -14.883 -20.922 -1.127 1 93.88 199 GLY B N 1
ATOM 3297 C CA . GLY B 1 199 ? -15.492 -19.672 -1.571 1 93.88 199 GLY B CA 1
ATOM 3298 C C . GLY B 1 199 ? -16.406 -19.062 -0.537 1 93.88 199 GLY B C 1
ATOM 3299 O O . GLY B 1 199 ? -16.641 -17.844 -0.545 1 93.88 199 GLY B O 1
ATOM 3300 N N . ARG B 1 200 ? -16.922 -19.797 0.417 1 97 200 ARG B N 1
ATOM 3301 C CA . ARG B 1 200 ? -17.859 -19.312 1.418 1 97 200 ARG B CA 1
ATOM 3302 C C . ARG B 1 200 ? -17.125 -18.625 2.568 1 97 200 ARG B C 1
ATOM 3304 O O . ARG B 1 200 ? -17.766 -18.031 3.439 1 97 200 ARG B O 1
ATOM 3311 N N . THR B 1 201 ? -15.805 -18.641 2.531 1 98.12 201 THR B N 1
ATOM 3312 C CA . THR B 1 201 ? -14.992 -17.984 3.555 1 98.12 201 THR B CA 1
ATOM 3313 C C . THR B 1 201 ? -15.367 -16.516 3.686 1 98.12 201 THR B C 1
ATOM 3315 O O . THR B 1 201 ? -15.352 -15.961 4.785 1 98.12 201 THR B O 1
ATOM 3318 N N . ILE B 1 202 ? -15.766 -15.906 2.631 1 98.38 202 ILE B N 1
ATOM 3319 C CA . ILE B 1 202 ? -16.047 -14.469 2.602 1 98.38 202 ILE B CA 1
ATOM 3320 C C . ILE B 1 202 ? -17.266 -14.156 3.467 1 98.38 202 ILE B C 1
ATOM 3322 O O . ILE B 1 202 ? -17.469 -13.008 3.867 1 98.38 202 ILE B O 1
ATOM 3326 N N . TRP B 1 203 ? -18.094 -15.141 3.787 1 98.56 203 TRP B N 1
ATOM 3327 C CA . TRP B 1 203 ? -19.219 -14.93 4.68 1 98.56 203 TRP B CA 1
ATOM 3328 C C . TRP B 1 203 ? -18.75 -14.594 6.09 1 98.56 203 TRP B C 1
ATOM 3330 O O . TRP B 1 203 ? -19.453 -13.906 6.836 1 98.56 203 TRP B O 1
ATOM 3340 N N . CYS B 1 204 ? -17.578 -15.086 6.469 1 98.56 204 CYS B N 1
ATOM 3341 C CA . CYS B 1 204 ? -17 -14.695 7.754 1 98.56 204 CYS B CA 1
ATOM 3342 C C . CYS B 1 204 ? -16.719 -13.203 7.793 1 98.56 204 CYS B C 1
ATOM 3344 O O . CYS B 1 204 ? -16.906 -12.562 8.828 1 98.56 204 CYS B O 1
ATOM 3346 N N . ALA B 1 205 ? -16.234 -12.648 6.68 1 98.5 205 ALA B N 1
ATOM 3347 C CA . ALA B 1 205 ? -16.031 -11.203 6.594 1 98.5 205 ALA B CA 1
ATOM 3348 C C . ALA B 1 205 ? -17.344 -10.453 6.754 1 98.5 205 ALA B C 1
ATOM 3350 O O . ALA B 1 205 ? -17.391 -9.398 7.395 1 98.5 205 ALA B O 1
ATOM 3351 N N . ALA B 1 206 ? -18.406 -11.008 6.16 1 98.38 206 ALA B N 1
ATOM 3352 C CA . ALA B 1 206 ? -19.734 -10.414 6.32 1 98.38 206 ALA B CA 1
ATOM 3353 C C . ALA B 1 206 ? -20.156 -10.383 7.789 1 98.38 206 ALA B C 1
ATOM 3355 O O . ALA B 1 206 ? -20.672 -9.383 8.273 1 98.38 206 ALA B O 1
ATOM 3356 N N . GLY B 1 207 ? -19.906 -11.523 8.422 1 98.25 207 GLY B N 1
ATOM 3357 C CA . GLY B 1 207 ? -20.188 -11.578 9.844 1 98.25 207 GLY B CA 1
ATOM 3358 C C . GLY B 1 207 ? -19.406 -10.555 10.648 1 98.25 207 GLY B C 1
ATOM 3359 O O . GLY B 1 207 ? -19.969 -9.906 11.539 1 98.25 207 GLY B O 1
ATOM 3360 N N . LEU B 1 208 ? -18.125 -10.43 10.398 1 98.19 208 LEU B N 1
ATOM 3361 C CA . LEU B 1 208 ? -17.281 -9.461 11.094 1 98.19 208 LEU B CA 1
ATOM 3362 C C . LEU B 1 208 ? -17.75 -8.039 10.828 1 98.19 208 LEU B C 1
ATOM 3364 O O . LEU B 1 208 ? -17.719 -7.191 11.727 1 98.19 208 LEU B O 1
ATOM 3368 N N . LEU B 1 209 ? -18.188 -7.781 9.594 1 98 209 LEU B N 1
ATOM 3369 C CA . LEU B 1 209 ? -18.703 -6.465 9.234 1 98 209 LEU B CA 1
ATOM 3370 C C . LEU B 1 209 ? -19.969 -6.141 10.023 1 98 209 LEU B C 1
ATOM 3372 O O . LEU B 1 209 ? -20.188 -4.992 10.422 1 98 209 LEU B O 1
ATOM 3376 N N . LEU B 1 210 ? -20.797 -7.133 10.234 1 96.81 210 LEU B N 1
ATOM 3377 C CA . LEU B 1 210 ? -22 -6.949 11.047 1 96.81 210 LEU B CA 1
ATOM 3378 C C . LEU B 1 210 ? -21.641 -6.574 12.477 1 96.81 210 LEU B C 1
ATOM 3380 O O . LEU B 1 210 ? -22.297 -5.734 13.094 1 96.81 210 LEU B O 1
ATOM 3384 N N . ILE B 1 211 ? -20.625 -7.203 12.969 1 96.94 211 ILE B N 1
ATOM 3385 C CA . ILE B 1 211 ? -20.203 -6.953 14.344 1 96.94 211 ILE B CA 1
ATOM 3386 C C . ILE B 1 211 ? -19.641 -5.539 14.453 1 96.94 211 ILE B C 1
ATOM 3388 O O . ILE B 1 211 ? -20.047 -4.766 15.312 1 96.94 211 ILE B O 1
ATOM 3392 N N . VAL B 1 212 ? -18.703 -5.184 13.555 1 95.75 212 VAL B N 1
ATOM 3393 C CA . VAL B 1 212 ? -18.062 -3.879 13.594 1 95.75 212 VAL B CA 1
ATOM 3394 C C . VAL B 1 212 ? -19.062 -2.787 13.258 1 95.75 212 VAL B C 1
ATOM 3396 O O . VAL B 1 212 ? -19.125 -1.753 13.922 1 95.75 212 VAL B O 1
ATOM 3399 N N . GLY B 1 213 ? -19.828 -3.012 12.172 1 94.06 213 GLY B N 1
ATOM 3400 C CA . GLY B 1 213 ? -20.859 -2.053 11.789 1 94.06 213 GLY B CA 1
ATOM 3401 C C . GLY B 1 213 ? -21.938 -1.888 12.836 1 94.06 213 GLY B C 1
ATOM 3402 O O . GLY B 1 213 ? -22.406 -0.775 13.078 1 94.06 213 GLY B O 1
ATOM 3403 N N . GLY B 1 214 ? -22.359 -2.986 13.422 1 93.69 214 GLY B N 1
ATOM 3404 C CA . GLY B 1 214 ? -23.328 -2.92 14.508 1 93.69 214 GLY B CA 1
ATOM 3405 C C . GLY B 1 214 ? -22.812 -2.146 15.711 1 93.69 214 GLY B C 1
ATOM 3406 O O . GLY B 1 214 ? -23.547 -1.357 16.312 1 93.69 214 GLY B O 1
ATOM 3407 N N . TYR B 1 215 ? -21.625 -2.461 16.078 1 92.75 215 TYR B N 1
ATOM 3408 C CA . TYR B 1 215 ? -21 -1.744 17.172 1 92.75 215 TYR B CA 1
ATOM 3409 C C . TYR B 1 215 ? -20.938 -0.248 16.891 1 92.75 215 TYR B C 1
ATOM 3411 O O . TYR B 1 215 ? -21.266 0.569 17.75 1 92.75 215 TYR B O 1
ATOM 3419 N N . TYR B 1 216 ? -20.531 0.122 15.688 1 90.81 216 TYR B N 1
ATOM 3420 C CA . TYR B 1 216 ? -20.453 1.519 15.281 1 90.81 216 TYR B CA 1
ATOM 3421 C C . TYR B 1 216 ? -21.828 2.178 15.328 1 90.81 216 TYR B C 1
ATOM 3423 O O . TYR B 1 216 ? -21.969 3.299 15.82 1 90.81 216 TYR B O 1
ATOM 3431 N N . THR B 1 217 ? -22.828 1.506 14.875 1 89.5 217 THR B N 1
ATOM 3432 C CA . THR B 1 217 ? -24.203 2.018 14.875 1 89.5 217 THR B CA 1
ATOM 3433 C C . THR B 1 217 ? -24.703 2.203 16.312 1 89.5 217 THR B C 1
ATOM 3435 O O . THR B 1 217 ? -25.391 3.182 16.609 1 89.5 217 THR B O 1
ATOM 3438 N N . TRP B 1 218 ? -24.391 1.247 17.078 1 90.12 218 TRP B N 1
ATOM 3439 C CA . TRP B 1 218 ? -24.781 1.313 18.484 1 90.12 218 TRP B CA 1
ATOM 3440 C C . TRP B 1 218 ? -24.172 2.531 19.172 1 90.12 218 TRP B C 1
ATOM 3442 O O . TRP B 1 218 ? -24.844 3.23 19.922 1 90.12 218 TRP B O 1
ATOM 3452 N N . LEU B 1 219 ? -22.953 2.787 18.922 1 87.94 219 LEU B N 1
ATOM 3453 C CA . LEU B 1 219 ? -22.266 3.939 19.5 1 87.94 219 LEU B CA 1
ATOM 3454 C C . LEU B 1 219 ? -22.891 5.242 19.031 1 87.94 219 LEU B C 1
ATOM 3456 O O . LEU B 1 219 ? -23.016 6.199 19.797 1 87.94 219 LEU B O 1
ATOM 3460 N N . LEU B 1 220 ? -23.25 5.301 17.766 1 85.94 220 LEU B N 1
ATOM 3461 C CA . LEU B 1 220 ? -23.891 6.488 17.203 1 85.94 220 LEU B CA 1
ATOM 3462 C C . LEU B 1 220 ? -25.25 6.738 17.844 1 85.94 220 LEU B C 1
ATOM 3464 O O . LEU B 1 220 ? -25.594 7.883 18.141 1 85.94 220 LEU B O 1
ATOM 3468 N N . PHE B 1 221 ? -25.969 5.738 18.078 1 84.69 221 PHE B N 1
ATOM 3469 C CA . PHE B 1 221 ? -27.297 5.84 18.703 1 84.69 221 PHE B CA 1
ATOM 3470 C C . PHE B 1 221 ? -27.172 6.316 20.141 1 84.69 221 PHE B C 1
ATOM 3472 O O . PHE B 1 221 ? -27.984 7.129 20.609 1 84.69 221 PHE B O 1
ATOM 3479 N N . LYS B 1 222 ? -26.25 5.77 20.828 1 84.88 222 LYS B N 1
ATOM 3480 C CA . LYS B 1 222 ? -26.062 6.152 22.219 1 84.88 222 LYS B CA 1
ATOM 3481 C C . LYS B 1 222 ? -25.641 7.617 22.344 1 84.88 222 LYS B C 1
ATOM 3483 O O . LYS B 1 222 ? -26.016 8.305 23.297 1 84.88 222 LYS B O 1
ATOM 3488 N N . ARG B 1 223 ? -24.859 8.039 21.422 1 81.75 223 ARG B N 1
ATOM 3489 C CA . ARG B 1 223 ? -24.438 9.438 21.422 1 81.75 223 ARG B CA 1
ATOM 3490 C C . ARG B 1 223 ? -25.641 10.359 21.172 1 81.75 223 ARG B C 1
ATOM 3492 O O . ARG B 1 223 ? -25.734 11.422 21.797 1 81.75 223 ARG B O 1
ATOM 3499 N N . GLN B 1 224 ? -26.469 10.016 20.25 1 78.38 224 GLN B N 1
ATOM 3500 C CA . GLN B 1 224 ? -27.656 10.812 19.969 1 78.38 224 GLN B CA 1
ATOM 3501 C C . GLN B 1 224 ? -28.609 10.836 21.172 1 78.38 224 GLN B C 1
ATOM 3503 O O . GLN B 1 224 ? -29.219 11.867 21.453 1 78.38 224 GLN B O 1
ATOM 3508 N N . ASP B 1 225 ? -28.75 9.711 21.781 1 75.19 225 ASP B N 1
ATOM 3509 C CA . ASP B 1 225 ? -29.609 9.625 22.953 1 75.19 225 ASP B CA 1
ATOM 3510 C C . ASP B 1 225 ? -29.078 10.492 24.094 1 75.19 225 ASP B C 1
ATOM 3512 O O . ASP B 1 225 ? -29.859 11.117 24.812 1 75.19 225 ASP B O 1
ATOM 3516 N N . ASP B 1 226 ? -27.797 10.43 24.266 1 71.25 226 ASP B N 1
ATOM 3517 C CA . ASP B 1 226 ? -27.188 11.25 25.297 1 71.25 226 ASP B CA 1
ATOM 3518 C C . ASP B 1 226 ? -27.328 12.734 24.984 1 71.25 226 ASP B C 1
ATOM 3520 O O . ASP B 1 226 ? -27.469 13.562 25.891 1 71.25 226 ASP B O 1
ATOM 3524 N N . ALA B 1 227 ? -27.266 13.109 23.75 1 67.81 227 ALA B N 1
ATOM 3525 C CA . ALA B 1 227 ? -27.422 14.5 23.344 1 67.81 227 ALA B CA 1
ATOM 3526 C C . ALA B 1 227 ? -28.844 14.992 23.594 1 67.81 227 ALA B C 1
ATOM 3528 O O . ALA B 1 227 ? -29.047 16.156 23.953 1 67.81 227 ALA B O 1
ATOM 3529 N N . PHE B 1 228 ? -29.828 14.172 23.453 1 68.25 228 PHE B N 1
ATOM 3530 C CA . PHE B 1 228 ? -31.219 14.508 23.719 1 68.25 228 PHE B CA 1
ATOM 3531 C C . PHE B 1 228 ? -31.484 14.633 25.203 1 68.25 228 PHE B C 1
ATOM 3533 O O . PHE B 1 228 ? -32.312 15.43 25.641 1 68.25 228 PHE B O 1
ATOM 3540 N N . ASP B 1 229 ? -30.75 13.805 25.891 1 62.62 229 ASP B N 1
ATOM 3541 C CA . ASP B 1 229 ? -30.969 13.859 27.344 1 62.62 229 ASP B CA 1
ATOM 3542 C C . ASP B 1 229 ? -30.312 15.102 27.938 1 62.62 229 ASP B C 1
ATOM 3544 O O . ASP B 1 229 ? -30.719 15.57 29 1 62.62 229 ASP B O 1
ATOM 3548 N N . GLN B 1 230 ? -29.312 15.664 27.25 1 53.56 230 GLN B N 1
ATOM 3549 C CA . GLN B 1 230 ? -28.781 16.922 27.766 1 53.56 230 GLN B CA 1
ATOM 3550 C C . GLN B 1 230 ? -29.562 18.109 27.219 1 53.56 230 GLN B C 1
ATOM 3552 O O . GLN B 1 230 ? -29.984 18.094 26.047 1 53.56 230 GLN B O 1
#

Nearest PDB structures (foldseek):
  8ex6-assembly1_A  TM=5.294E-01  e=2.318E-01  Homo sapiens
  8jhr-assembly1_A  TM=5.590E-01  e=5.612E-01  Homo sapiens
  8c02-assembly1_A  TM=4.846E-01  e=2.318E-01  Homo sapiens
  8f6h-assembly1_B  TM=3.075E-01  e=4.484E+00  Shewanella oneidensis MR-1
  8ex6-assembly1_A  TM=5.294E-01  e=1.787E-01  Homo sapiens

InterPro domains:
  IPR010699 Protein of unknown function DUF1275 [PF06912] (15-213)

Solvent-accessible surface area (backbone atoms only — not comparable to full-atom values): 21763 Å² total; per-residue (Å²): 130,60,74,53,68,43,90,56,66,72,21,34,65,68,56,46,35,50,47,9,17,45,26,22,20,50,27,22,40,29,29,72,71,42,81,62,36,44,34,51,38,44,40,50,29,41,35,51,28,14,47,22,57,58,68,69,34,60,70,54,32,52,32,37,51,44,22,52,51,27,24,48,49,14,34,40,49,40,53,50,39,48,68,67,31,43,86,77,34,95,60,54,57,52,59,35,54,50,51,35,30,51,51,27,48,53,54,29,71,47,64,87,80,56,58,46,64,69,52,40,20,60,46,2,17,29,44,26,18,41,32,60,63,49,30,42,45,78,89,34,79,54,59,29,44,49,32,39,68,32,43,50,51,11,41,45,24,40,42,45,20,74,74,67,65,43,70,75,29,41,57,49,13,52,53,26,42,48,37,36,50,28,18,40,48,21,6,31,52,32,31,49,42,33,80,78,44,46,65,42,39,42,39,56,51,25,51,50,41,50,52,50,48,45,52,53,50,51,40,53,50,53,36,53,52,52,53,69,73,95,130,61,74,57,68,44,91,55,65,72,23,35,65,69,56,47,36,49,48,10,16,44,27,21,20,51,26,22,39,30,30,73,71,42,81,63,37,44,32,51,38,43,39,50,30,42,36,51,28,16,46,22,58,55,67,67,34,60,72,55,32,51,32,39,52,44,21,50,51,26,23,48,50,14,34,40,49,40,53,52,40,48,69,67,31,43,86,77,34,95,58,56,56,52,60,36,53,50,51,35,31,51,50,27,48,52,54,29,71,47,62,87,80,57,57,45,65,69,54,41,20,61,47,2,18,29,44,25,19,40,32,62,66,50,29,42,44,78,90,34,78,53,60,30,42,48,32,39,68,33,42,51,49,11,42,45,25,40,41,45,19,73,73,68,65,40,68,74,28,42,57,48,12,52,54,26,40,48,38,36,50,26,19,40,48,21,6,32,53,32,30,50,41,32,79,76,44,46,65,42,40,43,39,56,50,25,53,51,42,50,52,52,50,46,53,52,51,50,39,53,50,52,36,53,53,52,54,67,73,95

pLDDT: mean 92.64, std 8.7, range [51.25, 98.81]

Organism: Levilactobacillus brevis (strain ATCC 367 / BCRC 12310 / CIP 105137 / JCM 1170 / LMG 11437 / NCIMB 947 / NCTC 947) (NCBI:txid387344)

Radius of gyration: 22.01 Å; Cα contacts (8 Å, |Δi|>4): 798; chains: 2; bounding box: 61×60×52 Å

Secondary structure (DSSP, 8-state):
--GGGSS-GGG-HHHHHHHHHHHHHHHHHHHHHTTS--SS-HHHHHHHHHHHHHTT-HHHHHHHHHHHHHHHHHHHHHHHHHHHHTTT-TTTTHHHHHHHHHHHHHHHHS-TTS-HHHHHHHHHHHHHHHHHHT-EETTEE--SS--HHHHHHHHHHHHHHHHH--HHHHHHHHHHHHHHHHHHHHHHHHHHHHHHHGGGGHHHHHHHHHHHHHHHHHHHHHHHHHHHH-/--GGGSS-GGG-HHHHHHHHHHHHHHHHHHHHHTTS--SS-HHHHHHHHHHHHHTT-HHHHHHHHHHHHHHHHHHHHHHHHHHHHTTT-TTTTHHHHHHHHHHHHHHHHS-TTS-HHHHHHHHHHHHHHHHHHT-EETTEE--SS--HHHHHHHHHHHHHHHHH--HHHHHHHHHHHHHHHHHHHHHHHHHHHHHHHGGGGHHHHHHHHHHHHHHHHHHHHHHHHHHHH-